Protein AF-A0A6M8N611-F1 (afdb_monomer_lite)

Secondary structure (DSSP, 8-state):
----------SSSHHHHHHHHHHHHHHHHTTS---SSSS--HHHHTTS---TT-------SSSEEEEEEEPTTSS-EEEEEEEHHHHHHHHHHHHHHHHT-TTBPTTEEEETTTTEEEEEEE-TTSS-EEEEEESS--BHHHHHHHHHHHHHIIIIIHHHHHHHHHHHHHHHHHHHHH-TTSPPPPPPP-TTEEEETTEEEE--HHHHHHHHHHHHHHHHT--HHHHHHHHHHHHHHTT----EET-HHHHHHHHHHHHH-S-HHHHHHHHHHHHHHTSS---EESS-SS-TTGGG---TTTT---HHHHHHHHHHHHT-S-GGG--HHHHT--GGGTTHHHHHHHHHHHHS----SS---SS-----TT--HHHHHHHHHHHHHHHHHHHHH-----TTS-HHHHHHHHHHHHHHHHHHHHHHHHHHHHHHHHHHHHHHHHHHHHT----S--

pLDDT: mean 73.76, std 18.98, range [22.48, 95.88]

Foldseek 3Di:
DDDDDDDDDDPPPPVVVVVVVVVVVVVVVVPDPPPDPPDDDPVRVVVPPPDVPFDFDPPDPDFWTWGWAADPPDNDIDIDTHGPVVVVVSLVVVQVVLVPDPQADPQWGARSVVCKIKDWFAAPLRLDIFMDIDNDGHGLVVLVLVLVQQLCQLQPPLVVVVVVQVVQQVVQVVVCVVCVPDDRDDGDDSQQWGADPNDIDGGTNVVRVLSNLLSVCVVVVDDPLSVQSNVSCVCSSSVPDKDQVVFVVLVVQLVVLSVVDSDSSQSLQLSLLCCLCLLGPSHPIDNGPDGPPNQFRQVQCNPAAQPLLSVLLSQLSSPDRDPVLPCCCLQRNGPVPPCPNLVLLQVLLVVPFDPDPPDTRRSRLHDDPPDDPVRSVVSLVSVLVSLVVCLVPDADPPPPDDPVVRVVSNVVNSVSSVSSSVSSVVVVVVVVVVVVVVVVVVVVVVVPDPPDDD

Radius of gyration: 36.4 Å; chains: 1; bounding box: 104×79×98 Å

Organism: NCBI:txid1054034

Structure (mmCIF, N/CA/C/O backbone):
data_AF-A0A6M8N611-F1
#
_entry.id   AF-A0A6M8N611-F1
#
loop_
_atom_site.group_PDB
_atom_site.id
_atom_site.type_symbol
_atom_site.label_atom_id
_atom_site.label_alt_id
_atom_site.label_comp_id
_atom_site.label_asym_id
_atom_site.label_entity_id
_atom_site.label_seq_id
_atom_site.pdbx_PDB_ins_code
_atom_site.Cartn_x
_atom_site.Cartn_y
_atom_site.Cartn_z
_atom_site.occupancy
_atom_site.B_iso_or_equiv
_atom_site.auth_seq_id
_atom_site.auth_comp_id
_atom_site.auth_asym_id
_atom_site.auth_atom_id
_atom_site.pdbx_PDB_model_num
ATOM 1 N N . MET A 1 1 ? 31.155 59.963 -5.096 1.00 26.62 1 MET A N 1
ATOM 2 C CA . MET A 1 1 ? 30.595 60.918 -6.075 1.00 26.62 1 MET A CA 1
ATOM 3 C C . MET A 1 1 ? 31.749 61.688 -6.674 1.00 26.62 1 MET A C 1
ATOM 5 O O . MET A 1 1 ? 32.511 62.253 -5.910 1.00 26.62 1 MET A O 1
ATOM 9 N N . GLU A 1 2 ? 31.987 61.732 -7.971 1.00 25.28 2 GLU A N 1
ATOM 10 C CA . GLU A 1 2 ? 31.440 61.026 -9.129 1.00 25.28 2 GLU A CA 1
ATOM 11 C C . GLU A 1 2 ? 32.514 61.209 -10.214 1.00 25.28 2 GLU A C 1
ATOM 13 O O . GLU A 1 2 ? 33.118 62.279 -10.309 1.00 25.28 2 GLU A O 1
ATOM 18 N N . ILE A 1 3 ? 32.818 60.144 -10.951 1.00 22.48 3 ILE A N 1
ATOM 19 C CA . ILE A 1 3 ? 33.861 60.107 -11.977 1.00 22.48 3 ILE A CA 1
ATOM 20 C C . ILE A 1 3 ? 33.191 60.329 -13.331 1.00 22.48 3 ILE A C 1
ATOM 22 O O . ILE A 1 3 ? 32.233 59.644 -13.680 1.00 22.48 3 ILE A O 1
ATOM 26 N N . THR A 1 4 ? 33.727 61.268 -14.101 1.00 30.53 4 THR A N 1
ATOM 27 C CA . THR A 1 4 ? 33.477 61.448 -15.531 1.00 30.53 4 THR A CA 1
ATOM 28 C C . THR A 1 4 ? 34.309 60.464 -16.361 1.00 30.53 4 THR A C 1
ATOM 30 O O . THR A 1 4 ? 35.477 60.232 -16.061 1.00 30.53 4 THR A O 1
ATOM 33 N N . SER A 1 5 ? 33.761 59.949 -17.469 1.00 24.89 5 SER A N 1
ATOM 34 C CA . SER A 1 5 ? 3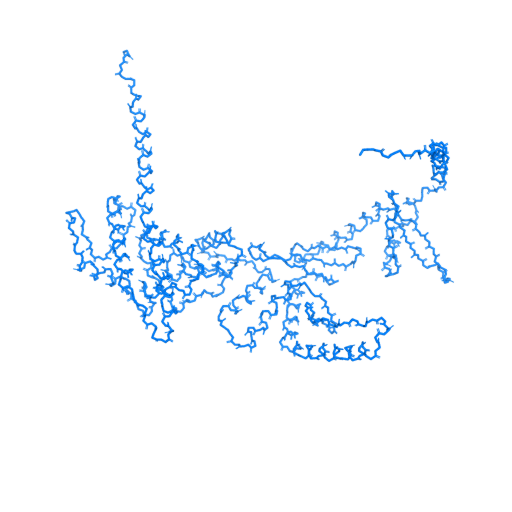4.327 60.207 -18.811 1.00 24.89 5 SER A CA 1
ATOM 35 C C . SER A 1 5 ? 33.522 59.570 -19.962 1.00 24.89 5 SER A C 1
ATOM 37 O O . SER A 1 5 ? 33.237 58.381 -19.981 1.00 24.89 5 SER A O 1
ATOM 39 N N . ASN A 1 6 ? 33.169 60.446 -20.910 1.00 30.42 6 ASN A N 1
ATOM 40 C CA . ASN A 1 6 ? 33.060 60.331 -22.372 1.00 30.42 6 ASN A CA 1
ATOM 41 C C . ASN A 1 6 ? 32.714 58.987 -23.049 1.00 30.42 6 ASN A C 1
ATOM 43 O O . ASN A 1 6 ? 33.552 58.099 -23.165 1.00 30.42 6 ASN A O 1
ATOM 47 N N . ILE A 1 7 ? 31.553 58.966 -23.720 1.00 29.36 7 ILE A N 1
ATOM 48 C CA . ILE A 1 7 ? 31.229 58.049 -24.826 1.00 29.36 7 ILE A CA 1
ATOM 49 C C . ILE A 1 7 ? 31.144 58.864 -26.125 1.00 29.36 7 ILE A C 1
ATOM 51 O O . ILE A 1 7 ? 30.428 59.860 -26.205 1.00 29.36 7 ILE A O 1
ATOM 55 N N . SER A 1 8 ? 31.891 58.426 -27.139 1.00 31.05 8 SER A N 1
ATOM 56 C CA . SER A 1 8 ? 31.957 58.990 -28.489 1.00 31.05 8 SER A CA 1
ATOM 57 C C . SER A 1 8 ? 31.514 57.936 -29.513 1.00 31.05 8 SER A C 1
ATOM 59 O O . SER A 1 8 ? 31.934 56.788 -29.424 1.00 31.05 8 SER A O 1
ATOM 61 N N . THR A 1 9 ? 30.715 58.383 -30.491 1.00 34.31 9 THR A N 1
ATOM 62 C CA . THR A 1 9 ? 30.493 57.823 -31.845 1.00 34.31 9 THR A CA 1
ATOM 63 C C . THR A 1 9 ? 30.206 56.317 -31.986 1.00 34.31 9 THR A C 1
ATOM 65 O O . THR A 1 9 ? 31.084 55.556 -32.365 1.00 34.31 9 THR A O 1
ATOM 68 N N . TYR A 1 10 ? 28.943 55.888 -31.817 1.00 29.28 10 TYR A N 1
ATOM 69 C CA . TYR A 1 10 ? 28.522 54.522 -32.203 1.00 29.28 10 TYR A CA 1
ATOM 70 C C . TYR A 1 10 ? 27.057 54.363 -32.663 1.00 29.28 10 TYR A C 1
ATOM 72 O O . TYR A 1 10 ? 26.488 53.286 -32.529 1.00 29.28 10 TYR A O 1
ATOM 80 N N . THR A 1 11 ? 26.413 55.397 -33.225 1.00 32.78 11 THR A N 1
ATOM 81 C CA . THR A 1 11 ? 24.945 55.340 -33.448 1.00 32.78 11 THR A CA 1
ATOM 82 C C . THR A 1 11 ? 24.449 55.678 -34.854 1.00 32.78 11 THR A C 1
ATOM 84 O O . THR A 1 11 ? 23.296 56.061 -34.996 1.00 32.78 11 THR A O 1
ATOM 87 N N . ASN A 1 12 ? 25.259 55.537 -35.914 1.00 35.47 12 ASN A N 1
ATOM 88 C CA . ASN A 1 12 ? 24.781 55.880 -37.269 1.00 35.47 12 ASN A CA 1
ATOM 89 C C . ASN A 1 12 ? 25.078 54.885 -38.407 1.00 35.47 12 ASN A C 1
ATOM 91 O O . ASN A 1 12 ? 24.834 55.221 -39.563 1.00 35.47 12 ASN A O 1
ATOM 95 N N . ASN A 1 13 ? 25.523 53.655 -38.110 1.00 32.66 13 ASN A N 1
ATOM 96 C CA . ASN A 1 13 ? 25.705 52.609 -39.137 1.00 32.66 13 ASN A CA 1
ATOM 97 C C . ASN A 1 13 ? 24.717 51.428 -39.053 1.00 32.66 13 ASN A C 1
ATOM 99 O O . ASN A 1 13 ? 24.563 50.726 -40.046 1.00 32.66 13 ASN A O 1
ATOM 103 N N . GLN A 1 14 ? 23.976 51.237 -37.954 1.00 35.53 14 GLN A N 1
ATOM 104 C CA . GLN A 1 14 ? 23.045 50.098 -37.838 1.00 35.53 14 GLN A CA 1
ATOM 105 C C . GLN A 1 14 ? 21.764 50.249 -38.678 1.00 35.53 14 GLN A C 1
ATOM 107 O O . GLN A 1 14 ? 21.237 49.269 -39.191 1.00 35.53 14 GLN A O 1
ATOM 112 N N . SER A 1 15 ? 21.289 51.472 -38.920 1.00 34.53 15 SER A N 1
ATOM 113 C CA . SER A 1 15 ? 19.985 51.680 -39.573 1.00 34.53 15 SER A CA 1
ATOM 114 C C . SER A 1 15 ? 20.007 51.537 -41.105 1.00 34.53 15 SER A C 1
ATOM 116 O O . SER A 1 15 ? 18.949 51.480 -41.728 1.00 34.53 15 SER A O 1
ATOM 118 N N . LYS A 1 16 ? 21.191 51.481 -41.737 1.00 32.19 16 LYS A N 1
ATOM 119 C CA . LYS A 1 16 ? 21.330 51.262 -43.193 1.00 32.19 16 LYS A CA 1
ATOM 120 C C . LYS A 1 16 ? 21.579 49.798 -43.574 1.00 32.19 16 LYS A C 1
ATOM 122 O O . LYS A 1 16 ? 21.247 49.419 -44.696 1.00 32.19 16 LYS A O 1
ATOM 127 N N . GLU A 1 17 ? 22.088 48.964 -42.666 1.00 33.91 17 GLU A N 1
ATOM 128 C CA . GLU A 1 17 ? 22.281 47.526 -42.922 1.00 33.91 17 GLU A CA 1
ATOM 129 C C . GLU A 1 17 ? 20.981 46.715 -42.790 1.00 33.91 17 GLU A C 1
ATOM 131 O O . GLU A 1 17 ? 20.764 45.784 -43.570 1.00 33.91 17 GLU A O 1
ATOM 136 N N . GLU A 1 18 ? 20.053 47.109 -41.913 1.00 33.47 18 GLU A N 1
ATOM 137 C CA . GLU A 1 18 ? 18.770 46.401 -41.731 1.00 33.47 18 GLU A CA 1
ATOM 138 C C . GLU A 1 18 ? 17.792 46.583 -42.910 1.00 33.47 18 GLU A C 1
ATOM 140 O O . GLU A 1 18 ? 17.057 45.662 -43.279 1.00 33.47 18 GLU A O 1
ATOM 145 N N . GLN A 1 19 ? 17.814 47.732 -43.595 1.00 33.62 19 GLN A N 1
ATOM 146 C CA . GLN A 1 19 ? 16.987 47.940 -44.797 1.00 33.62 19 GLN A CA 1
ATOM 147 C C . GLN A 1 19 ? 17.573 47.282 -46.060 1.00 33.62 19 GLN A C 1
ATOM 149 O O . GLN A 1 19 ? 16.829 46.934 -46.979 1.00 33.62 19 GLN A O 1
ATOM 154 N N . SER A 1 20 ? 18.893 47.076 -46.104 1.00 30.52 20 SER A N 1
ATOM 155 C CA . SER A 1 20 ? 19.588 46.370 -47.191 1.00 30.52 20 SER A CA 1
ATOM 156 C C . SER A 1 20 ? 19.386 44.849 -47.096 1.00 30.52 20 SER A C 1
ATOM 158 O O . SER A 1 20 ? 19.044 44.183 -48.077 1.00 30.52 20 SER A O 1
ATOM 160 N N . THR A 1 21 ? 19.504 44.291 -45.888 1.00 34.25 21 THR A N 1
ATOM 161 C CA . THR A 1 21 ? 19.359 42.847 -45.643 1.00 34.25 21 THR A CA 1
ATOM 162 C C . THR A 1 21 ? 17.910 42.363 -45.720 1.00 34.25 21 THR A C 1
ATOM 164 O O . THR A 1 21 ? 17.676 41.266 -46.226 1.00 34.25 21 THR A O 1
ATOM 167 N N . SER A 1 22 ? 16.921 43.173 -45.323 1.00 34.00 22 SER A N 1
ATOM 168 C CA . SER A 1 22 ? 15.492 42.819 -45.438 1.00 34.00 22 SER A CA 1
ATOM 169 C C . SER A 1 22 ? 14.990 42.778 -46.887 1.00 34.00 22 SER A C 1
ATOM 171 O O . SER A 1 22 ? 14.277 41.846 -47.264 1.00 34.00 22 SER A O 1
ATOM 173 N N . LYS A 1 23 ? 15.420 43.716 -47.745 1.00 31.03 23 LYS A N 1
ATOM 174 C CA . LYS A 1 23 ? 15.127 43.655 -49.189 1.00 31.03 23 LYS A CA 1
ATOM 175 C C . LYS A 1 23 ? 15.801 42.460 -49.861 1.00 31.03 23 LYS A C 1
ATOM 177 O O . LYS A 1 23 ? 15.173 41.802 -50.685 1.00 31.03 23 LYS A O 1
ATOM 182 N N . THR A 1 24 ? 17.036 42.133 -49.485 1.00 33.50 24 THR A N 1
ATOM 183 C CA . THR A 1 24 ? 17.765 40.997 -50.077 1.00 33.50 24 THR A CA 1
ATOM 184 C C . THR A 1 24 ? 17.189 39.648 -49.618 1.00 33.50 24 THR A C 1
ATOM 186 O O . THR A 1 24 ? 17.012 38.760 -50.448 1.00 33.50 24 THR A O 1
ATOM 189 N N . LYS A 1 25 ? 16.775 39.515 -48.345 1.00 34.47 25 LYS A N 1
ATOM 190 C CA . LYS A 1 25 ? 16.072 38.323 -47.828 1.00 34.47 25 LYS A CA 1
ATOM 191 C C . LYS A 1 25 ? 14.750 38.073 -48.558 1.00 34.47 25 LYS A C 1
ATOM 193 O O . LYS A 1 25 ? 14.563 36.985 -49.090 1.00 34.47 25 LYS A O 1
ATOM 198 N N . ASN A 1 26 ? 13.889 39.083 -48.696 1.00 34.72 26 ASN A N 1
ATOM 199 C CA . ASN A 1 26 ? 12.608 38.919 -49.401 1.00 34.72 26 ASN A CA 1
ATOM 200 C C . ASN A 1 26 ? 12.763 38.634 -50.906 1.00 34.72 26 ASN A C 1
ATOM 202 O O . ASN A 1 26 ? 11.877 38.033 -51.505 1.00 34.72 26 ASN A O 1
ATOM 206 N N . THR A 1 27 ? 13.887 39.021 -51.520 1.00 34.41 27 THR A N 1
ATOM 207 C CA . THR A 1 27 ? 14.135 38.755 -52.949 1.00 34.41 27 THR A CA 1
ATOM 208 C C . THR A 1 27 ? 14.686 37.344 -53.188 1.00 34.41 27 THR A C 1
ATOM 210 O O . THR A 1 27 ? 14.378 36.749 -54.214 1.00 34.41 27 THR A O 1
ATOM 213 N N . ILE A 1 28 ? 15.433 36.761 -52.239 1.00 40.06 28 ILE A N 1
ATOM 214 C CA . ILE A 1 28 ? 15.888 35.359 -52.320 1.00 40.06 28 ILE A CA 1
ATOM 215 C C . ILE A 1 28 ? 14.706 34.390 -52.123 1.00 40.06 28 ILE A C 1
ATOM 217 O O . ILE A 1 28 ? 14.629 33.371 -52.805 1.00 40.06 28 ILE A O 1
ATOM 221 N N . PHE A 1 29 ? 13.726 34.747 -51.283 1.00 37.97 29 PHE A N 1
ATOM 222 C CA . PHE A 1 29 ? 12.500 33.958 -51.095 1.00 37.97 29 PHE A CA 1
ATOM 223 C C . PHE A 1 29 ? 11.520 33.994 -52.280 1.00 37.97 29 PHE A C 1
ATOM 225 O O . PHE A 1 29 ? 10.711 33.082 -52.416 1.00 37.97 29 PHE A O 1
ATOM 232 N N . ALA A 1 30 ? 11.625 34.979 -53.180 1.00 34.78 30 ALA A N 1
ATOM 233 C CA . ALA A 1 30 ? 10.817 35.049 -54.403 1.00 34.78 30 ALA A CA 1
ATOM 234 C C . ALA A 1 30 ? 11.301 34.103 -55.526 1.00 34.78 30 ALA A C 1
ATOM 236 O O . ALA A 1 30 ? 10.617 33.962 -56.538 1.00 34.78 30 ALA A O 1
ATOM 237 N N . PHE A 1 31 ? 12.467 33.465 -55.356 1.00 37.38 31 PHE A N 1
ATOM 238 C CA . PHE A 1 31 ? 13.066 32.538 -56.326 1.00 37.38 31 PHE A CA 1
ATOM 239 C C . PHE A 1 31 ? 13.150 31.089 -55.846 1.00 37.38 31 PHE A C 1
ATOM 241 O O . PHE A 1 31 ? 13.618 30.238 -56.603 1.00 37.38 31 PHE A O 1
ATOM 248 N N . PHE A 1 32 ? 12.669 30.773 -54.643 1.00 37.34 32 PHE A N 1
ATOM 249 C CA . PHE A 1 32 ? 12.387 29.379 -54.337 1.00 37.34 32 PHE A CA 1
ATOM 250 C C . PHE A 1 32 ? 11.097 29.017 -55.065 1.00 37.34 32 PHE A C 1
ATOM 252 O O . PHE A 1 32 ? 10.064 29.641 -54.804 1.00 37.34 32 PHE A O 1
ATOM 259 N N . PRO A 1 33 ? 11.122 28.051 -56.002 1.00 33.69 33 PRO A N 1
ATOM 260 C CA . PRO A 1 33 ? 9.874 27.537 -56.518 1.00 33.69 33 PRO A CA 1
ATOM 261 C C . PRO A 1 33 ? 9.062 27.059 -55.314 1.00 33.69 33 PRO A C 1
ATOM 263 O O . PRO A 1 33 ? 9.633 26.544 -54.347 1.00 33.69 33 PRO A O 1
ATOM 266 N N . SER A 1 34 ? 7.744 27.245 -55.371 1.00 35.28 34 SER A N 1
ATOM 267 C CA . SER A 1 34 ? 6.786 26.560 -54.508 1.00 35.28 34 SER A CA 1
ATOM 268 C C . SER A 1 34 ? 6.905 25.056 -54.756 1.00 35.28 34 SER A C 1
ATOM 270 O O . SER A 1 34 ? 6.087 24.432 -55.425 1.00 35.28 34 SER A O 1
ATOM 272 N N . LEU A 1 35 ? 8.000 24.473 -54.305 1.00 45.19 35 LEU A N 1
ATOM 273 C CA . LEU A 1 35 ? 8.183 23.049 -54.269 1.00 45.19 35 LEU A CA 1
ATOM 274 C C . LEU A 1 35 ? 7.270 22.562 -53.151 1.00 45.19 35 LEU A C 1
ATOM 276 O O . LEU A 1 35 ? 7.025 23.278 -52.184 1.00 45.19 35 LEU A O 1
ATOM 280 N N . ILE A 1 36 ? 6.826 21.320 -53.249 1.00 48.56 36 ILE A N 1
ATOM 281 C CA . ILE A 1 36 ? 6.101 20.562 -52.223 1.00 48.56 36 ILE A CA 1
ATOM 282 C C . ILE A 1 36 ? 4.593 20.310 -52.464 1.00 48.56 36 ILE A C 1
ATOM 284 O O . ILE A 1 36 ? 4.051 19.445 -51.779 1.00 48.56 36 ILE A O 1
ATOM 288 N N . PRO A 1 37 ? 3.889 20.828 -53.489 1.00 35.19 37 PRO A N 1
ATOM 289 C CA . PRO A 1 37 ? 2.653 20.150 -53.903 1.00 35.19 37 PRO A CA 1
ATOM 290 C C . PRO A 1 37 ? 2.919 18.885 -54.734 1.00 35.19 37 PRO A C 1
ATOM 292 O O . PRO A 1 37 ? 2.319 17.858 -54.438 1.00 35.19 37 PRO A O 1
ATOM 295 N N . ASP A 1 38 ? 3.875 18.925 -55.673 1.00 38.84 38 ASP A N 1
ATOM 296 C CA . ASP A 1 38 ? 3.878 17.980 -56.810 1.00 38.84 38 ASP A CA 1
ATOM 297 C C . ASP A 1 38 ? 5.075 17.013 -56.903 1.00 38.84 38 ASP A C 1
ATOM 299 O O . ASP A 1 38 ? 5.170 16.275 -57.879 1.00 38.84 38 ASP A O 1
ATOM 303 N N . MET A 1 39 ? 6.020 17.007 -55.952 1.00 42.72 39 MET A N 1
ATOM 304 C CA . MET A 1 39 ? 7.284 16.266 -56.148 1.00 42.72 39 MET A CA 1
ATOM 305 C C . MET A 1 39 ? 7.424 14.925 -55.433 1.00 42.72 39 MET A C 1
ATOM 307 O O . MET A 1 39 ? 8.285 14.160 -55.851 1.00 42.72 39 MET A O 1
ATOM 311 N N . PHE A 1 40 ? 6.621 14.617 -54.412 1.00 46.41 40 PHE A N 1
ATOM 312 C CA . PHE A 1 40 ? 6.699 13.310 -53.756 1.00 46.41 40 PHE A CA 1
ATOM 313 C C . PHE A 1 40 ? 5.309 12.788 -53.402 1.00 46.41 40 PHE A C 1
ATOM 315 O O . PHE A 1 40 ? 4.531 13.453 -52.716 1.00 46.41 40 PHE A O 1
ATOM 322 N N . SER A 1 41 ? 5.005 11.595 -53.897 1.00 47.00 41 SER A N 1
ATOM 323 C CA . SER A 1 41 ? 3.872 10.779 -53.475 1.00 47.00 41 SER A CA 1
ATOM 324 C C . SER A 1 41 ? 4.065 10.286 -52.036 1.00 47.00 41 SER A C 1
ATOM 326 O O . SER A 1 41 ? 5.186 10.201 -51.533 1.00 47.00 41 SER A O 1
ATOM 328 N N . ILE A 1 42 ? 2.965 9.923 -51.372 1.00 46.41 42 ILE A N 1
ATOM 329 C CA . ILE A 1 42 ? 2.976 9.314 -50.028 1.00 46.41 42 ILE A CA 1
ATOM 330 C C . ILE A 1 42 ? 3.905 8.079 -49.997 1.00 46.41 42 ILE A C 1
ATOM 332 O O . ILE A 1 42 ? 4.652 7.884 -49.047 1.00 46.41 42 ILE A O 1
ATOM 336 N N . GLU A 1 43 ? 3.957 7.319 -51.093 1.00 45.62 43 GLU A N 1
ATOM 337 C CA . GLU A 1 43 ? 4.824 6.144 -51.267 1.00 45.62 43 GLU A CA 1
ATOM 338 C C . GLU A 1 43 ? 6.323 6.477 -51.401 1.00 45.62 43 GLU A C 1
ATOM 340 O O . GLU A 1 43 ? 7.179 5.613 -51.198 1.00 45.62 43 GLU A O 1
ATOM 345 N N . GLU A 1 44 ? 6.679 7.708 -51.777 1.00 49.28 44 GLU A N 1
ATOM 346 C CA . GLU A 1 44 ? 8.076 8.146 -51.832 1.00 49.28 44 GLU A CA 1
ATOM 347 C C . GLU A 1 44 ? 8.593 8.553 -50.454 1.00 49.28 44 GLU A C 1
ATOM 349 O O . GLU A 1 44 ? 9.756 8.284 -50.167 1.00 49.28 44 GLU A O 1
ATOM 354 N N . LEU A 1 45 ? 7.735 9.083 -49.575 1.00 51.28 45 LEU A N 1
ATOM 355 C CA . LEU A 1 45 ? 8.066 9.336 -48.167 1.00 51.28 45 LEU A CA 1
ATOM 356 C C . LEU A 1 45 ? 8.383 8.034 -47.411 1.00 51.28 45 LEU A C 1
ATOM 358 O O . LEU A 1 45 ? 9.383 7.990 -46.697 1.00 51.28 45 LEU A O 1
ATOM 362 N N . ASP A 1 46 ? 7.651 6.946 -47.679 1.00 48.97 46 ASP A N 1
ATOM 363 C CA . ASP A 1 46 ? 7.916 5.607 -47.117 1.00 48.97 46 ASP A CA 1
ATOM 364 C C . ASP A 1 46 ? 9.305 5.042 -47.491 1.00 48.97 46 ASP A C 1
ATOM 366 O O . ASP A 1 46 ? 9.875 4.214 -46.771 1.00 48.97 46 ASP A O 1
ATOM 370 N N . LYS A 1 47 ? 9.884 5.480 -48.620 1.00 50.53 47 LYS A N 1
ATOM 371 C CA . LYS A 1 47 ? 11.232 5.070 -49.061 1.00 50.53 47 LYS A CA 1
ATOM 372 C C . LYS A 1 47 ? 12.343 5.852 -48.368 1.00 50.53 47 LYS A C 1
ATOM 374 O O . LYS A 1 47 ? 13.464 5.349 -48.293 1.00 50.53 47 LYS A O 1
ATOM 379 N N . PHE A 1 48 ? 12.048 7.032 -47.824 1.00 50.62 48 PHE A N 1
ATOM 380 C CA . PHE A 1 48 ? 12.975 7.831 -47.018 1.00 50.62 48 PHE A CA 1
ATOM 381 C C . PHE A 1 48 ? 12.981 7.375 -45.555 1.00 50.62 48 PHE A C 1
ATOM 383 O O . PHE A 1 48 ? 12.999 8.205 -44.648 1.00 50.62 48 PHE A O 1
ATOM 390 N N . LYS A 1 49 ? 12.980 6.052 -45.323 1.00 46.75 49 LYS A N 1
ATOM 391 C CA . LYS A 1 49 ? 13.219 5.460 -44.001 1.00 46.75 49 LYS A CA 1
ATOM 392 C C . LYS A 1 49 ? 14.351 6.222 -43.326 1.00 46.75 49 LYS A C 1
ATOM 394 O O . LYS A 1 49 ? 15.440 6.296 -43.894 1.00 46.75 49 LYS A O 1
ATOM 399 N N . TYR A 1 50 ? 14.055 6.787 -42.157 1.00 49.16 50 TYR A N 1
ATOM 400 C CA . TYR A 1 50 ? 14.938 7.598 -41.326 1.00 49.16 50 TYR A CA 1
ATOM 401 C C . TYR A 1 50 ? 16.250 6.853 -41.051 1.00 49.16 50 TYR A C 1
ATOM 403 O O . TYR A 1 50 ? 16.417 6.170 -40.044 1.00 49.16 50 TYR A O 1
ATOM 411 N N . THR A 1 51 ? 17.201 6.927 -41.980 1.00 35.16 51 THR A N 1
ATOM 412 C CA . THR A 1 51 ? 18.551 6.427 -41.753 1.00 35.16 51 THR A CA 1
ATOM 413 C C . THR A 1 51 ? 19.148 7.298 -40.665 1.00 35.16 51 THR A C 1
ATOM 415 O O . THR A 1 51 ? 19.107 8.519 -40.783 1.00 35.16 51 THR A O 1
ATOM 418 N N . SER A 1 52 ? 19.722 6.684 -39.634 1.00 36.19 52 SER A N 1
ATOM 419 C CA . SER A 1 52 ? 20.298 7.300 -38.426 1.00 36.19 52 SER A CA 1
ATOM 420 C C . SER A 1 52 ? 21.329 8.428 -38.646 1.00 36.19 52 SER A C 1
ATOM 422 O O . SER A 1 52 ? 21.873 8.949 -37.679 1.00 36.19 52 SER A O 1
ATOM 424 N N . GLU A 1 53 ? 21.617 8.801 -39.894 1.00 35.16 53 GLU A N 1
ATOM 425 C CA . GLU A 1 53 ? 22.459 9.929 -40.301 1.00 35.16 53 GLU A CA 1
ATOM 426 C C . GLU A 1 53 ? 21.672 11.220 -40.617 1.00 35.16 53 GLU A C 1
ATOM 428 O O . GLU A 1 53 ? 22.284 12.263 -40.844 1.00 35.16 53 GLU A O 1
ATOM 433 N N . SER A 1 54 ? 20.333 11.200 -40.634 1.00 43.38 54 SER A N 1
ATOM 434 C CA . SER A 1 54 ? 19.528 12.400 -40.893 1.00 43.38 54 SER A CA 1
ATOM 435 C C . SER A 1 54 ? 19.394 13.267 -39.636 1.00 43.38 54 SER A C 1
ATOM 437 O O . SER A 1 54 ? 18.506 13.054 -38.811 1.00 43.38 54 SER A O 1
ATOM 439 N N . THR A 1 55 ? 20.267 14.264 -39.483 1.00 42.03 55 THR A N 1
ATOM 440 C CA . THR A 1 55 ? 20.119 15.327 -38.478 1.00 42.03 55 THR A CA 1
ATOM 441 C C . THR A 1 55 ? 19.068 16.338 -38.932 1.00 42.03 55 THR A C 1
ATOM 443 O O . THR A 1 55 ? 19.290 17.083 -39.887 1.00 42.03 55 THR A O 1
ATOM 446 N N . PHE A 1 56 ? 17.924 16.368 -38.244 1.00 48.66 56 PHE A N 1
ATOM 447 C CA . PHE A 1 56 ? 16.943 17.445 -38.369 1.00 48.66 56 PHE A CA 1
ATOM 448 C C . PHE A 1 56 ? 17.434 18.653 -37.567 1.00 48.66 56 PHE A C 1
ATOM 450 O O . PHE A 1 56 ? 17.218 18.732 -36.361 1.00 48.66 56 PHE A O 1
ATOM 457 N N . ASP A 1 57 ? 18.109 19.585 -38.232 1.00 44.81 57 ASP A N 1
ATOM 458 C CA . ASP A 1 57 ? 18.467 20.865 -37.625 1.00 44.81 57 ASP A CA 1
ATOM 459 C C . ASP A 1 57 ? 17.253 21.809 -37.667 1.00 44.81 57 ASP A C 1
ATOM 461 O O . ASP A 1 57 ? 16.839 22.260 -38.735 1.00 44.81 57 ASP A O 1
ATOM 465 N N . ASP A 1 58 ? 16.694 22.137 -36.498 1.00 43.62 58 ASP A N 1
ATOM 466 C CA . ASP A 1 58 ? 15.538 23.040 -36.298 1.00 43.62 58 ASP A CA 1
ATOM 467 C C . ASP A 1 58 ? 15.858 24.535 -36.583 1.00 43.62 58 ASP A C 1
ATOM 469 O O . ASP A 1 58 ? 15.134 25.437 -36.172 1.00 43.62 58 ASP A O 1
ATOM 473 N N . TYR A 1 59 ? 16.943 24.836 -37.303 1.00 39.22 59 TYR A N 1
ATOM 474 C CA . TYR A 1 59 ? 17.531 26.182 -37.405 1.00 39.22 59 TYR A CA 1
ATOM 475 C C . TYR A 1 59 ? 16.820 27.171 -38.350 1.00 39.22 59 TYR A C 1
ATOM 477 O O . TYR A 1 59 ? 17.344 28.258 -38.605 1.00 39.22 59 TYR A O 1
ATOM 485 N N . LEU A 1 60 ? 15.633 26.848 -38.865 1.00 42.75 60 LEU A N 1
ATOM 486 C CA . LEU A 1 60 ? 14.837 27.773 -39.674 1.00 42.75 60 LEU A CA 1
ATOM 487 C C . LEU A 1 60 ? 13.459 27.942 -39.042 1.00 42.75 60 LEU A C 1
ATOM 489 O O . LEU A 1 60 ? 12.593 27.078 -39.160 1.00 42.75 60 LEU A O 1
ATOM 493 N N . ASP A 1 61 ? 13.279 29.091 -38.399 1.00 42.34 61 ASP A N 1
ATOM 494 C CA . ASP A 1 61 ? 12.100 29.481 -37.620 1.00 42.34 61 ASP A CA 1
ATOM 495 C C . ASP A 1 61 ? 10.788 29.554 -38.431 1.00 42.34 61 ASP A C 1
ATOM 497 O O . ASP A 1 61 ? 9.748 29.844 -37.863 1.00 42.34 61 ASP A O 1
ATOM 501 N N . ASP A 1 62 ? 10.779 29.239 -39.734 1.00 50.25 62 ASP A N 1
ATOM 502 C CA . ASP A 1 62 ? 9.568 29.269 -40.560 1.00 50.25 62 ASP A CA 1
ATOM 503 C C . ASP A 1 62 ? 9.566 28.180 -41.662 1.00 50.25 62 ASP A C 1
ATOM 505 O O . ASP A 1 62 ? 10.034 28.375 -42.784 1.00 50.25 62 ASP A O 1
ATOM 509 N N . GLY A 1 63 ? 8.975 27.015 -41.357 1.00 55.72 63 GLY A N 1
ATOM 510 C CA . GLY A 1 63 ? 8.219 26.217 -42.343 1.00 55.72 63 GLY A CA 1
ATOM 511 C C . GLY A 1 63 ? 8.843 24.960 -42.973 1.00 55.72 63 GLY A C 1
ATOM 512 O O . GLY A 1 63 ? 8.103 24.223 -43.635 1.00 55.72 63 GLY A O 1
ATOM 513 N N . ALA A 1 64 ? 10.131 24.649 -42.771 1.00 56.22 64 ALA A N 1
ATOM 514 C CA . ALA A 1 64 ? 10.764 23.495 -43.429 1.00 56.22 64 ALA A CA 1
ATOM 515 C C . ALA A 1 64 ? 11.698 22.664 -42.535 1.00 56.22 64 ALA A C 1
ATOM 517 O O . ALA A 1 64 ? 12.382 23.195 -41.667 1.00 56.22 64 ALA A O 1
ATOM 518 N N . TYR A 1 65 ? 11.746 21.357 -42.794 1.00 60.81 65 TYR A N 1
ATOM 519 C CA . TYR A 1 65 ? 12.754 20.438 -42.276 1.00 60.81 65 TYR A CA 1
ATOM 520 C C . TYR A 1 65 ? 13.888 20.248 -43.288 1.00 60.81 65 TYR A C 1
ATOM 522 O O . TYR A 1 65 ? 13.648 20.189 -44.492 1.00 60.81 65 TYR A O 1
ATOM 530 N N . LEU A 1 66 ? 15.118 20.118 -42.798 1.00 60.31 66 LEU A N 1
ATOM 531 C CA . LEU A 1 66 ? 16.305 19.840 -43.605 1.00 60.31 66 LEU A CA 1
ATOM 532 C C . LEU A 1 66 ? 16.625 18.344 -43.546 1.00 60.31 66 LEU A C 1
ATOM 534 O O . LEU A 1 66 ? 16.861 17.806 -42.469 1.00 60.31 66 LEU A O 1
ATOM 538 N N . LEU A 1 67 ? 16.661 17.683 -44.702 1.00 63.66 67 LEU A N 1
ATOM 539 C CA . LEU A 1 67 ? 17.087 16.293 -44.838 1.00 63.66 67 LEU A CA 1
ATOM 540 C C . LEU A 1 67 ? 18.394 16.238 -45.625 1.00 63.66 67 LEU A C 1
ATOM 542 O O . LEU A 1 67 ? 18.437 16.625 -46.791 1.00 63.66 67 LEU A O 1
ATOM 546 N N . LYS A 1 68 ? 19.457 15.728 -45.005 1.00 61.34 68 LYS A N 1
ATOM 547 C CA . LYS A 1 68 ? 20.727 15.466 -45.685 1.00 61.34 68 LYS A CA 1
ATOM 548 C C . LYS A 1 68 ? 20.758 14.009 -46.141 1.00 61.34 68 LYS A C 1
ATOM 550 O O . LYS A 1 68 ? 20.709 13.112 -45.309 1.00 61.34 68 LYS A O 1
ATOM 555 N N . THR A 1 69 ? 20.832 13.772 -47.446 1.00 60.72 69 THR A N 1
ATOM 556 C CA . THR A 1 69 ? 20.836 12.424 -48.033 1.00 60.72 69 THR A CA 1
ATOM 557 C C . THR A 1 69 ? 22.008 12.240 -48.990 1.00 60.72 69 THR A C 1
ATOM 559 O O . THR A 1 69 ? 22.533 13.209 -49.534 1.00 60.72 69 THR A O 1
ATOM 562 N N . LYS A 1 70 ? 22.455 11.000 -49.181 1.00 58.97 70 LYS A N 1
ATOM 563 C CA . LYS A 1 70 ? 23.551 10.669 -50.094 1.00 58.97 70 LYS A CA 1
ATOM 564 C C . LYS A 1 70 ? 23.040 10.675 -51.535 1.00 58.97 70 LYS A C 1
ATOM 566 O O . LYS A 1 70 ? 22.073 9.986 -51.857 1.00 58.97 70 LYS A O 1
ATOM 571 N N . LYS A 1 71 ? 23.705 11.416 -52.418 1.00 61.47 71 LYS A N 1
ATOM 572 C CA . LYS A 1 71 ? 23.359 11.474 -53.841 1.00 61.47 71 LYS A CA 1
ATOM 573 C C . LYS A 1 71 ? 23.567 10.109 -54.487 1.00 61.47 71 LYS A C 1
ATOM 575 O O . LYS A 1 71 ? 24.651 9.523 -54.397 1.00 61.47 71 LYS A O 1
ATOM 580 N N . TYR A 1 72 ? 22.533 9.622 -55.169 1.00 47.59 72 TYR A N 1
ATOM 581 C CA . TYR A 1 72 ? 22.530 8.303 -55.794 1.00 47.59 72 TYR A CA 1
ATOM 582 C C . TYR A 1 72 ? 23.737 8.113 -56.727 1.00 47.59 72 TYR A C 1
ATOM 584 O O . TYR A 1 72 ? 23.963 8.904 -57.642 1.00 47.59 72 TYR A O 1
ATOM 592 N N . GLY A 1 73 ? 24.516 7.055 -56.485 1.00 56.12 73 GLY A N 1
ATOM 593 C CA . GLY A 1 73 ? 25.703 6.727 -57.279 1.00 56.12 73 GLY A CA 1
ATOM 594 C C . GLY A 1 73 ? 26.953 7.566 -56.982 1.00 56.12 73 GLY A C 1
ATOM 595 O O . GLY A 1 73 ? 27.925 7.455 -57.725 1.00 56.12 73 GLY A O 1
ATOM 596 N N . THR A 1 74 ? 26.961 8.381 -55.921 1.00 65.81 74 THR A N 1
ATOM 597 C CA . THR A 1 74 ? 28.121 9.207 -55.532 1.00 65.81 74 THR A CA 1
ATOM 598 C C . THR A 1 74 ? 28.423 9.110 -54.033 1.00 65.81 74 THR A C 1
ATOM 600 O O . THR A 1 74 ? 27.611 8.596 -53.264 1.00 65.81 74 THR A O 1
ATOM 603 N N . GLU A 1 75 ? 29.589 9.605 -53.606 1.00 68.69 75 GLU A N 1
ATOM 604 C CA . GLU A 1 75 ? 29.912 9.801 -52.181 1.00 68.69 75 GLU A CA 1
ATOM 605 C C . GLU A 1 75 ? 29.427 11.148 -51.622 1.00 68.69 75 GLU A C 1
ATOM 607 O O . GLU A 1 75 ? 29.501 11.377 -50.416 1.00 68.69 75 GLU A O 1
ATOM 612 N N . ASP A 1 76 ? 28.885 12.014 -52.479 1.00 61.81 76 ASP A N 1
ATOM 613 C CA . ASP A 1 76 ? 28.420 13.341 -52.099 1.00 61.81 76 ASP A CA 1
ATOM 614 C C . ASP A 1 76 ? 27.054 13.289 -51.404 1.00 61.81 76 ASP A C 1
ATOM 616 O O . ASP A 1 76 ? 26.217 12.428 -51.678 1.00 61.81 76 ASP A O 1
ATOM 620 N N . TYR A 1 77 ? 26.799 14.272 -50.542 1.00 65.50 77 TYR A N 1
ATOM 621 C CA . TYR A 1 77 ? 25.502 14.476 -49.898 1.00 65.50 77 TYR A CA 1
ATOM 622 C C . TYR A 1 77 ? 24.775 15.678 -50.517 1.00 65.50 77 TYR A C 1
ATOM 624 O O . TYR A 1 77 ? 25.396 16.670 -50.903 1.00 65.50 77 TYR A O 1
ATOM 632 N N . GLU A 1 78 ? 23.450 15.609 -50.584 1.00 62.09 78 GLU A N 1
ATOM 633 C CA . GLU A 1 78 ? 22.565 16.726 -50.897 1.00 62.09 78 GLU A CA 1
ATOM 634 C C . GLU A 1 78 ? 21.630 17.047 -49.738 1.00 62.09 78 GLU A C 1
ATOM 636 O O . GLU A 1 78 ? 21.292 16.184 -48.930 1.00 62.09 78 GLU A O 1
ATOM 641 N N . THR A 1 79 ? 21.224 18.312 -49.672 1.00 61.81 79 THR A N 1
ATOM 642 C CA . THR A 1 79 ? 20.260 18.803 -48.691 1.00 61.81 79 THR A CA 1
ATOM 643 C C . THR A 1 79 ? 18.927 19.038 -49.384 1.00 61.81 79 THR A C 1
ATOM 645 O O . THR A 1 79 ? 18.839 19.832 -50.320 1.00 61.81 79 THR A O 1
ATOM 648 N N . ILE A 1 80 ? 17.894 18.363 -48.898 1.00 65.81 80 ILE A N 1
ATOM 649 C CA . ILE A 1 80 ? 16.511 18.482 -49.347 1.00 65.81 80 ILE A CA 1
ATOM 650 C C . ILE A 1 80 ? 15.728 19.247 -48.279 1.00 65.81 80 ILE A C 1
ATOM 652 O O . ILE A 1 80 ? 15.878 18.993 -47.085 1.00 65.81 80 ILE A O 1
ATOM 656 N N . TYR A 1 81 ? 14.883 20.180 -48.711 1.00 63.00 81 TYR A N 1
ATOM 657 C CA . TYR A 1 81 ? 13.971 20.912 -47.836 1.00 63.00 81 TYR A CA 1
ATOM 658 C C . TYR A 1 81 ? 12.582 20.273 -47.906 1.00 63.00 81 TYR A C 1
ATOM 660 O O . TYR A 1 81 ? 11.994 20.173 -48.983 1.00 63.00 81 TYR A O 1
ATOM 668 N N . LEU A 1 82 ? 12.057 19.843 -46.763 1.00 64.19 82 LEU A N 1
ATOM 669 C CA . LEU A 1 82 ? 10.746 19.213 -46.618 1.00 64.19 82 LEU A CA 1
ATOM 670 C C . LEU A 1 82 ? 9.768 20.169 -45.933 1.00 64.19 82 LEU A C 1
ATOM 672 O O . LEU A 1 82 ? 10.157 20.929 -45.055 1.00 64.19 82 LEU A O 1
ATOM 676 N N . ASN A 1 83 ? 8.485 20.121 -46.288 1.00 66.12 83 ASN A N 1
ATOM 677 C CA . ASN A 1 83 ? 7.474 21.000 -45.707 1.00 66.12 83 ASN A CA 1
ATOM 678 C C . ASN A 1 83 ? 7.144 20.490 -44.309 1.00 66.12 83 ASN A C 1
ATOM 680 O O . ASN A 1 83 ? 6.673 19.363 -44.154 1.00 66.12 83 ASN A O 1
ATOM 684 N N . LYS A 1 84 ? 7.361 21.331 -43.299 1.00 67.38 84 LYS A N 1
ATOM 685 C CA . LYS A 1 84 ? 7.192 20.952 -41.896 1.00 67.38 84 LYS A CA 1
ATOM 686 C C . LYS A 1 84 ? 5.759 20.516 -41.572 1.00 67.38 84 LYS A C 1
ATOM 688 O O . LYS A 1 84 ? 5.582 19.572 -40.812 1.00 67.38 84 LYS A O 1
ATOM 693 N N . ILE A 1 85 ? 4.751 21.160 -42.168 1.00 68.88 85 ILE A N 1
ATOM 694 C CA . ILE A 1 85 ? 3.332 20.839 -41.947 1.00 68.88 85 ILE A CA 1
ATOM 695 C C . ILE A 1 85 ? 3.025 19.445 -42.490 1.00 68.88 85 ILE A C 1
ATOM 697 O O . ILE A 1 85 ? 2.589 18.593 -41.725 1.00 68.88 85 ILE A O 1
ATOM 701 N N . LYS A 1 86 ? 3.347 19.179 -43.762 1.00 69.12 86 LYS A N 1
ATOM 702 C CA . LYS A 1 86 ? 3.070 17.874 -44.388 1.00 69.12 86 LYS A CA 1
ATOM 703 C C . LYS A 1 86 ? 3.815 16.721 -43.717 1.00 69.12 86 LYS A C 1
ATOM 705 O O . LYS A 1 86 ? 3.258 15.643 -43.552 1.00 69.12 86 LY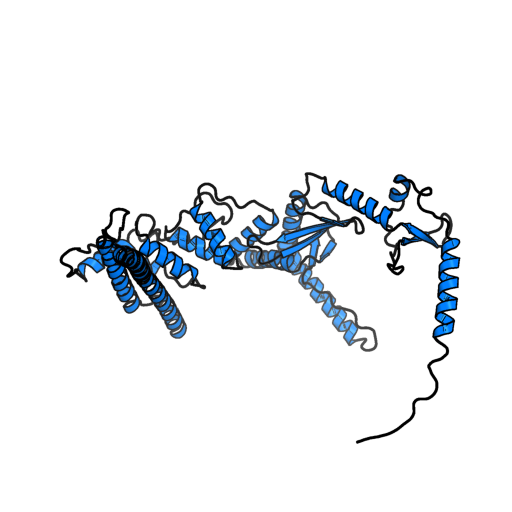S A O 1
ATOM 710 N N . VAL A 1 87 ? 5.070 16.941 -43.316 1.00 69.06 87 VAL A N 1
ATOM 711 C CA . VAL A 1 87 ? 5.844 15.930 -42.578 1.00 69.06 87 VAL A CA 1
ATOM 712 C C . VAL A 1 87 ? 5.195 15.640 -41.225 1.00 69.06 87 VAL A C 1
ATOM 714 O O . VAL A 1 87 ? 5.060 14.479 -40.859 1.00 69.06 87 VAL A O 1
ATOM 717 N N . ASN A 1 88 ? 4.750 16.665 -40.495 1.00 73.75 88 ASN A N 1
ATOM 718 C CA . ASN A 1 88 ? 4.068 16.466 -39.216 1.00 73.75 88 ASN A CA 1
ATOM 719 C C . ASN A 1 88 ? 2.693 15.794 -39.377 1.00 73.75 88 ASN A C 1
ATOM 721 O O . ASN A 1 88 ? 2.336 14.972 -38.539 1.00 73.75 88 ASN A O 1
ATOM 725 N N . GLU A 1 89 ? 1.938 16.109 -40.435 1.00 78.88 89 GLU A N 1
ATOM 726 C CA . GLU A 1 89 ? 0.679 15.424 -40.769 1.00 78.88 89 GLU A CA 1
ATOM 727 C C . GLU A 1 89 ? 0.920 13.932 -41.023 1.00 78.88 89 GLU A C 1
ATOM 729 O O . GLU A 1 89 ? 0.284 13.097 -40.388 1.00 78.88 89 GLU A O 1
ATOM 734 N N . HIS A 1 90 ? 1.907 13.593 -41.855 1.00 76.56 90 HIS A N 1
ATOM 735 C CA . HIS A 1 90 ? 2.269 12.205 -42.141 1.00 76.56 90 HIS A CA 1
ATOM 736 C C . HIS A 1 90 ? 2.769 11.450 -40.897 1.00 76.56 90 HIS A C 1
ATOM 738 O O . HIS A 1 90 ? 2.345 10.328 -40.630 1.00 76.56 90 HIS A O 1
ATOM 744 N N . LEU A 1 91 ? 3.621 12.076 -40.079 1.00 77.44 91 LEU A N 1
ATOM 745 C CA . LEU A 1 91 ? 4.081 11.501 -38.811 1.00 77.44 91 LEU A CA 1
ATOM 746 C C . LEU A 1 91 ? 2.926 11.217 -37.844 1.00 77.44 91 LEU A C 1
ATOM 748 O O . LEU A 1 91 ? 2.983 10.234 -37.104 1.00 77.44 91 LEU A O 1
ATOM 752 N N . LYS A 1 92 ? 1.884 12.054 -37.867 1.00 83.00 92 LYS A N 1
ATOM 753 C CA . LYS A 1 92 ? 0.668 11.870 -37.073 1.00 83.00 92 LYS A CA 1
ATOM 754 C C . LYS A 1 92 ? -0.239 10.777 -37.643 1.00 83.00 92 LYS A C 1
ATOM 756 O O . LYS A 1 92 ? -0.866 10.055 -36.879 1.00 83.00 92 LYS A O 1
ATOM 761 N N . GLU A 1 93 ? -0.304 10.620 -38.965 1.00 85.38 93 GLU A N 1
ATOM 762 C CA . GLU A 1 93 ? -0.997 9.489 -39.600 1.00 85.38 93 GLU A CA 1
ATOM 763 C C . GLU A 1 93 ? -0.347 8.152 -39.227 1.00 85.38 93 GLU A C 1
ATOM 765 O O . GLU A 1 93 ? -1.057 7.206 -38.886 1.00 85.38 93 GLU A O 1
ATOM 770 N N . ILE A 1 94 ? 0.990 8.083 -39.234 1.00 82.94 94 ILE A N 1
ATOM 771 C CA . ILE A 1 94 ? 1.735 6.907 -38.764 1.00 82.94 94 ILE A CA 1
ATOM 772 C C . ILE A 1 94 ? 1.428 6.646 -37.289 1.00 82.94 94 ILE A C 1
ATOM 774 O O . ILE A 1 94 ? 1.119 5.513 -36.933 1.00 82.94 94 ILE A O 1
ATOM 778 N N . GLU A 1 95 ? 1.491 7.678 -36.442 1.00 86.56 95 GLU A N 1
ATOM 779 C CA . GLU A 1 95 ? 1.185 7.562 -35.013 1.00 86.56 95 GLU A CA 1
ATOM 780 C C . GLU A 1 95 ? -0.223 7.011 -34.777 1.00 86.56 95 GLU A C 1
ATOM 782 O O . GLU A 1 95 ? -0.366 5.991 -34.111 1.00 86.56 95 GLU A O 1
ATOM 787 N N . ASN A 1 96 ? -1.245 7.604 -35.400 1.00 89.19 96 ASN A N 1
ATOM 788 C CA . ASN A 1 96 ? -2.624 7.134 -35.276 1.00 89.19 96 ASN A CA 1
ATOM 789 C C . ASN A 1 96 ? -2.780 5.685 -35.748 1.00 89.19 96 ASN A C 1
ATOM 791 O O . ASN A 1 96 ? -3.468 4.911 -35.100 1.00 89.19 96 ASN A O 1
ATOM 795 N N . LYS A 1 97 ? -2.137 5.305 -36.858 1.00 89.31 97 LYS A N 1
ATOM 796 C CA . LYS A 1 97 ? -2.219 3.942 -37.398 1.00 89.31 97 LYS A CA 1
ATOM 797 C C . LYS A 1 97 ? -1.537 2.911 -36.499 1.00 89.31 97 LYS A C 1
ATOM 799 O O . LYS A 1 97 ? -1.998 1.781 -36.424 1.00 89.31 97 LYS A O 1
ATOM 804 N N . VAL A 1 98 ? -0.423 3.279 -35.867 1.00 89.31 98 VAL A N 1
ATOM 805 C CA . VAL A 1 98 ? 0.286 2.412 -34.917 1.00 89.31 98 VAL A CA 1
ATOM 806 C C . VAL A 1 98 ? -0.501 2.269 -33.614 1.00 89.31 98 VAL A C 1
ATOM 808 O O . VAL A 1 98 ? -0.512 1.187 -33.042 1.00 89.31 98 VAL A O 1
ATOM 811 N N . LEU A 1 99 ? -1.157 3.339 -33.159 1.00 90.56 99 LEU A N 1
ATOM 812 C CA . LEU A 1 99 ? -1.963 3.344 -31.936 1.00 90.56 99 LEU A CA 1
ATOM 813 C C . LEU A 1 99 ? -3.371 2.737 -32.110 1.00 90.56 99 LEU A C 1
ATOM 815 O O . LEU A 1 99 ? -4.033 2.501 -31.109 1.00 90.56 99 LEU A O 1
ATOM 819 N N . ASP A 1 100 ? -3.814 2.455 -33.342 1.00 90.12 100 ASP A N 1
ATOM 820 C CA . ASP A 1 100 ? -5.082 1.762 -33.668 1.00 90.12 100 ASP A CA 1
ATOM 821 C C . ASP A 1 100 ? -4.995 0.227 -33.495 1.00 90.12 100 ASP A C 1
ATOM 823 O O . ASP A 1 100 ? -5.857 -0.520 -33.950 1.00 90.12 100 ASP A O 1
ATOM 827 N N . ASP A 1 101 ? -3.915 -0.274 -32.889 1.00 89.94 101 ASP A N 1
ATOM 828 C CA . ASP A 1 101 ? -3.724 -1.693 -32.595 1.00 89.94 101 ASP A CA 1
ATOM 829 C C . ASP A 1 101 ? -4.382 -2.062 -31.255 1.00 89.94 101 ASP A C 1
ATOM 831 O O . ASP A 1 101 ? -3.859 -1.738 -30.188 1.00 89.94 101 ASP A O 1
ATOM 835 N N . ASP A 1 102 ? -5.495 -2.802 -31.326 1.00 89.19 102 ASP A N 1
ATOM 836 C CA . ASP A 1 102 ? -6.269 -3.302 -30.176 1.00 89.19 102 ASP A CA 1
ATOM 837 C C . ASP A 1 102 ? -5.454 -4.165 -29.186 1.00 89.19 102 ASP A C 1
ATOM 839 O O . ASP A 1 102 ? -5.940 -4.489 -28.102 1.00 89.19 102 ASP A O 1
ATOM 843 N N . SER A 1 103 ? -4.243 -4.606 -29.547 1.00 91.19 103 SER A N 1
ATOM 844 C CA . SER A 1 103 ? -3.371 -5.384 -28.656 1.00 91.19 103 SER A CA 1
ATOM 845 C C . SER A 1 103 ? -2.501 -4.533 -27.726 1.00 91.19 103 SER A C 1
ATOM 847 O O . SER A 1 103 ? -1.897 -5.076 -26.790 1.00 91.19 103 SER A O 1
ATOM 849 N N . LEU A 1 104 ? -2.405 -3.224 -27.977 1.00 90.62 104 LEU A N 1
ATOM 850 C CA . LEU A 1 104 ? -1.687 -2.292 -27.114 1.00 90.62 104 LEU A CA 1
ATOM 851 C C . LEU A 1 104 ? -2.429 -2.109 -25.790 1.00 90.62 104 LEU A C 1
ATOM 853 O O . LEU A 1 104 ? -3.655 -2.098 -25.743 1.00 90.62 104 LEU A O 1
ATOM 857 N N . VAL A 1 105 ? -1.672 -1.940 -24.707 1.00 87.62 105 VAL A N 1
ATOM 858 C CA . VAL A 1 105 ? -2.273 -1.568 -23.421 1.00 87.62 105 VAL A CA 1
ATOM 859 C C . VAL A 1 105 ? -2.726 -0.107 -23.436 1.00 87.62 105 VAL A C 1
ATOM 861 O O . VAL A 1 105 ? -2.198 0.721 -24.186 1.00 87.62 105 VAL A O 1
ATOM 864 N N . ASP A 1 106 ? -3.681 0.223 -22.571 1.00 83.88 106 ASP A N 1
ATOM 865 C CA . ASP A 1 106 ? -4.196 1.584 -22.446 1.00 83.88 106 ASP A CA 1
ATOM 866 C C . ASP A 1 106 ? -3.083 2.601 -22.136 1.00 83.88 106 ASP A C 1
ATOM 868 O O . ASP A 1 106 ? -2.110 2.320 -21.433 1.00 83.88 106 ASP A O 1
ATOM 872 N N . ASN A 1 107 ? -3.262 3.832 -22.624 1.00 85.56 107 ASN A N 1
ATOM 873 C CA . ASN A 1 107 ? -2.358 4.974 -22.412 1.00 85.56 107 ASN A CA 1
ATOM 874 C C . ASN A 1 107 ? -0.943 4.832 -23.009 1.00 85.56 107 ASN A C 1
ATOM 876 O O . ASN A 1 107 ? -0.056 5.631 -22.686 1.00 85.56 107 ASN A O 1
ATOM 880 N N . VAL A 1 108 ? -0.720 3.868 -23.907 1.00 89.75 108 VAL A N 1
ATOM 881 C CA . VAL A 1 108 ? 0.488 3.833 -24.736 1.00 89.75 108 VAL A CA 1
ATOM 882 C C . VAL A 1 108 ? 0.498 5.029 -25.685 1.00 89.75 108 VAL A C 1
ATOM 884 O O . VAL A 1 108 ? -0.499 5.399 -26.298 1.00 89.75 108 VAL A O 1
ATOM 887 N N . THR A 1 109 ? 1.667 5.639 -25.808 1.00 92.00 109 THR A N 1
ATOM 888 C CA . THR A 1 109 ? 1.960 6.714 -26.758 1.00 92.00 109 THR A CA 1
ATOM 889 C C . THR A 1 109 ? 3.053 6.251 -27.711 1.00 92.00 109 THR A C 1
ATOM 891 O O . THR A 1 109 ? 3.832 5.355 -27.379 1.00 92.00 109 THR A O 1
ATOM 894 N N . TYR A 1 110 ? 3.126 6.841 -28.902 1.00 90.44 110 TYR A N 1
ATOM 895 C CA . TYR A 1 110 ? 4.104 6.446 -29.910 1.00 90.44 110 TYR A CA 1
ATOM 896 C C . TYR A 1 110 ? 4.748 7.669 -30.556 1.00 90.44 110 TYR A C 1
ATOM 898 O O . TYR A 1 110 ? 4.077 8.524 -31.126 1.00 90.44 110 TYR A O 1
ATOM 906 N N . CYS A 1 111 ? 6.075 7.745 -30.498 1.00 83.19 111 CYS A N 1
ATOM 907 C CA . CYS A 1 111 ? 6.832 8.778 -31.188 1.00 83.19 111 CYS A CA 1
ATOM 908 C C . CYS A 1 111 ? 7.278 8.258 -32.556 1.00 83.19 111 CYS A C 1
ATOM 910 O O . CYS A 1 111 ? 8.269 7.532 -32.666 1.00 83.19 111 CYS A O 1
ATOM 912 N N . SER A 1 112 ? 6.590 8.687 -33.615 1.00 75.06 112 SER A N 1
ATOM 913 C CA . SER A 1 112 ? 6.877 8.277 -34.997 1.00 75.06 112 SER A CA 1
ATOM 914 C C . SER A 1 112 ? 8.244 8.729 -35.519 1.00 75.06 112 SER A C 1
ATOM 916 O O . SER A 1 112 ? 8.779 8.106 -36.428 1.00 75.06 112 SER A O 1
ATOM 918 N N . LYS A 1 113 ? 8.861 9.758 -34.919 1.00 71.75 113 LYS A N 1
ATOM 919 C CA . LYS A 1 113 ? 10.222 10.204 -35.280 1.00 71.75 113 LYS A CA 1
ATOM 920 C C . LYS A 1 113 ? 11.319 9.260 -34.794 1.00 71.75 113 LYS A C 1
ATOM 922 O O . LYS A 1 113 ? 12.337 9.120 -35.461 1.00 71.75 113 LYS A O 1
ATOM 927 N N . SER A 1 114 ? 11.150 8.688 -33.604 1.00 76.88 114 SER A N 1
ATOM 928 C CA . SER A 1 114 ? 12.137 7.790 -32.993 1.00 76.88 114 SER A CA 1
ATOM 929 C C . SER A 1 114 ? 11.753 6.318 -33.098 1.00 76.88 114 SER A C 1
ATOM 931 O O . SER A 1 114 ? 12.566 5.474 -32.733 1.00 76.88 114 SER A O 1
ATOM 933 N N . GLU A 1 115 ? 10.541 6.022 -33.579 1.00 83.88 115 GLU A N 1
ATOM 934 C CA . GLU A 1 115 ? 9.947 4.680 -33.611 1.00 83.88 115 GLU A CA 1
ATOM 935 C C . GLU A 1 115 ? 9.953 4.031 -32.218 1.00 83.88 115 GLU A C 1
ATOM 937 O O . GLU A 1 115 ? 10.383 2.895 -32.026 1.00 83.88 115 GLU A O 1
ATOM 942 N N . VAL A 1 116 ? 9.544 4.809 -31.212 1.00 86.94 116 VAL A N 1
ATOM 943 C CA . VAL A 1 116 ? 9.556 4.395 -29.804 1.00 86.94 116 VAL A CA 1
ATOM 944 C C . VAL A 1 116 ? 8.147 4.486 -29.246 1.00 86.94 116 VAL A C 1
ATOM 946 O O . VAL A 1 116 ? 7.522 5.547 -29.301 1.00 86.94 116 VAL A O 1
ATOM 949 N N . TYR A 1 117 ? 7.686 3.378 -28.678 1.00 91.75 117 TYR A N 1
ATOM 950 C CA . TYR A 1 117 ? 6.528 3.326 -27.802 1.00 91.75 117 TYR A CA 1
ATOM 951 C C . TYR A 1 117 ? 6.923 3.819 -26.415 1.00 91.75 117 TYR A C 1
ATOM 953 O O . TYR A 1 117 ? 8.009 3.501 -25.917 1.00 91.75 117 TYR A O 1
ATOM 961 N N . SER A 1 118 ? 6.022 4.558 -25.781 1.00 90.81 118 SER A N 1
ATOM 962 C CA . SER A 1 118 ? 6.151 4.974 -24.393 1.00 90.81 118 SER A CA 1
ATOM 963 C C . SER A 1 118 ? 4.889 4.698 -23.601 1.00 90.81 118 SER A C 1
ATOM 965 O O . SER A 1 118 ? 3.787 5.028 -24.034 1.00 90.81 118 SER A O 1
ATOM 967 N N . LEU A 1 119 ? 5.065 4.146 -22.406 1.00 90.56 119 LEU A N 1
ATOM 968 C CA . LEU A 1 119 ? 4.003 3.970 -21.424 1.00 90.56 119 LEU A CA 1
ATOM 969 C C . LEU A 1 119 ? 4.420 4.679 -20.141 1.00 90.56 119 LEU A C 1
ATOM 971 O O . LEU A 1 119 ? 5.487 4.391 -19.596 1.00 90.56 119 LEU A O 1
ATOM 975 N N . LYS A 1 120 ? 3.580 5.598 -19.659 1.00 86.50 120 LYS A N 1
ATOM 976 C CA . LYS A 1 120 ? 3.724 6.155 -18.316 1.00 86.50 120 LYS A CA 1
ATOM 977 C C . LYS A 1 120 ? 2.893 5.312 -17.366 1.00 86.50 120 LYS A C 1
ATOM 979 O O . LYS A 1 120 ? 1.668 5.330 -17.431 1.00 86.50 120 LYS A O 1
ATOM 984 N N . HIS A 1 121 ? 3.579 4.608 -16.484 1.00 78.69 121 HIS A N 1
ATOM 985 C CA . HIS A 1 121 ? 2.958 3.823 -15.440 1.00 78.69 121 HIS A CA 1
ATOM 986 C C . HIS A 1 121 ? 2.862 4.673 -14.174 1.00 78.69 121 HIS A C 1
ATOM 988 O O . HIS A 1 121 ? 3.848 5.302 -13.787 1.00 78.69 121 HIS A O 1
ATOM 994 N N . ASN A 1 122 ? 1.680 4.739 -13.567 1.00 72.81 122 ASN A N 1
ATOM 995 C CA . ASN A 1 122 ? 1.490 5.338 -12.250 1.00 72.81 122 ASN A CA 1
ATOM 996 C C . ASN A 1 122 ? 1.172 4.209 -11.278 1.00 72.81 122 ASN A C 1
ATOM 998 O O . ASN A 1 122 ? 0.467 3.267 -11.640 1.00 72.81 122 ASN A O 1
ATOM 1002 N N . ASP A 1 123 ? 1.648 4.322 -10.048 1.00 64.19 123 ASP A N 1
ATOM 1003 C CA . ASP A 1 123 ? 1.212 3.398 -9.014 1.00 64.19 123 ASP A CA 1
ATOM 1004 C C . ASP A 1 123 ? -0.281 3.546 -8.702 1.00 64.19 123 ASP A C 1
ATOM 1006 O O . ASP A 1 123 ? -0.944 4.514 -9.089 1.00 64.19 123 ASP A O 1
ATOM 1010 N N . SER A 1 124 ? -0.820 2.543 -8.015 1.00 61.41 124 SER A N 1
ATOM 1011 C CA . SER A 1 124 ? -2.248 2.365 -7.734 1.00 61.41 124 SER A CA 1
ATOM 1012 C C . SER A 1 124 ? -2.887 3.528 -6.965 1.00 61.41 124 SER A C 1
ATOM 1014 O O . SER A 1 124 ? -4.112 3.651 -6.951 1.00 61.41 124 SER A O 1
ATOM 1016 N N . ILE A 1 125 ? -2.076 4.404 -6.366 1.00 60.06 125 ILE A N 1
ATOM 1017 C CA . ILE A 1 125 ? -2.508 5.599 -5.627 1.00 60.06 125 ILE A CA 1
ATOM 1018 C C . ILE A 1 125 ? -1.974 6.917 -6.221 1.00 60.06 125 ILE A C 1
ATOM 1020 O O . ILE A 1 125 ? -2.268 7.991 -5.702 1.00 60.06 125 ILE A O 1
ATOM 1024 N N . GLY A 1 126 ? -1.227 6.858 -7.327 1.00 59.78 126 GLY A N 1
ATOM 1025 C CA . GLY A 1 126 ? -0.711 8.001 -8.084 1.00 59.78 126 GLY A CA 1
ATOM 1026 C C . GLY A 1 126 ? 0.460 8.771 -7.456 1.00 59.78 126 GLY A C 1
ATOM 1027 O O . GLY A 1 126 ? 0.733 9.893 -7.891 1.00 59.78 126 GLY A O 1
ATOM 1028 N N . SER A 1 127 ? 1.145 8.230 -6.447 1.00 60.50 127 SER A N 1
ATOM 1029 C CA . SER A 1 127 ? 2.247 8.903 -5.752 1.00 60.50 127 SER A CA 1
ATOM 1030 C C . SER A 1 127 ? 3.601 8.746 -6.445 1.00 60.50 127 SER A C 1
ATOM 1032 O O . SER A 1 127 ? 4.445 9.644 -6.351 1.00 60.50 127 SER A O 1
ATOM 1034 N N . LYS A 1 128 ? 3.806 7.655 -7.186 1.00 68.69 128 LYS A N 1
ATOM 1035 C CA . LYS A 1 128 ? 5.003 7.414 -7.996 1.00 68.69 128 LYS A CA 1
ATOM 1036 C C . LYS A 1 128 ? 4.634 7.040 -9.422 1.00 68.69 128 LYS A C 1
ATOM 1038 O O . LYS A 1 128 ? 3.598 6.441 -9.696 1.00 68.69 128 LYS A O 1
ATOM 1043 N N . SER A 1 129 ? 5.520 7.386 -10.349 1.00 78.06 129 SER A N 1
ATOM 1044 C CA . SER A 1 129 ? 5.368 7.016 -11.751 1.00 78.06 129 SER A CA 1
ATOM 1045 C C . SER A 1 129 ? 6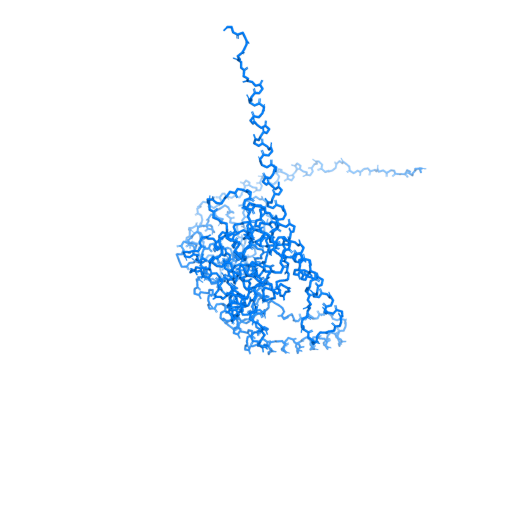.714 6.706 -12.375 1.00 78.06 129 SER A C 1
ATOM 1047 O O . SER A 1 129 ? 7.679 7.414 -12.092 1.00 78.06 129 SER A O 1
ATOM 1049 N N . TYR A 1 130 ? 6.744 5.733 -13.275 1.00 82.94 130 TYR A N 1
ATOM 1050 C CA . TYR A 1 130 ? 7.901 5.422 -14.109 1.00 82.94 130 TYR A CA 1
ATOM 1051 C C . TYR A 1 130 ? 7.487 5.375 -15.577 1.00 82.94 130 TYR A C 1
ATOM 1053 O O . TYR A 1 130 ? 6.301 5.285 -15.908 1.00 82.94 130 TYR A O 1
ATOM 1061 N N . GLN A 1 131 ? 8.462 5.485 -16.475 1.00 88.12 131 GLN A N 1
ATOM 1062 C CA . GLN A 1 131 ? 8.215 5.421 -17.911 1.00 88.12 131 GLN A CA 1
ATOM 1063 C C . GLN A 1 131 ? 8.962 4.254 -18.543 1.00 88.12 131 GLN A C 1
ATOM 1065 O O . GLN A 1 131 ? 10.148 4.041 -18.307 1.00 88.12 131 GLN A O 1
ATOM 1070 N N . ILE A 1 132 ? 8.254 3.509 -19.385 1.00 89.69 132 ILE A N 1
ATOM 1071 C CA . ILE A 1 132 ? 8.836 2.478 -20.238 1.00 89.69 132 ILE A CA 1
ATOM 1072 C C . ILE A 1 132 ? 8.993 3.080 -21.626 1.00 89.69 132 ILE A C 1
ATOM 1074 O O . ILE A 1 132 ? 8.020 3.586 -22.177 1.00 89.69 132 ILE A O 1
ATOM 1078 N N . TRP A 1 133 ? 10.191 2.976 -22.203 1.00 89.12 133 TRP A N 1
ATOM 1079 C CA . TRP A 1 133 ? 10.455 3.289 -23.608 1.00 89.12 133 TRP A CA 1
ATOM 1080 C C . TRP A 1 133 ? 10.997 2.055 -24.315 1.00 89.12 133 TRP A C 1
ATOM 1082 O O . TRP A 1 133 ? 11.962 1.441 -23.854 1.00 89.12 133 TRP A O 1
ATOM 1092 N N . THR A 1 134 ? 10.398 1.690 -25.442 1.00 89.44 134 THR A N 1
ATOM 1093 C CA . THR A 1 134 ? 10.807 0.508 -26.206 1.00 89.44 134 THR A CA 1
ATOM 1094 C C . THR A 1 134 ? 10.493 0.668 -27.689 1.00 89.44 134 THR A C 1
ATOM 1096 O O . THR A 1 134 ? 9.617 1.436 -28.075 1.00 89.44 134 THR A O 1
ATOM 1099 N N . LYS A 1 135 ? 11.229 -0.055 -28.535 1.00 87.69 135 LYS A N 1
ATOM 1100 C CA . LYS A 1 135 ? 10.917 -0.179 -29.968 1.00 87.69 135 LYS A CA 1
ATOM 1101 C C . LYS A 1 135 ? 9.867 -1.256 -30.249 1.00 87.69 135 LYS A C 1
ATOM 1103 O O . LYS A 1 135 ? 9.342 -1.324 -31.353 1.00 87.69 135 LYS A O 1
ATOM 1108 N N . GLU A 1 136 ? 9.593 -2.112 -29.270 1.00 90.69 136 GLU A N 1
ATOM 1109 C CA . GLU A 1 136 ? 8.585 -3.165 -29.372 1.00 90.69 136 GLU A CA 1
ATOM 1110 C C . GLU A 1 136 ? 7.204 -2.645 -28.940 1.00 90.69 136 GLU A C 1
ATOM 1112 O O . GLU A 1 136 ? 7.137 -1.842 -28.007 1.00 90.69 136 GLU A O 1
ATOM 1117 N N . PRO A 1 137 ? 6.103 -3.103 -29.564 1.00 92.31 137 PRO A N 1
ATOM 1118 C CA . PRO A 1 137 ? 4.752 -2.755 -29.132 1.00 92.31 137 PRO A CA 1
ATOM 1119 C C . PRO A 1 137 ? 4.504 -3.124 -27.663 1.00 92.31 137 PRO A C 1
ATOM 1121 O O . PRO A 1 137 ? 4.726 -4.267 -27.250 1.00 92.31 137 PRO A O 1
ATOM 1124 N N . ILE A 1 138 ? 4.014 -2.166 -26.871 1.00 91.81 138 ILE A N 1
ATOM 1125 C CA . ILE A 1 138 ? 3.730 -2.368 -25.444 1.00 91.81 138 ILE A CA 1
ATOM 1126 C C . ILE A 1 138 ? 2.358 -3.040 -25.296 1.00 91.81 138 ILE A C 1
ATOM 1128 O O . ILE A 1 138 ? 1.329 -2.386 -25.157 1.00 91.81 138 ILE A O 1
ATOM 1132 N N . THR A 1 139 ? 2.366 -4.369 -25.355 1.00 91.81 139 THR A N 1
ATOM 1133 C CA . THR A 1 139 ? 1.207 -5.251 -25.126 1.00 91.81 139 THR A CA 1
ATOM 1134 C C . THR A 1 139 ? 1.261 -5.867 -23.721 1.00 91.81 139 THR A C 1
ATOM 1136 O O . THR A 1 139 ? 2.330 -5.900 -23.106 1.00 91.81 139 THR A O 1
ATOM 1139 N N . GLU A 1 140 ? 0.162 -6.444 -23.218 1.00 86.69 140 GLU A N 1
ATOM 1140 C CA . GLU A 1 140 ? 0.169 -7.189 -21.938 1.00 86.69 140 GLU A CA 1
ATOM 1141 C C . GLU A 1 140 ? 1.230 -8.301 -21.922 1.00 86.69 140 GLU A C 1
ATOM 1143 O O . GLU A 1 140 ? 1.928 -8.525 -20.929 1.00 86.69 140 GLU A O 1
ATOM 1148 N N . LYS A 1 141 ? 1.383 -8.991 -23.060 1.00 90.44 141 LYS A N 1
ATOM 1149 C CA . LYS A 1 141 ? 2.386 -10.041 -23.240 1.00 90.44 141 LYS A CA 1
ATOM 1150 C C . LYS A 1 141 ? 3.802 -9.474 -23.152 1.00 90.44 141 LYS A C 1
ATOM 1152 O O . LYS A 1 141 ? 4.634 -10.060 -22.463 1.00 90.44 141 LYS A O 1
ATOM 1157 N N . TYR A 1 142 ? 4.067 -8.355 -23.831 1.00 91.44 142 TYR A N 1
ATOM 1158 C CA . TYR A 1 142 ? 5.367 -7.683 -23.777 1.00 91.44 142 TYR A CA 1
ATOM 1159 C C . TYR A 1 142 ? 5.712 -7.272 -22.348 1.00 91.44 142 TYR A C 1
ATOM 1161 O O . TYR A 1 142 ? 6.812 -7.561 -21.883 1.00 91.44 142 TYR A O 1
ATOM 1169 N N . LEU A 1 143 ? 4.768 -6.644 -21.641 1.00 89.69 143 LEU A N 1
ATOM 1170 C CA . LEU A 1 143 ? 4.956 -6.254 -20.249 1.00 89.69 143 LEU A CA 1
ATOM 1171 C C . LEU A 1 143 ? 5.317 -7.482 -19.411 1.00 89.69 143 LEU A C 1
ATOM 1173 O O . LEU A 1 143 ? 6.386 -7.503 -18.803 1.00 89.69 143 LEU A O 1
ATOM 1177 N N . LYS A 1 144 ? 4.512 -8.546 -19.447 1.00 87.44 144 LYS A N 1
ATOM 1178 C CA . LYS A 1 144 ? 4.800 -9.767 -18.683 1.00 87.44 144 LYS A CA 1
ATOM 1179 C C . LYS A 1 144 ? 6.194 -10.331 -18.963 1.00 87.44 144 LYS A C 1
ATOM 1181 O O . LYS A 1 144 ? 6.949 -10.608 -18.034 1.00 87.44 144 LYS A O 1
ATOM 1186 N N . GLU A 1 145 ? 6.553 -10.471 -20.237 1.00 90.31 145 GLU A N 1
ATOM 1187 C CA . GLU A 1 145 ? 7.873 -10.969 -20.631 1.00 90.31 145 GLU A CA 1
ATOM 1188 C C . GLU A 1 145 ? 8.998 -10.039 -20.163 1.00 90.31 145 GLU A C 1
ATOM 1190 O O . GLU A 1 145 ? 10.036 -10.515 -19.700 1.00 90.31 145 GLU A O 1
ATOM 1195 N N . ARG A 1 146 ? 8.802 -8.719 -20.247 1.00 91.06 146 ARG A N 1
ATOM 1196 C CA . ARG A 1 146 ? 9.740 -7.718 -19.736 1.00 91.06 146 ARG A CA 1
ATOM 1197 C C . ARG A 1 146 ? 9.932 -7.875 -18.230 1.00 91.06 146 ARG A C 1
ATOM 1199 O O . ARG A 1 146 ? 11.078 -8.000 -17.804 1.00 91.06 146 ARG A O 1
ATOM 1206 N N . TYR A 1 147 ? 8.851 -7.921 -17.451 1.00 89.75 147 TYR A N 1
ATOM 1207 C CA . TYR A 1 147 ? 8.903 -8.121 -16.000 1.00 89.75 147 TYR A CA 1
ATOM 1208 C C . TYR A 1 147 ? 9.694 -9.385 -15.651 1.00 89.75 147 TYR A C 1
ATOM 1210 O O . TYR A 1 147 ? 10.667 -9.321 -14.897 1.00 89.75 147 TYR A O 1
ATOM 1218 N N . ASP A 1 148 ? 9.337 -10.519 -16.263 1.00 87.25 148 ASP A N 1
ATOM 1219 C CA . ASP A 1 148 ? 9.969 -11.814 -16.006 1.00 87.25 148 ASP A CA 1
ATOM 1220 C C . ASP A 1 148 ? 11.469 -11.787 -16.340 1.00 87.25 148 ASP A C 1
ATOM 1222 O O . ASP A 1 148 ? 12.300 -12.302 -15.584 1.00 87.25 148 ASP A O 1
ATOM 1226 N N . LYS A 1 149 ? 11.851 -11.152 -17.456 1.00 91.25 149 LYS A N 1
ATOM 1227 C CA . LYS A 1 149 ? 13.256 -11.007 -17.860 1.00 91.25 149 LYS A CA 1
ATOM 1228 C C . LYS A 1 149 ? 14.036 -10.099 -16.906 1.00 91.25 149 LYS A C 1
ATOM 1230 O O . LYS A 1 149 ? 15.143 -10.475 -16.511 1.00 91.25 149 LYS A O 1
ATOM 1235 N N . ILE A 1 150 ? 13.485 -8.947 -16.508 1.00 92.19 150 ILE A N 1
ATOM 1236 C CA . ILE A 1 150 ? 14.137 -8.040 -15.548 1.00 92.19 150 ILE A CA 1
ATOM 1237 C C . ILE A 1 150 ? 14.313 -8.750 -14.202 1.00 92.19 150 ILE A C 1
ATOM 1239 O O . ILE A 1 150 ? 15.421 -8.781 -13.657 1.00 92.19 150 ILE A O 1
ATOM 1243 N N . GLN A 1 151 ? 13.263 -9.394 -13.692 1.00 88.12 151 GLN A N 1
ATOM 1244 C CA . GLN A 1 151 ? 13.323 -10.093 -12.412 1.00 88.12 151 GLN A CA 1
ATOM 1245 C C . GLN A 1 151 ? 14.304 -11.275 -12.452 1.00 88.12 151 GLN A C 1
ATOM 1247 O O . GLN A 1 151 ? 15.088 -11.479 -11.521 1.00 88.12 151 GLN A O 1
ATOM 1252 N N . SER A 1 152 ? 14.343 -12.013 -13.565 1.00 87.94 152 SER A N 1
ATOM 1253 C CA . SER A 1 152 ? 15.323 -13.077 -13.800 1.00 87.94 152 SER A CA 1
ATOM 1254 C C . SER A 1 152 ? 16.758 -12.549 -13.862 1.00 87.94 152 SER A C 1
ATOM 1256 O O . SER A 1 152 ? 17.668 -13.179 -13.315 1.00 87.94 152 SER A O 1
ATOM 1258 N N . PHE A 1 153 ? 16.989 -11.381 -14.476 1.00 91.50 153 PHE A N 1
ATOM 1259 C CA . PHE A 1 153 ? 18.294 -10.721 -14.439 1.00 91.50 153 PHE A CA 1
ATOM 1260 C C . PHE A 1 153 ? 18.728 -10.458 -12.997 1.00 91.50 153 PHE A C 1
ATOM 1262 O O . PHE A 1 153 ? 19.857 -10.811 -12.637 1.00 91.50 153 PHE A O 1
ATOM 1269 N N . PHE A 1 154 ? 17.839 -9.907 -12.170 1.00 89.19 154 PHE A N 1
ATOM 1270 C CA . PHE A 1 154 ? 18.148 -9.675 -10.769 1.00 89.19 154 PHE A CA 1
ATOM 1271 C C . PHE A 1 154 ? 18.494 -10.969 -10.028 1.00 89.19 154 PHE A C 1
ATOM 1273 O O . PHE A 1 154 ? 19.558 -11.064 -9.415 1.00 89.19 154 PHE A O 1
ATOM 1280 N N . HIS A 1 155 ? 17.658 -11.998 -10.154 1.00 85.25 155 HIS A N 1
ATOM 1281 C CA . HIS A 1 155 ? 17.845 -13.254 -9.431 1.00 85.25 155 HIS A CA 1
ATOM 1282 C C . HIS A 1 155 ? 19.111 -14.017 -9.862 1.00 85.25 155 HIS A C 1
ATOM 1284 O O . HIS A 1 155 ? 19.861 -14.520 -9.025 1.00 85.25 155 HIS A O 1
ATOM 1290 N N . ASN A 1 156 ? 19.383 -14.076 -11.168 1.00 85.88 156 ASN A N 1
ATOM 1291 C CA . ASN A 1 156 ? 20.392 -14.981 -11.723 1.00 85.88 156 ASN A CA 1
ATOM 1292 C C . ASN A 1 156 ? 21.721 -14.294 -12.060 1.00 85.88 156 ASN A C 1
ATOM 1294 O O . ASN A 1 156 ? 22.789 -14.892 -11.918 1.00 85.88 156 ASN A O 1
ATOM 1298 N N . ASN A 1 157 ? 21.679 -13.043 -12.525 1.00 88.50 157 ASN A N 1
ATOM 1299 C CA . ASN A 1 157 ? 22.816 -12.404 -13.193 1.00 88.50 157 ASN A CA 1
ATOM 1300 C C . ASN A 1 157 ? 23.357 -11.180 -12.451 1.00 88.50 157 ASN A C 1
ATOM 1302 O O . ASN A 1 157 ? 24.536 -10.855 -12.601 1.00 88.50 157 ASN A O 1
ATOM 1306 N N . TYR A 1 158 ? 22.552 -10.520 -11.619 1.00 90.00 158 TYR A N 1
ATOM 1307 C CA . TYR A 1 158 ? 22.903 -9.229 -11.029 1.00 90.00 158 TYR A CA 1
ATOM 1308 C C . TYR A 1 158 ? 24.177 -9.258 -10.184 1.00 90.00 158 TYR A C 1
ATOM 1310 O O . TYR A 1 158 ? 25.045 -8.402 -10.339 1.00 90.00 158 TYR A O 1
ATOM 1318 N N . LYS A 1 159 ? 24.376 -10.291 -9.355 1.00 88.00 159 LYS A N 1
ATOM 1319 C CA . LYS A 1 159 ? 25.617 -10.428 -8.570 1.00 88.00 159 LYS A CA 1
ATOM 1320 C C . LYS A 1 159 ? 26.856 -10.529 -9.466 1.00 88.00 159 LYS A C 1
ATOM 1322 O O . LYS A 1 159 ? 27.888 -9.936 -9.159 1.00 88.00 159 LYS A O 1
ATOM 1327 N N . LYS A 1 160 ? 26.760 -11.270 -10.573 1.00 89.62 160 LYS A N 1
ATOM 1328 C CA . LYS A 1 160 ? 27.845 -11.388 -11.554 1.00 89.62 160 LYS A CA 1
ATOM 1329 C C . LYS A 1 160 ? 28.070 -10.056 -12.275 1.00 89.62 160 LYS A C 1
ATOM 1331 O O . LYS A 1 160 ? 29.212 -9.629 -12.400 1.00 89.62 160 LYS A O 1
ATOM 1336 N N . PHE A 1 161 ? 26.995 -9.378 -12.664 1.00 89.81 161 PHE A N 1
ATOM 1337 C CA . PHE A 1 161 ? 27.045 -8.052 -13.274 1.00 89.81 161 PHE A CA 1
ATOM 1338 C C . PHE A 1 161 ? 27.746 -7.023 -12.372 1.00 89.81 161 PHE A C 1
ATOM 1340 O O . PHE A 1 161 ? 28.620 -6.296 -12.843 1.00 89.81 161 PHE A O 1
ATOM 1347 N N . LEU A 1 162 ? 27.452 -7.005 -11.067 1.00 89.44 162 LEU A N 1
ATOM 1348 C CA . LEU A 1 162 ? 28.134 -6.127 -10.109 1.00 89.44 162 LEU A CA 1
ATOM 1349 C C . LEU A 1 162 ? 29.647 -6.383 -10.056 1.00 89.44 162 LEU A C 1
ATOM 1351 O O . LEU A 1 162 ? 30.428 -5.433 -10.080 1.00 89.44 162 LEU A O 1
ATOM 1355 N N . LEU A 1 163 ? 30.068 -7.652 -10.053 1.00 91.06 163 LEU A N 1
ATOM 1356 C CA . LEU A 1 163 ? 31.489 -8.019 -10.080 1.00 91.06 163 LEU A CA 1
ATOM 1357 C C . LEU A 1 163 ? 32.175 -7.580 -11.382 1.00 91.06 163 LEU A C 1
ATOM 1359 O O . LEU A 1 163 ? 33.324 -7.137 -11.361 1.00 91.06 163 LEU A O 1
ATOM 1363 N N . GLU A 1 164 ? 31.486 -7.679 -12.520 1.00 89.88 164 GLU A N 1
ATOM 1364 C CA . GLU A 1 164 ? 31.999 -7.203 -13.810 1.00 89.88 164 GLU A CA 1
ATOM 1365 C C . GLU A 1 164 ? 32.162 -5.677 -13.832 1.00 89.88 164 GLU A C 1
ATOM 1367 O O . GLU A 1 164 ? 33.184 -5.172 -14.304 1.00 89.88 164 GLU A O 1
ATOM 1372 N N . VAL A 1 165 ? 31.189 -4.942 -13.282 1.00 88.38 165 VAL A N 1
ATOM 1373 C CA . VAL A 1 165 ? 31.259 -3.481 -13.131 1.00 88.38 165 VAL A CA 1
ATOM 1374 C C . VAL A 1 165 ? 32.424 -3.081 -12.225 1.00 88.38 165 VAL A C 1
ATOM 1376 O O . VAL A 1 165 ? 33.210 -2.204 -12.586 1.00 88.38 165 VAL A O 1
ATOM 1379 N N . GLU A 1 166 ? 32.584 -3.742 -11.080 1.00 90.62 166 GLU A N 1
ATOM 1380 C CA . GLU A 1 166 ? 33.681 -3.473 -10.150 1.00 90.62 166 GLU A CA 1
ATOM 1381 C C . GLU A 1 166 ? 35.048 -3.752 -10.789 1.00 90.62 166 GLU A C 1
ATOM 1383 O O . GLU A 1 166 ? 35.964 -2.929 -10.693 1.00 90.62 166 GLU A O 1
ATOM 1388 N N . LYS A 1 167 ? 35.183 -4.878 -11.499 1.00 92.44 167 LYS A N 1
ATOM 1389 C CA . LYS A 1 167 ? 36.413 -5.228 -12.215 1.00 92.44 167 LYS A CA 1
ATOM 1390 C C . LYS A 1 167 ? 36.782 -4.159 -13.246 1.00 92.44 167 LYS A C 1
ATOM 1392 O O . LYS A 1 167 ? 37.917 -3.683 -13.233 1.00 92.44 167 LYS A O 1
ATOM 1397 N N . TYR A 1 168 ? 35.827 -3.744 -14.080 1.00 90.81 168 TYR A N 1
ATOM 1398 C CA . TYR A 1 168 ? 36.035 -2.676 -15.060 1.00 90.81 168 TYR A CA 1
ATOM 1399 C C . TYR A 1 168 ? 36.462 -1.367 -14.382 1.00 90.81 168 TYR A C 1
ATOM 1401 O O . TYR A 1 168 ? 37.432 -0.732 -14.793 1.00 90.81 168 TYR A O 1
ATOM 1409 N N . ASN A 1 169 ? 35.785 -0.978 -13.300 1.00 91.31 169 ASN A N 1
ATOM 1410 C CA . ASN A 1 169 ? 36.093 0.259 -12.585 1.00 91.31 169 ASN A CA 1
ATOM 1411 C C . ASN A 1 169 ? 37.484 0.231 -11.941 1.00 91.31 169 ASN A C 1
ATOM 1413 O O . ASN A 1 169 ? 38.179 1.246 -11.942 1.00 91.31 169 ASN A O 1
ATOM 1417 N N . ASN A 1 170 ? 37.932 -0.923 -11.450 1.00 92.12 170 ASN A N 1
ATOM 1418 C CA . ASN A 1 170 ? 39.292 -1.092 -10.942 1.00 92.12 170 ASN A CA 1
ATOM 1419 C C . ASN A 1 170 ? 40.349 -0.990 -12.057 1.00 92.12 170 ASN A C 1
ATOM 1421 O O . ASN A 1 170 ? 41.418 -0.421 -11.832 1.00 92.12 170 ASN A O 1
ATOM 1425 N N . GLU A 1 171 ? 40.067 -1.501 -13.258 1.00 92.62 171 GLU A N 1
ATOM 1426 C CA . GLU A 1 171 ? 40.943 -1.339 -14.428 1.00 92.62 171 GLU A CA 1
ATOM 1427 C C . GLU A 1 171 ? 41.017 0.127 -14.882 1.00 92.62 171 GLU A C 1
ATOM 1429 O O . GLU A 1 171 ? 42.114 0.643 -15.108 1.00 92.62 171 GLU A O 1
ATOM 1434 N N . MET A 1 172 ? 39.878 0.828 -14.933 1.00 90.94 172 MET A N 1
ATOM 1435 C CA . MET A 1 172 ? 39.838 2.259 -15.259 1.00 90.94 172 MET A CA 1
ATOM 1436 C C . MET A 1 172 ? 40.568 3.107 -14.218 1.00 90.94 172 MET A C 1
ATOM 1438 O O . MET A 1 172 ? 41.298 4.025 -14.588 1.00 90.94 172 MET A O 1
ATOM 1442 N N . ARG A 1 173 ? 40.442 2.771 -12.926 1.00 91.31 173 ARG A N 1
ATOM 1443 C CA . ARG A 1 173 ? 41.175 3.451 -11.850 1.00 91.31 173 ARG A CA 1
ATOM 1444 C C . ARG A 1 173 ? 42.685 3.341 -12.062 1.00 91.31 173 ARG A C 1
ATOM 1446 O O . ARG A 1 173 ? 43.358 4.364 -12.124 1.00 91.31 173 ARG A O 1
ATOM 1453 N N . LYS A 1 174 ? 43.200 2.123 -12.278 1.00 92.50 174 LYS A N 1
ATOM 1454 C CA . LYS A 1 174 ? 44.630 1.888 -12.555 1.00 92.50 174 LYS A CA 1
ATOM 1455 C C . LYS A 1 174 ? 45.112 2.638 -13.796 1.00 92.50 174 LYS A C 1
ATOM 1457 O O . LYS A 1 174 ? 46.215 3.181 -13.789 1.00 92.50 174 LYS A O 1
ATOM 1462 N N . TYR A 1 175 ? 44.301 2.667 -14.856 1.00 92.44 175 TYR A N 1
ATOM 1463 C CA . TYR A 1 175 ? 44.625 3.406 -16.076 1.00 92.44 175 TYR A CA 1
ATOM 1464 C C . TYR A 1 175 ? 44.743 4.908 -15.810 1.00 92.44 175 TYR A C 1
ATOM 1466 O O . TYR A 1 175 ? 45.748 5.507 -16.183 1.00 92.44 175 TYR A O 1
ATOM 1474 N N . ASN A 1 176 ? 43.742 5.498 -15.151 1.00 90.75 176 ASN A N 1
ATOM 1475 C CA . ASN A 1 176 ? 43.700 6.930 -14.863 1.00 90.75 176 ASN A CA 1
ATOM 1476 C C . ASN A 1 176 ? 44.825 7.345 -13.893 1.00 90.75 176 ASN A C 1
ATOM 1478 O O . ASN A 1 176 ? 45.430 8.395 -14.081 1.00 90.75 176 ASN A O 1
ATOM 1482 N N . GLU A 1 177 ? 45.155 6.507 -12.903 1.00 91.44 177 GLU A N 1
ATOM 1483 C CA . GLU A 1 177 ? 46.300 6.715 -12.000 1.00 91.44 177 GLU A CA 1
ATOM 1484 C C . GLU A 1 177 ? 47.645 6.652 -12.740 1.00 91.44 177 GLU A C 1
ATOM 1486 O O . GLU A 1 177 ? 48.551 7.430 -12.446 1.00 91.44 177 GLU A O 1
ATOM 1491 N N . SER A 1 178 ? 47.775 5.747 -13.716 1.00 92.56 178 SER A N 1
ATOM 1492 C CA . SER A 1 178 ? 49.006 5.578 -14.501 1.00 92.56 178 SER A CA 1
ATOM 1493 C C . SER A 1 178 ? 49.176 6.641 -15.595 1.00 92.56 178 SER A C 1
ATOM 1495 O O . SER A 1 178 ? 50.295 6.861 -16.050 1.00 92.56 178 SER A O 1
ATOM 1497 N N . ASN A 1 179 ? 48.089 7.302 -16.016 1.00 90.25 179 ASN A N 1
ATOM 1498 C CA . ASN A 1 179 ? 48.072 8.269 -17.120 1.00 90.25 179 ASN A CA 1
ATOM 1499 C C . ASN A 1 179 ? 47.385 9.590 -16.714 1.00 90.25 179 ASN A C 1
ATOM 1501 O O . ASN A 1 179 ? 46.385 9.982 -17.315 1.00 90.25 179 ASN A O 1
ATOM 1505 N N . PRO A 1 180 ? 47.913 10.320 -15.714 1.00 85.44 180 PRO A N 1
ATOM 1506 C CA . PRO A 1 180 ? 47.239 11.490 -15.141 1.00 85.44 180 PRO A CA 1
ATOM 1507 C C . PRO A 1 180 ? 47.120 12.687 -16.100 1.00 85.44 180 PRO A C 1
ATOM 1509 O O . PRO A 1 180 ? 46.328 13.590 -15.851 1.00 85.44 180 PRO A O 1
ATOM 1512 N N . ASN A 1 181 ? 47.906 12.704 -17.182 1.00 91.31 181 ASN A N 1
ATOM 1513 C CA . ASN A 1 181 ? 47.919 13.779 -18.179 1.00 91.31 181 ASN A CA 1
ATOM 1514 C C . ASN A 1 181 ? 47.015 13.493 -19.394 1.00 91.31 181 ASN A C 1
ATOM 1516 O O . ASN A 1 181 ? 46.967 14.305 -20.316 1.00 91.31 181 ASN A O 1
ATOM 1520 N N . GLU A 1 182 ? 46.331 12.346 -19.422 1.00 89.19 182 GLU A N 1
ATOM 1521 C CA . GLU A 1 182 ? 45.353 12.009 -20.459 1.00 89.19 182 GLU A CA 1
ATOM 1522 C C . GLU A 1 182 ? 43.923 12.345 -20.017 1.00 89.19 182 GLU A C 1
ATOM 1524 O O . GLU A 1 182 ? 43.630 12.520 -18.832 1.00 89.19 182 GLU A O 1
ATOM 1529 N N . MET A 1 183 ? 43.003 12.415 -20.984 1.00 85.38 183 MET A N 1
ATOM 1530 C CA . MET A 1 183 ? 41.578 12.546 -20.688 1.00 85.38 183 MET A CA 1
ATOM 1531 C C . MET A 1 183 ? 41.106 11.315 -19.903 1.00 85.38 183 MET A C 1
ATOM 1533 O O . MET A 1 183 ? 41.220 10.183 -20.377 1.00 85.38 183 MET A O 1
ATOM 1537 N N . GLN A 1 184 ? 40.581 11.543 -18.697 1.00 83.81 184 GLN A N 1
ATOM 1538 C CA . GLN A 1 184 ? 40.183 10.462 -17.799 1.00 83.81 184 GLN A CA 1
ATOM 1539 C C . GLN A 1 184 ? 39.085 9.601 -18.421 1.00 83.81 184 GLN A C 1
ATOM 1541 O O . GLN A 1 184 ? 38.071 10.108 -18.909 1.00 83.81 184 GLN A O 1
ATOM 1546 N N . LYS A 1 185 ? 39.268 8.281 -18.355 1.00 86.12 185 LYS A N 1
ATOM 1547 C CA . LYS A 1 185 ? 38.233 7.331 -18.761 1.00 86.12 185 LYS A CA 1
ATOM 1548 C C . LYS A 1 185 ? 37.132 7.283 -17.711 1.00 86.12 185 LYS A C 1
ATOM 1550 O O . LYS A 1 185 ? 37.411 7.297 -16.509 1.00 86.12 185 LYS A O 1
ATOM 1555 N N . SER A 1 186 ? 35.887 7.210 -18.173 1.00 84.38 186 SER A N 1
ATOM 1556 C CA . SER A 1 186 ? 34.708 7.156 -17.316 1.00 84.38 186 SER A CA 1
ATOM 1557 C C . SER A 1 186 ? 34.523 5.782 -16.668 1.00 84.38 186 SER A C 1
ATOM 1559 O O . SER A 1 186 ? 34.839 4.732 -17.238 1.00 84.38 186 SER A O 1
ATOM 1561 N N . TYR A 1 187 ? 33.975 5.800 -15.454 1.00 83.81 187 TYR A N 1
ATOM 1562 C CA . TYR A 1 187 ? 33.566 4.598 -14.736 1.00 83.81 187 TYR A CA 1
ATOM 1563 C C . TYR A 1 187 ? 32.233 4.069 -15.273 1.00 83.81 187 TYR A C 1
ATOM 1565 O O . TYR A 1 187 ? 31.384 4.818 -15.761 1.00 83.81 187 TYR A O 1
ATOM 1573 N N . LYS A 1 188 ? 32.032 2.758 -15.154 1.00 82.44 188 LYS A N 1
ATOM 1574 C CA . LYS A 1 188 ? 30.773 2.092 -15.471 1.00 82.44 188 LYS A CA 1
ATOM 1575 C C . LYS A 1 188 ? 29.868 2.130 -14.237 1.00 82.44 188 LYS A C 1
ATOM 1577 O O . LYS A 1 188 ? 30.246 1.636 -13.177 1.00 82.44 188 LYS A O 1
ATOM 1582 N N . GLY A 1 189 ? 28.676 2.709 -14.381 1.00 77.94 189 GLY A N 1
ATOM 1583 C CA . GLY A 1 189 ? 27.611 2.608 -13.381 1.00 77.94 189 GLY A CA 1
ATOM 1584 C C . GLY A 1 189 ? 26.918 1.243 -13.424 1.00 77.94 189 GLY A C 1
ATOM 1585 O O . GLY A 1 189 ? 26.867 0.608 -14.484 1.00 77.94 189 GLY A O 1
ATOM 1586 N N . SER A 1 190 ? 26.395 0.810 -12.277 1.00 78.50 190 SER A N 1
ATOM 1587 C CA . SER A 1 190 ? 25.564 -0.394 -12.116 1.00 78.50 190 SER A CA 1
ATOM 1588 C C . SER A 1 190 ? 24.079 -0.086 -11.906 1.00 78.50 190 SER A C 1
ATOM 1590 O O . SER A 1 190 ? 23.249 -0.964 -12.108 1.00 78.50 190 SER A O 1
ATOM 1592 N N . PHE A 1 191 ? 23.752 1.136 -11.496 1.00 83.06 191 PHE A N 1
ATOM 1593 C CA . PHE A 1 191 ? 22.388 1.558 -11.198 1.00 83.06 191 PHE A CA 1
ATOM 1594 C C . PHE A 1 191 ? 21.568 1.752 -12.482 1.00 83.06 191 PHE A C 1
ATOM 1596 O O . PHE A 1 191 ? 22.129 2.148 -13.509 1.00 83.06 191 PHE A O 1
ATOM 1603 N N . ASN A 1 192 ? 20.268 1.447 -12.419 1.00 85.94 192 ASN A N 1
ATOM 1604 C CA . ASN A 1 192 ? 19.306 1.534 -13.526 1.00 85.94 192 ASN A CA 1
ATOM 1605 C C . ASN A 1 192 ? 19.659 0.698 -14.762 1.00 85.94 192 ASN A C 1
ATOM 1607 O O . ASN A 1 192 ? 19.181 0.987 -15.853 1.00 85.94 192 ASN A O 1
ATOM 1611 N N . ARG A 1 193 ? 20.504 -0.331 -14.621 1.00 89.12 193 ARG A N 1
ATOM 1612 C CA . ARG A 1 193 ? 20.972 -1.165 -15.736 1.00 89.12 193 ARG A CA 1
ATOM 1613 C C . ARG A 1 193 ? 20.571 -2.614 -15.563 1.00 89.12 193 ARG A C 1
ATOM 1615 O O . ARG A 1 193 ? 20.894 -3.232 -14.550 1.00 89.12 193 ARG A O 1
ATOM 1622 N N . VAL A 1 194 ? 19.941 -3.158 -16.596 1.00 89.50 194 VAL A N 1
ATOM 1623 C CA . VAL A 1 194 ? 19.477 -4.548 -16.652 1.00 89.50 194 VAL A CA 1
ATOM 1624 C C . VAL A 1 194 ? 19.886 -5.185 -17.975 1.00 89.50 194 VAL A C 1
ATOM 1626 O O . VAL A 1 194 ? 20.201 -4.483 -18.938 1.00 89.50 194 VAL A O 1
ATOM 1629 N N . ILE A 1 195 ? 19.911 -6.518 -18.018 1.00 86.88 195 ILE A N 1
ATOM 1630 C CA . ILE A 1 195 ? 20.145 -7.262 -19.258 1.00 86.88 195 ILE A CA 1
ATOM 1631 C C . ILE A 1 195 ? 18.804 -7.778 -19.771 1.00 86.88 195 ILE A C 1
ATOM 1633 O O . ILE A 1 195 ? 18.222 -8.666 -19.150 1.00 86.88 195 ILE A O 1
ATOM 1637 N N . LEU A 1 196 ? 18.353 -7.252 -20.910 1.00 83.06 196 LEU A N 1
ATOM 1638 C CA . LEU A 1 196 ? 17.192 -7.744 -21.650 1.00 83.06 196 LEU A CA 1
ATOM 1639 C C . LEU A 1 196 ? 17.653 -8.255 -23.011 1.00 83.06 196 LEU A C 1
ATOM 1641 O O . LEU A 1 196 ? 18.395 -7.573 -23.707 1.00 83.06 196 LEU A O 1
ATOM 1645 N N . ASP A 1 197 ? 17.266 -9.485 -23.351 1.00 82.25 197 ASP A N 1
ATOM 1646 C CA . ASP A 1 197 ? 17.551 -10.112 -24.651 1.00 82.25 197 ASP A CA 1
ATOM 1647 C C . ASP A 1 197 ? 19.034 -10.078 -25.072 1.00 82.25 197 ASP A C 1
ATOM 1649 O O . ASP A 1 197 ? 19.385 -10.029 -26.246 1.00 82.25 197 ASP A O 1
ATOM 1653 N N . GLY A 1 198 ? 19.929 -10.152 -24.081 1.00 81.50 198 GLY A N 1
ATOM 1654 C CA . GLY A 1 198 ? 21.381 -10.143 -24.278 1.00 81.50 198 GLY A CA 1
ATOM 1655 C C . GLY A 1 198 ? 22.010 -8.748 -24.341 1.00 81.50 198 GLY A C 1
ATOM 1656 O O . GLY A 1 198 ? 23.237 -8.645 -24.356 1.00 81.50 198 GLY A O 1
ATOM 1657 N N . GLU A 1 199 ? 21.211 -7.683 -24.298 1.00 85.31 199 GLU A N 1
ATOM 1658 C CA . GLU A 1 199 ? 21.676 -6.299 -24.323 1.00 85.31 199 GLU A CA 1
ATOM 1659 C C . GLU A 1 199 ? 21.583 -5.647 -22.941 1.00 85.31 199 GLU A C 1
ATOM 1661 O O . GLU A 1 199 ? 20.638 -5.864 -22.185 1.00 85.31 199 GLU A O 1
ATOM 1666 N N . THR A 1 200 ? 22.583 -4.831 -22.590 1.00 85.12 200 THR A N 1
ATOM 1667 C CA . THR A 1 200 ? 22.510 -3.994 -21.385 1.00 85.12 200 THR A CA 1
ATOM 1668 C C . THR A 1 200 ? 21.752 -2.720 -21.717 1.00 85.12 200 THR A C 1
ATOM 1670 O O . THR A 1 200 ? 22.267 -1.879 -22.456 1.00 85.12 200 THR A O 1
ATOM 1673 N N . ILE A 1 201 ? 20.575 -2.553 -21.128 1.00 87.12 201 ILE A N 1
ATOM 1674 C CA . ILE A 1 201 ? 19.745 -1.362 -21.302 1.00 87.12 201 ILE A CA 1
ATOM 1675 C C . ILE A 1 201 ? 19.693 -0.550 -20.009 1.00 87.12 201 ILE A C 1
ATOM 1677 O O . ILE A 1 201 ? 19.876 -1.098 -18.918 1.00 87.12 201 ILE A O 1
ATOM 1681 N N . ASN A 1 202 ? 19.443 0.755 -20.135 1.00 88.12 202 ASN A N 1
ATOM 1682 C CA . ASN A 1 202 ? 19.037 1.562 -18.990 1.00 88.12 202 ASN A CA 1
ATOM 1683 C C . ASN A 1 202 ? 17.508 1.530 -18.892 1.00 88.12 202 ASN A C 1
ATOM 1685 O O . ASN A 1 202 ? 16.834 1.684 -19.911 1.00 88.12 202 ASN A O 1
ATOM 1689 N N . ILE A 1 203 ? 16.987 1.349 -17.687 1.00 90.00 203 ILE A N 1
ATOM 1690 C CA . ILE A 1 203 ? 15.558 1.451 -17.380 1.00 90.00 203 ILE A CA 1
ATOM 1691 C C . ILE A 1 203 ? 15.307 2.654 -16.473 1.00 90.00 203 ILE A C 1
ATOM 1693 O O . ILE A 1 203 ? 16.258 3.277 -15.994 1.00 90.00 203 ILE A O 1
ATOM 1697 N N . ASP A 1 204 ? 14.041 3.007 -16.279 1.00 89.88 204 ASP A N 1
ATOM 1698 C CA . ASP A 1 204 ? 13.669 4.079 -15.360 1.00 89.88 204 ASP A CA 1
ATOM 1699 C C . ASP A 1 204 ? 14.137 3.757 -13.929 1.00 89.88 204 ASP A C 1
ATOM 1701 O O . ASP A 1 204 ? 14.210 2.593 -13.530 1.00 89.88 204 ASP A O 1
ATOM 1705 N N . GLU A 1 205 ? 14.499 4.788 -13.166 1.00 87.44 205 GLU A N 1
ATOM 1706 C CA . GLU A 1 205 ? 14.998 4.623 -11.799 1.00 87.44 205 GLU A CA 1
ATOM 1707 C C . GLU A 1 205 ? 13.963 3.992 -10.873 1.00 87.44 205 GLU A C 1
ATOM 1709 O O . GLU A 1 205 ? 14.293 3.120 -10.071 1.00 87.44 205 GLU A O 1
ATOM 1714 N N . GLU A 1 206 ? 12.706 4.400 -10.999 1.00 86.50 206 GLU A N 1
ATOM 1715 C CA . GLU A 1 206 ? 11.635 3.878 -10.168 1.00 86.50 206 GLU A CA 1
ATOM 1716 C C . GLU A 1 206 ? 11.258 2.448 -10.598 1.00 86.50 206 GLU A C 1
ATOM 1718 O O . GLU A 1 206 ? 11.050 1.597 -9.734 1.00 86.50 206 GLU A O 1
ATOM 1723 N N . GLU A 1 207 ? 11.290 2.130 -11.902 1.00 88.44 207 GLU A N 1
ATOM 1724 C CA . GLU A 1 207 ? 11.160 0.742 -12.399 1.00 88.44 207 GLU A CA 1
ATOM 1725 C C . GLU A 1 207 ? 12.281 -0.148 -11.831 1.00 88.44 207 GLU A C 1
ATOM 1727 O O . GLU A 1 207 ? 12.028 -1.235 -11.303 1.00 88.44 207 GLU A O 1
ATOM 1732 N N . TYR A 1 208 ? 13.530 0.333 -11.885 1.00 89.44 208 TYR A N 1
ATOM 1733 C CA . TYR A 1 208 ? 14.687 -0.367 -11.333 1.00 89.44 208 TYR A CA 1
ATOM 1734 C C . TYR A 1 208 ? 14.544 -0.598 -9.832 1.00 89.44 208 TYR A C 1
ATOM 1736 O O . TYR A 1 208 ? 14.754 -1.720 -9.372 1.00 89.44 208 TYR A O 1
ATOM 1744 N N . ASN A 1 209 ? 14.194 0.442 -9.072 1.00 85.31 209 ASN A N 1
ATOM 1745 C CA . ASN A 1 209 ? 14.063 0.364 -7.622 1.00 85.31 209 ASN A CA 1
ATOM 1746 C C . ASN A 1 209 ? 12.998 -0.658 -7.220 1.00 85.31 209 ASN A C 1
ATOM 1748 O O . ASN A 1 209 ? 13.252 -1.463 -6.329 1.00 85.31 209 ASN A O 1
ATOM 1752 N N . ARG A 1 210 ? 11.860 -0.703 -7.922 1.00 84.12 210 ARG A N 1
ATOM 1753 C CA . ARG A 1 210 ? 10.786 -1.674 -7.665 1.00 84.12 210 ARG A CA 1
ATOM 1754 C C . ARG A 1 210 ? 11.237 -3.117 -7.884 1.00 84.12 210 ARG A C 1
ATOM 1756 O O . ARG A 1 210 ? 11.078 -3.947 -6.994 1.00 84.12 210 ARG A O 1
ATOM 1763 N N . HIS A 1 211 ? 11.882 -3.416 -9.011 1.00 86.94 211 HIS A N 1
ATOM 1764 C CA . HIS A 1 211 ? 12.441 -4.751 -9.254 1.00 86.94 211 HIS A CA 1
ATOM 1765 C C . HIS A 1 211 ? 13.588 -5.117 -8.299 1.00 86.94 211 HIS A C 1
ATOM 1767 O O . HIS A 1 211 ? 13.703 -6.263 -7.850 1.00 86.94 211 HIS A O 1
ATOM 1773 N N . TYR A 1 212 ? 14.454 -4.151 -7.986 1.00 85.56 212 TYR A N 1
ATOM 1774 C CA . TYR A 1 212 ? 15.581 -4.356 -7.085 1.00 85.56 212 TYR A CA 1
ATOM 1775 C C . TYR A 1 212 ? 15.119 -4.646 -5.656 1.00 85.56 212 TYR A C 1
ATOM 1777 O O . TYR A 1 212 ? 15.691 -5.537 -5.022 1.00 85.56 212 TYR A O 1
ATOM 1785 N N . SER A 1 213 ? 14.066 -3.969 -5.183 1.00 79.00 213 SER A N 1
ATOM 1786 C CA . SER A 1 213 ? 13.409 -4.289 -3.916 1.00 79.00 213 SER A CA 1
ATOM 1787 C C . SER A 1 213 ? 12.998 -5.760 -3.895 1.00 79.00 213 SER A C 1
ATOM 1789 O O . SER A 1 213 ? 13.528 -6.495 -3.073 1.00 79.00 213 SER A O 1
ATOM 1791 N N . ILE A 1 214 ? 12.225 -6.249 -4.877 1.00 78.69 214 ILE A N 1
ATOM 1792 C CA . ILE A 1 214 ? 11.820 -7.674 -4.954 1.00 78.69 214 ILE A CA 1
ATOM 1793 C C . ILE A 1 214 ? 13.026 -8.630 -4.890 1.00 78.69 214 ILE A C 1
ATOM 1795 O O . ILE A 1 214 ? 12.994 -9.712 -4.301 1.00 78.69 214 ILE A O 1
ATOM 1799 N N . TYR A 1 215 ? 14.130 -8.274 -5.542 1.00 81.69 215 TYR A N 1
ATOM 1800 C CA . TYR A 1 215 ? 15.325 -9.111 -5.528 1.00 81.69 215 TYR A CA 1
ATOM 1801 C C . TYR A 1 215 ? 16.004 -9.197 -4.158 1.00 81.69 215 TYR A C 1
ATOM 1803 O O . TYR A 1 215 ? 16.473 -10.273 -3.777 1.00 81.69 215 TYR A O 1
ATOM 1811 N N . LEU A 1 216 ? 16.092 -8.086 -3.427 1.00 74.06 216 LEU A N 1
ATOM 1812 C CA . LEU A 1 216 ? 16.672 -8.087 -2.084 1.00 74.06 216 LEU A CA 1
ATOM 1813 C C . LEU A 1 216 ? 15.859 -8.968 -1.131 1.00 74.06 216 LEU A C 1
ATOM 1815 O O . LEU A 1 216 ? 16.441 -9.728 -0.355 1.00 74.06 216 LEU A O 1
ATOM 1819 N N . THR A 1 217 ? 14.539 -8.921 -1.266 1.00 65.56 217 THR A N 1
ATOM 1820 C CA . THR A 1 217 ? 13.571 -9.528 -0.348 1.00 65.56 217 THR A CA 1
ATOM 1821 C C . THR A 1 217 ? 13.539 -11.051 -0.545 1.00 65.56 217 THR A C 1
ATOM 1823 O O . THR A 1 217 ? 13.789 -11.830 0.380 1.00 65.56 217 THR A O 1
ATOM 1826 N N . THR A 1 218 ? 13.430 -11.495 -1.804 1.00 67.75 218 THR A N 1
ATOM 1827 C CA . THR A 1 218 ? 13.477 -12.918 -2.197 1.00 67.75 218 THR A CA 1
ATOM 1828 C C . THR A 1 218 ? 14.812 -13.600 -1.885 1.00 67.75 218 THR A C 1
ATOM 1830 O O . THR A 1 218 ? 14.863 -14.818 -1.706 1.00 67.75 218 THR A O 1
ATOM 1833 N N . ARG A 1 219 ? 15.916 -12.845 -1.817 1.00 66.19 219 ARG A N 1
ATOM 1834 C CA . ARG A 1 219 ? 17.249 -13.387 -1.518 1.00 66.19 219 ARG A CA 1
ATOM 1835 C C . ARG A 1 219 ? 17.504 -13.572 -0.021 1.00 66.19 219 ARG A C 1
ATOM 1837 O O . ARG A 1 219 ? 18.273 -14.467 0.340 1.00 66.19 219 ARG A O 1
ATOM 1844 N N . ASN A 1 220 ? 16.916 -12.731 0.823 1.00 55.50 220 ASN A N 1
ATOM 1845 C CA . ASN A 1 220 ? 17.164 -12.746 2.263 1.00 55.50 220 ASN A CA 1
ATOM 1846 C C . ASN A 1 220 ? 16.131 -13.566 3.052 1.00 55.50 220 ASN A C 1
ATOM 1848 O O . ASN A 1 220 ? 16.384 -13.879 4.212 1.00 55.50 220 ASN A O 1
ATOM 1852 N N . GLY A 1 221 ? 15.026 -13.980 2.419 1.00 52.44 221 GLY A N 1
ATOM 1853 C CA . GLY A 1 221 ? 13.941 -14.685 3.109 1.00 52.44 221 GLY A CA 1
ATOM 1854 C C . GLY A 1 221 ? 13.213 -13.787 4.112 1.00 52.44 221 GLY A C 1
ATOM 1855 O O . GLY A 1 221 ? 12.766 -14.280 5.148 1.00 52.44 221 GLY A O 1
ATOM 1856 N N . ASP A 1 222 ? 13.169 -12.482 3.826 1.00 50.41 222 ASP A N 1
ATOM 1857 C CA . ASP A 1 222 ? 12.662 -11.439 4.716 1.00 50.41 222 ASP A CA 1
ATOM 1858 C C . ASP A 1 222 ? 11.124 -11.292 4.664 1.00 50.41 222 ASP A C 1
ATOM 1860 O O . ASP A 1 222 ? 10.428 -11.891 3.847 1.00 50.41 222 ASP A O 1
ATOM 1864 N N . SER A 1 223 ? 10.607 -10.569 5.663 1.00 52.53 223 SER A N 1
ATOM 1865 C CA . SER A 1 223 ? 9.238 -10.600 6.198 1.00 52.53 223 SER A CA 1
ATOM 1866 C C . SER A 1 223 ? 8.099 -10.334 5.203 1.00 52.53 223 SER A C 1
ATOM 1868 O O . SER A 1 223 ? 8.234 -9.506 4.312 1.00 52.53 223 SER A O 1
ATOM 1870 N N . VAL A 1 224 ? 6.931 -10.934 5.477 1.00 55.97 224 VAL A N 1
ATOM 1871 C CA . VAL A 1 224 ? 5.614 -10.808 4.798 1.00 55.97 224 VAL A CA 1
ATOM 1872 C C . VAL A 1 224 ? 5.317 -9.437 4.159 1.00 55.97 224 VAL A C 1
ATOM 1874 O O . VAL A 1 224 ? 4.720 -9.378 3.090 1.00 55.97 224 VAL A O 1
ATOM 1877 N N . THR A 1 225 ? 5.741 -8.340 4.789 1.00 58.44 225 THR A N 1
ATOM 1878 C CA . THR A 1 225 ? 5.700 -6.961 4.269 1.00 58.44 225 THR A CA 1
ATOM 1879 C C . THR A 1 225 ? 6.242 -6.819 2.838 1.00 58.44 225 THR A C 1
ATOM 1881 O O . THR A 1 225 ? 5.641 -6.147 2.006 1.00 58.44 225 THR A O 1
ATOM 1884 N N . GLU A 1 226 ? 7.365 -7.458 2.534 1.00 57.62 226 GLU A N 1
ATOM 1885 C CA . GLU A 1 226 ? 8.102 -7.268 1.285 1.00 57.62 226 GLU A CA 1
ATOM 1886 C C . GLU A 1 226 ? 7.577 -8.150 0.134 1.00 57.62 226 GLU A C 1
ATOM 1888 O O . GLU A 1 226 ? 7.594 -7.748 -1.035 1.00 57.62 226 GLU A O 1
ATOM 1893 N N . ASP A 1 227 ? 7.032 -9.329 0.460 1.00 63.22 227 ASP A N 1
ATOM 1894 C CA . ASP A 1 227 ? 6.252 -10.157 -0.475 1.00 63.22 227 ASP A CA 1
ATOM 1895 C C . ASP A 1 227 ? 5.022 -9.394 -0.992 1.00 63.22 227 ASP A C 1
ATOM 1897 O O . ASP A 1 227 ? 4.581 -9.574 -2.129 1.00 63.22 227 ASP A O 1
ATOM 1901 N N . ILE A 1 228 ? 4.484 -8.503 -0.163 1.00 62.81 228 ILE A N 1
ATOM 1902 C CA . ILE A 1 228 ? 3.296 -7.711 -0.468 1.00 62.81 228 ILE A CA 1
ATOM 1903 C C . ILE A 1 228 ? 3.634 -6.528 -1.374 1.00 62.81 228 ILE A C 1
ATOM 1905 O O . ILE A 1 228 ? 2.941 -6.331 -2.370 1.00 62.81 228 ILE A O 1
ATOM 1909 N N . GLU A 1 229 ? 4.742 -5.820 -1.131 1.00 66.19 229 GLU A N 1
ATOM 1910 C CA . GLU A 1 229 ? 5.250 -4.805 -2.072 1.00 66.19 229 GLU A CA 1
ATOM 1911 C C . GLU A 1 229 ? 5.515 -5.401 -3.462 1.00 66.19 229 GLU A C 1
ATOM 1913 O O . GLU A 1 229 ? 5.159 -4.816 -4.488 1.00 66.19 229 GLU A O 1
ATOM 1918 N N . SER A 1 230 ? 6.089 -6.606 -3.491 1.00 65.94 230 SER A N 1
ATOM 1919 C CA . SER A 1 230 ? 6.367 -7.349 -4.722 1.00 65.94 230 SER A CA 1
ATOM 1920 C C . SER A 1 230 ? 5.087 -7.685 -5.494 1.00 65.94 230 SER A C 1
ATOM 1922 O O . SER A 1 230 ? 5.053 -7.589 -6.723 1.00 65.94 230 SER A O 1
ATOM 1924 N N . ASN A 1 231 ? 4.026 -8.050 -4.772 1.00 69.31 231 ASN A N 1
ATOM 1925 C CA . ASN A 1 231 ? 2.716 -8.344 -5.339 1.00 69.31 231 ASN A CA 1
ATOM 1926 C C . ASN A 1 231 ? 2.039 -7.082 -5.889 1.00 69.31 231 ASN A C 1
ATOM 1928 O O . ASN A 1 231 ? 1.585 -7.100 -7.031 1.00 69.31 231 ASN A O 1
ATOM 1932 N N . PHE A 1 232 ? 2.046 -5.972 -5.139 1.00 74.12 232 PHE A N 1
ATOM 1933 C CA . PHE A 1 232 ? 1.478 -4.702 -5.608 1.00 74.12 232 PHE A CA 1
ATOM 1934 C C . PHE A 1 232 ? 2.154 -4.219 -6.871 1.00 74.12 232 PHE A C 1
ATOM 1936 O O . PHE A 1 232 ? 1.470 -3.925 -7.847 1.00 74.12 232 PHE A O 1
ATOM 1943 N N . TYR A 1 233 ? 3.487 -4.218 -6.898 1.00 77.19 233 TYR A N 1
ATOM 1944 C CA . TYR A 1 233 ? 4.191 -3.822 -8.105 1.00 77.19 233 TYR A CA 1
ATOM 1945 C C . TYR A 1 233 ? 3.847 -4.731 -9.287 1.00 77.19 233 TYR A C 1
ATOM 1947 O O . TYR A 1 233 ? 3.616 -4.225 -10.379 1.00 77.19 233 TYR A O 1
ATOM 1955 N N . TYR A 1 234 ? 3.770 -6.051 -9.091 1.00 76.19 234 TYR A N 1
ATOM 1956 C CA . TYR A 1 234 ? 3.389 -6.965 -10.166 1.00 76.19 234 TYR A CA 1
ATOM 1957 C C . TYR A 1 234 ? 1.972 -6.693 -10.692 1.00 76.19 234 TYR A C 1
ATOM 1959 O O . TYR A 1 234 ? 1.783 -6.603 -11.904 1.00 76.19 234 TYR A O 1
ATOM 1967 N N . GLN A 1 235 ? 0.984 -6.543 -9.805 1.00 73.44 235 GLN A N 1
ATOM 1968 C CA . GLN A 1 235 ? -0.401 -6.266 -10.199 1.00 73.44 235 GLN A CA 1
ATOM 1969 C C . GLN A 1 235 ? -0.529 -4.927 -10.927 1.00 73.44 235 GLN A C 1
ATOM 1971 O O . GLN A 1 235 ? -1.151 -4.867 -11.987 1.00 73.44 235 GLN A O 1
ATOM 1976 N N . GLU A 1 236 ? 0.118 -3.887 -10.397 1.00 74.00 236 GLU A N 1
ATOM 1977 C CA . GLU A 1 236 ? 0.211 -2.573 -11.025 1.00 74.00 236 GLU A CA 1
ATOM 1978 C C . GLU A 1 236 ? 0.830 -2.689 -12.414 1.00 74.00 236 GLU A C 1
ATOM 1980 O O . GLU A 1 236 ? 0.224 -2.281 -13.401 1.00 74.00 236 GLU A O 1
ATOM 1985 N N . PHE A 1 237 ? 2.017 -3.287 -12.507 1.00 73.94 237 PHE A N 1
ATOM 1986 C CA . PHE A 1 237 ? 2.768 -3.440 -13.747 1.00 73.94 237 PHE A CA 1
ATOM 1987 C C . PHE A 1 237 ? 1.965 -4.193 -14.821 1.00 73.94 237 PHE A C 1
ATOM 1989 O O . PHE A 1 237 ? 2.026 -3.845 -15.999 1.00 73.94 237 PHE A O 1
ATOM 1996 N N . MET A 1 238 ? 1.178 -5.191 -14.415 1.00 72.38 238 MET A N 1
ATOM 1997 C CA . MET A 1 238 ? 0.302 -5.967 -15.294 1.00 72.38 238 MET A CA 1
ATOM 1998 C C . MET A 1 238 ? -1.042 -5.285 -15.606 1.00 72.38 238 MET A C 1
ATOM 2000 O O . MET A 1 238 ? -1.836 -5.865 -16.341 1.00 72.38 238 MET A O 1
ATOM 2004 N N . ASN A 1 239 ? -1.300 -4.087 -15.066 1.00 65.94 239 ASN A N 1
ATOM 2005 C CA . ASN A 1 239 ? -2.571 -3.362 -15.163 1.00 65.94 239 ASN A CA 1
ATOM 2006 C C . ASN A 1 239 ? -3.782 -4.227 -14.767 1.00 65.94 239 ASN A C 1
ATOM 2008 O O . ASN A 1 239 ? -4.832 -4.198 -15.407 1.00 65.94 239 ASN A O 1
ATOM 2012 N N . ILE A 1 240 ? -3.619 -5.056 -13.733 1.00 65.38 240 ILE A N 1
ATOM 2013 C CA . ILE A 1 240 ? -4.711 -5.889 -13.232 1.00 65.38 240 ILE A CA 1
ATOM 2014 C C . ILE A 1 240 ? -5.681 -4.969 -12.493 1.00 65.38 240 ILE A C 1
ATOM 2016 O O . ILE A 1 240 ? -5.336 -4.426 -11.447 1.00 65.38 240 ILE A O 1
ATOM 2020 N N . ASP A 1 241 ? -6.892 -4.805 -13.032 1.00 64.62 241 ASP A N 1
ATOM 2021 C CA . ASP A 1 241 ? -7.933 -3.998 -12.395 1.00 64.62 241 ASP A CA 1
ATOM 2022 C C . ASP A 1 241 ? -8.160 -4.422 -10.939 1.00 64.62 241 ASP A C 1
ATOM 2024 O O . ASP A 1 241 ? -8.401 -5.598 -10.635 1.00 64.62 241 ASP A O 1
ATOM 2028 N N . ASN A 1 242 ? -8.178 -3.433 -10.048 1.00 71.38 242 ASN A N 1
ATOM 2029 C CA . ASN A 1 242 ? -8.619 -3.623 -8.675 1.00 71.38 242 ASN A CA 1
ATOM 2030 C C . ASN A 1 242 ? -10.118 -3.914 -8.672 1.00 71.38 242 ASN A C 1
ATOM 2032 O O . ASN A 1 242 ? -10.934 -3.066 -9.034 1.00 71.38 242 ASN A O 1
ATOM 2036 N N . ARG A 1 243 ? -10.493 -5.117 -8.246 1.00 76.94 243 ARG A N 1
ATOM 2037 C CA . ARG A 1 243 ? -11.887 -5.519 -8.077 1.00 76.94 243 ARG A CA 1
ATOM 2038 C C . ARG A 1 243 ? -12.200 -5.552 -6.595 1.00 76.94 243 ARG A C 1
ATOM 2040 O O . ARG A 1 243 ? -11.414 -6.077 -5.816 1.00 76.94 243 ARG A O 1
ATOM 2047 N N . TYR A 1 244 ? -13.360 -5.022 -6.226 1.00 79.19 244 TYR A N 1
ATOM 2048 C CA . TYR A 1 244 ? -13.879 -5.004 -4.854 1.00 79.19 244 TYR A CA 1
ATOM 2049 C C . TYR A 1 244 ? -15.231 -5.717 -4.787 1.00 79.19 244 TYR A C 1
ATOM 2051 O O . TYR A 1 244 ? -16.211 -5.205 -4.241 1.00 79.19 244 TYR A O 1
ATOM 2059 N N . GLU A 1 245 ? -15.330 -6.882 -5.427 1.00 80.69 245 GLU A N 1
ATOM 2060 C CA . GLU A 1 245 ? -16.604 -7.577 -5.585 1.00 80.69 245 GLU A CA 1
ATOM 2061 C C . GLU A 1 245 ? -17.235 -7.860 -4.211 1.00 80.69 245 GLU A C 1
ATOM 2063 O O . GLU A 1 245 ? -16.663 -8.533 -3.354 1.00 80.69 245 GLU A O 1
ATOM 2068 N N . ASN A 1 246 ? -18.447 -7.340 -3.997 1.00 78.69 246 ASN A N 1
ATOM 2069 C CA . ASN A 1 246 ? -19.182 -7.432 -2.730 1.00 78.69 246 ASN A CA 1
ATOM 2070 C C . ASN A 1 246 ? -18.461 -6.807 -1.513 1.00 78.69 246 ASN A C 1
ATOM 2072 O O . ASN A 1 246 ? -18.700 -7.245 -0.388 1.00 78.69 246 ASN A O 1
ATOM 2076 N N . ALA A 1 247 ? -17.612 -5.792 -1.720 1.00 85.38 247 ALA A N 1
ATOM 2077 C CA . ALA A 1 247 ? -16.844 -5.127 -0.661 1.00 85.38 247 ALA A CA 1
ATOM 2078 C C . ALA A 1 247 ? -16.919 -3.576 -0.702 1.00 85.38 247 ALA A C 1
ATOM 2080 O O . ALA A 1 247 ? -15.879 -2.914 -0.673 1.00 85.38 247 ALA A O 1
ATOM 2081 N N . PRO A 1 248 ? -18.111 -2.949 -0.771 1.00 88.31 248 PRO A N 1
ATOM 2082 C CA . PRO A 1 248 ? -18.215 -1.497 -0.955 1.00 88.31 248 PRO A CA 1
ATOM 2083 C C . PRO A 1 248 ? -17.657 -0.690 0.229 1.00 88.31 248 PRO A C 1
ATOM 2085 O O . PRO A 1 248 ? -17.099 0.390 0.033 1.00 88.31 248 PRO A O 1
ATOM 2088 N N . GLU A 1 249 ? -17.763 -1.195 1.463 1.00 87.56 249 GLU A N 1
ATOM 2089 C CA . GLU A 1 249 ? -17.154 -0.548 2.630 1.00 87.56 249 GLU A CA 1
ATOM 2090 C C . GLU A 1 249 ? -15.621 -0.616 2.590 1.00 87.56 249 GLU A C 1
ATOM 2092 O O . GLU A 1 249 ? -14.954 0.348 2.972 1.00 87.56 249 GLU A O 1
ATOM 2097 N N . PHE A 1 250 ? -15.067 -1.727 2.095 1.00 90.19 250 PHE A N 1
ATOM 2098 C CA . PHE A 1 250 ? -13.628 -1.899 1.906 1.00 90.19 250 PHE A CA 1
ATOM 2099 C C . PHE A 1 250 ? -13.102 -0.944 0.839 1.00 90.19 250 PHE A C 1
ATOM 2101 O O . PHE A 1 250 ? -12.175 -0.184 1.106 1.00 90.19 250 PHE A O 1
ATOM 2108 N N . GLU A 1 251 ? -13.742 -0.920 -0.334 1.00 89.12 251 GLU A N 1
ATOM 2109 C CA . GLU A 1 251 ? -13.411 -0.004 -1.428 1.00 89.12 251 GLU A CA 1
ATOM 2110 C C . GLU A 1 251 ? -13.456 1.453 -0.962 1.00 89.12 251 GLU A C 1
ATOM 2112 O O . GLU A 1 251 ? -12.510 2.215 -1.165 1.00 89.12 251 GLU A O 1
ATOM 2117 N N . SER A 1 252 ? -14.535 1.847 -0.278 1.00 89.56 252 SER A N 1
ATOM 2118 C CA . SER A 1 252 ? -14.667 3.205 0.245 1.00 89.56 252 SER A CA 1
ATOM 2119 C C . SER A 1 252 ? -13.550 3.551 1.229 1.00 89.56 252 SER A C 1
ATOM 2121 O O . SER A 1 252 ? -13.119 4.706 1.263 1.00 89.56 252 SER A O 1
ATOM 2123 N N . MET A 1 253 ? -13.103 2.593 2.044 1.00 89.06 253 MET A N 1
ATOM 2124 C CA . MET A 1 253 ? -12.029 2.816 3.005 1.00 89.06 253 MET A CA 1
ATOM 2125 C C . MET A 1 253 ? -10.664 2.904 2.320 1.00 89.06 253 MET A C 1
ATOM 2127 O O . MET A 1 253 ? -9.919 3.834 2.618 1.00 89.06 253 MET A O 1
ATOM 2131 N N . VAL A 1 254 ? -10.362 2.007 1.374 1.00 87.75 254 VAL A N 1
ATOM 2132 C CA . VAL A 1 254 ? -9.149 2.075 0.542 1.00 87.75 254 VAL A CA 1
ATOM 2133 C C . VAL A 1 254 ? -9.083 3.432 -0.149 1.00 87.75 254 VAL A C 1
ATOM 2135 O O . VAL A 1 254 ? -8.122 4.163 0.045 1.00 87.75 254 VAL A O 1
ATOM 2138 N N . ASN A 1 255 ? -10.144 3.834 -0.851 1.00 85.62 255 ASN A N 1
ATOM 2139 C CA . ASN A 1 255 ? -10.190 5.111 -1.562 1.00 85.62 255 ASN A CA 1
ATOM 2140 C C . ASN A 1 255 ? -10.005 6.311 -0.626 1.00 85.62 255 ASN A C 1
ATOM 2142 O O . ASN A 1 255 ? -9.306 7.265 -0.966 1.00 85.62 255 ASN A O 1
ATOM 2146 N N . LYS A 1 256 ? -10.615 6.289 0.566 1.00 87.75 256 LYS A N 1
ATOM 2147 C CA . LYS A 1 256 ? -10.417 7.346 1.565 1.00 87.75 256 LYS A CA 1
ATOM 2148 C C . LYS A 1 256 ? -8.948 7.427 1.989 1.00 87.75 256 LYS A C 1
ATOM 2150 O O . LYS A 1 256 ? -8.372 8.509 1.962 1.00 87.75 256 LYS A O 1
ATOM 2155 N N . LEU A 1 257 ? -8.356 6.300 2.365 1.00 86.75 257 LEU A N 1
ATOM 2156 C CA . LEU A 1 257 ? -6.986 6.240 2.868 1.00 86.75 257 LEU A CA 1
ATOM 2157 C C . LEU A 1 257 ? -5.953 6.572 1.790 1.00 86.75 257 LEU A C 1
ATOM 2159 O O . LEU A 1 257 ? -4.997 7.280 2.083 1.00 86.75 257 LEU A O 1
ATOM 2163 N N . SER A 1 258 ? -6.172 6.142 0.548 1.00 82.69 258 SER A N 1
ATOM 2164 C CA . SER A 1 258 ? -5.328 6.497 -0.598 1.00 82.69 258 SER A CA 1
ATOM 2165 C C . SER A 1 258 ? -5.359 7.995 -0.914 1.00 82.69 258 SER A C 1
ATOM 2167 O O . SER A 1 258 ? -4.391 8.533 -1.428 1.00 82.69 258 SER A O 1
ATOM 2169 N N . ASN A 1 259 ? -6.447 8.703 -0.587 1.00 82.00 259 ASN A N 1
ATOM 2170 C CA . ASN A 1 259 ? -6.488 10.166 -0.707 1.00 82.00 259 ASN A CA 1
ATOM 2171 C C . ASN A 1 259 ? -5.758 10.881 0.446 1.00 82.00 259 ASN A C 1
ATOM 2173 O O . ASN A 1 259 ? -5.367 12.039 0.306 1.00 82.00 259 ASN A O 1
ATOM 2177 N N . GLU A 1 260 ? -5.620 10.225 1.600 1.00 81.25 260 GLU A N 1
ATOM 2178 C CA . GLU A 1 260 ? -4.951 10.763 2.792 1.00 81.25 260 GLU A CA 1
ATOM 2179 C C . GLU A 1 260 ? -3.453 10.410 2.834 1.00 81.25 260 GLU A C 1
ATOM 2181 O O . GLU A 1 260 ? -2.678 11.101 3.500 1.00 81.25 260 GLU A O 1
ATOM 2186 N N . SER A 1 261 ? -3.043 9.351 2.133 1.00 73.31 261 SER A N 1
ATOM 2187 C CA . SER A 1 261 ? -1.697 8.785 2.161 1.00 73.31 261 SER A CA 1
ATOM 2188 C C . SER A 1 261 ? -1.141 8.584 0.757 1.00 73.31 261 SER A C 1
ATOM 2190 O O . SER A 1 261 ? -1.810 8.063 -0.125 1.00 73.31 261 SER A O 1
ATOM 2192 N N . ASN A 1 262 ? 0.134 8.927 0.579 1.00 67.94 262 ASN A N 1
ATOM 2193 C CA . ASN A 1 262 ? 0.871 8.695 -0.664 1.00 67.94 262 ASN A CA 1
ATOM 2194 C C . ASN A 1 262 ? 1.575 7.324 -0.678 1.00 67.94 262 ASN A C 1
ATOM 2196 O O . ASN A 1 262 ? 2.455 7.103 -1.509 1.00 67.94 262 ASN A O 1
ATOM 2200 N N . ASP A 1 263 ? 1.243 6.421 0.248 1.00 76.00 263 ASP A N 1
ATOM 2201 C CA . ASP A 1 263 ? 1.874 5.106 0.377 1.00 76.00 263 ASP A CA 1
ATOM 2202 C C . ASP A 1 263 ? 0.829 3.980 0.464 1.00 76.00 263 ASP A C 1
ATOM 2204 O O . ASP A 1 263 ? 0.102 3.859 1.453 1.00 76.00 263 ASP A O 1
ATOM 2208 N N . ILE A 1 264 ? 0.781 3.120 -0.560 1.00 77.88 264 ILE A N 1
ATOM 2209 C CA . ILE A 1 264 ? -0.148 1.982 -0.634 1.00 77.88 264 ILE A CA 1
ATOM 2210 C C . ILE A 1 264 ? 0.099 0.995 0.509 1.00 77.88 264 ILE A C 1
ATOM 2212 O O . ILE A 1 264 ? -0.825 0.325 0.965 1.00 77.88 264 ILE A O 1
ATOM 2216 N N . PHE A 1 265 ? 1.322 0.949 1.036 1.00 78.00 265 PHE A N 1
ATOM 2217 C CA . PHE A 1 265 ? 1.654 0.114 2.175 1.00 78.00 265 PHE A CA 1
ATOM 2218 C C . PHE A 1 265 ? 1.012 0.633 3.466 1.00 78.00 265 PHE A C 1
ATOM 2220 O O . PHE A 1 265 ? 0.535 -0.148 4.285 1.00 78.00 265 PHE A O 1
ATOM 2227 N N . ASP A 1 266 ? 0.949 1.949 3.670 1.00 79.50 266 ASP A N 1
ATOM 2228 C CA . ASP A 1 266 ? 0.186 2.539 4.776 1.00 79.50 266 ASP A CA 1
ATOM 2229 C C . ASP A 1 266 ? -1.319 2.248 4.643 1.00 79.50 266 ASP A C 1
ATOM 2231 O O . ASP A 1 266 ? -1.962 1.857 5.621 1.00 79.50 266 ASP A O 1
ATOM 2235 N N . VAL A 1 267 ? -1.863 2.332 3.423 1.00 84.81 267 VAL A N 1
ATOM 2236 C CA . VAL A 1 267 ? -3.258 1.954 3.138 1.00 84.81 267 VAL A CA 1
ATOM 2237 C C . VAL A 1 267 ? -3.505 0.478 3.462 1.00 84.81 267 VAL A C 1
ATOM 2239 O O . VAL A 1 267 ? -4.445 0.164 4.193 1.00 84.81 267 VAL A O 1
ATOM 2242 N N . TRP A 1 268 ? -2.640 -0.424 2.988 1.00 84.88 268 TRP A N 1
ATOM 2243 C CA . TRP A 1 268 ? -2.712 -1.861 3.257 1.00 84.88 268 TRP A CA 1
ATOM 2244 C C . TRP A 1 268 ? -2.701 -2.163 4.759 1.00 84.88 268 TRP A C 1
ATOM 2246 O O . TRP A 1 268 ? -3.576 -2.889 5.236 1.00 84.88 268 TRP A O 1
ATOM 2256 N N . ARG A 1 269 ? -1.779 -1.567 5.528 1.00 82.94 269 ARG A N 1
ATOM 2257 C CA . ARG A 1 269 ? -1.698 -1.752 6.989 1.00 82.94 269 ARG A CA 1
ATOM 2258 C C . ARG A 1 269 ? -2.978 -1.292 7.696 1.00 82.94 269 ARG A C 1
ATOM 2260 O O . ARG A 1 269 ? -3.536 -2.024 8.514 1.00 82.94 269 ARG A O 1
ATOM 2267 N N . LYS A 1 270 ? -3.481 -0.103 7.348 1.00 87.12 270 LYS A N 1
ATOM 2268 C CA . LYS A 1 270 ? -4.704 0.483 7.931 1.00 87.12 270 LYS A CA 1
ATOM 2269 C C . LYS A 1 270 ? -5.952 -0.334 7.619 1.00 87.12 270 LYS A C 1
ATOM 2271 O O . LYS A 1 270 ? -6.732 -0.641 8.518 1.00 87.12 270 LYS A O 1
ATOM 2276 N N . VAL A 1 271 ? -6.139 -0.711 6.357 1.00 88.94 271 VAL A N 1
ATOM 2277 C CA . VAL A 1 271 ? -7.287 -1.523 5.937 1.00 88.94 271 VAL A CA 1
ATOM 2278 C C . VAL A 1 271 ? -7.231 -2.913 6.559 1.00 88.94 271 VAL A C 1
ATOM 2280 O O . VAL A 1 271 ? -8.246 -3.378 7.077 1.00 88.94 271 VAL A O 1
ATOM 2283 N N . SER A 1 272 ? -6.049 -3.536 6.599 1.00 87.44 272 SER A N 1
ATOM 2284 C CA . SER A 1 272 ? -5.849 -4.830 7.262 1.00 87.44 272 SER A CA 1
ATOM 2285 C C . SER A 1 272 ? -6.259 -4.768 8.730 1.00 87.44 272 SER A C 1
ATOM 2287 O O . SER A 1 272 ? -7.011 -5.615 9.199 1.00 87.44 272 SER A O 1
ATOM 2289 N N . LEU A 1 273 ? -5.853 -3.718 9.449 1.00 86.88 273 LEU A N 1
ATOM 2290 C CA . LEU A 1 273 ? -6.282 -3.478 10.825 1.00 86.88 273 LEU A CA 1
ATOM 2291 C C . LEU A 1 273 ? -7.810 -3.387 10.956 1.00 86.88 273 LEU A C 1
ATOM 2293 O O . LEU A 1 273 ? -8.393 -4.008 11.847 1.00 86.88 273 LEU A O 1
ATOM 2297 N N . PHE A 1 274 ? -8.468 -2.620 10.086 1.00 89.25 274 PHE A N 1
ATOM 2298 C CA . PHE A 1 274 ? -9.920 -2.464 10.137 1.00 89.25 274 PHE A CA 1
ATOM 2299 C C . PHE A 1 274 ? -10.656 -3.783 9.906 1.00 89.25 274 PHE A C 1
ATOM 2301 O O . PHE A 1 274 ? -11.589 -4.098 10.649 1.00 89.25 274 PHE A O 1
ATOM 2308 N N . VAL A 1 275 ? -10.205 -4.581 8.940 1.00 90.12 275 VAL A N 1
ATOM 2309 C CA . VAL A 1 275 ? -10.756 -5.918 8.697 1.00 90.12 275 VAL A CA 1
ATOM 2310 C C . VAL A 1 275 ? -10.483 -6.852 9.876 1.00 90.12 275 VAL A C 1
ATOM 2312 O O . VAL A 1 275 ? -11.405 -7.493 10.374 1.00 90.12 275 VAL A O 1
ATOM 2315 N N . ASN A 1 276 ? -9.251 -6.887 10.383 1.00 87.38 276 ASN A N 1
ATOM 2316 C CA . ASN A 1 276 ? -8.842 -7.782 11.468 1.00 87.38 276 ASN A CA 1
ATOM 2317 C C . ASN A 1 276 ? -9.543 -7.496 12.798 1.00 87.38 276 ASN A C 1
ATOM 2319 O O . ASN A 1 276 ? -9.617 -8.367 13.667 1.00 87.38 276 ASN A O 1
ATOM 2323 N N . LEU A 1 277 ? -10.044 -6.278 12.992 1.00 88.12 277 LEU A N 1
ATOM 2324 C CA . LEU A 1 277 ? -10.902 -5.932 14.122 1.00 88.12 277 LEU A CA 1
ATOM 2325 C C . LEU A 1 277 ? -12.373 -6.285 13.888 1.00 88.12 277 LEU A C 1
ATOM 2327 O O . LEU A 1 277 ? -13.138 -6.330 14.849 1.00 88.12 277 LEU A O 1
ATOM 2331 N N . GLY A 1 278 ? -12.771 -6.555 12.646 1.00 88.94 278 GLY A N 1
ATOM 2332 C CA . GLY A 1 278 ? -14.162 -6.738 12.242 1.00 88.94 278 GLY A CA 1
ATOM 2333 C C . GLY A 1 278 ? -14.927 -5.422 12.081 1.00 88.94 278 GLY A C 1
ATOM 2334 O O . GLY A 1 278 ? -16.144 -5.424 12.226 1.00 88.94 278 GLY A O 1
ATOM 2335 N N . LEU A 1 279 ? -14.235 -4.301 11.830 1.00 89.94 279 LEU A N 1
ATOM 2336 C CA . LEU A 1 279 ? -14.859 -2.985 11.614 1.00 89.94 279 LEU A CA 1
ATOM 2337 C C . LEU A 1 279 ? -15.430 -2.836 10.201 1.00 89.94 279 LEU A C 1
ATOM 2339 O O . LEU A 1 279 ? -16.430 -2.150 10.010 1.00 89.94 279 LEU A O 1
ATOM 2343 N N . ILE A 1 280 ? -14.786 -3.464 9.218 1.00 90.69 280 ILE A N 1
ATOM 2344 C CA . ILE A 1 280 ? -15.246 -3.530 7.829 1.00 90.69 280 ILE A CA 1
ATOM 2345 C C . ILE A 1 280 ? -15.083 -4.967 7.315 1.00 90.69 280 ILE A C 1
ATOM 2347 O O . ILE A 1 280 ? -14.153 -5.658 7.737 1.00 90.69 280 ILE A O 1
ATOM 2351 N N . PRO A 1 281 ? -15.966 -5.447 6.426 1.00 88.12 281 PRO A N 1
ATOM 2352 C CA . PRO A 1 281 ? -15.764 -6.722 5.749 1.00 88.12 281 PRO A CA 1
ATOM 2353 C C . PRO A 1 281 ? -14.644 -6.612 4.703 1.00 88.12 281 PRO A C 1
ATOM 2355 O O . PRO A 1 281 ? -14.534 -5.596 4.026 1.00 88.12 281 PRO A O 1
ATOM 2358 N N . GLU A 1 282 ? -13.846 -7.670 4.536 1.00 86.69 282 GLU A N 1
ATOM 2359 C CA . GLU A 1 282 ? -12.857 -7.768 3.447 1.00 86.69 282 GLU A CA 1
ATOM 2360 C C . GLU A 1 282 ? -13.521 -7.936 2.071 1.00 86.69 282 GLU A C 1
ATOM 2362 O O . GLU A 1 282 ? -13.124 -7.304 1.096 1.00 86.69 282 GLU A O 1
ATOM 2367 N N . GLY A 1 283 ? -14.560 -8.778 2.008 1.00 84.81 283 GLY A N 1
ATOM 2368 C CA . GLY A 1 283 ? -15.240 -9.165 0.768 1.00 84.81 283 GLY A CA 1
ATOM 2369 C C . GLY A 1 283 ? -14.326 -9.885 -0.235 1.00 84.81 283 GLY A C 1
ATOM 2370 O O . GLY A 1 283 ? -13.297 -10.438 0.142 1.00 84.81 283 GLY A O 1
ATOM 2371 N N . ASN A 1 284 ? -14.717 -9.918 -1.515 1.00 83.06 284 ASN A N 1
ATOM 2372 C CA . ASN A 1 284 ? -13.944 -10.570 -2.580 1.00 83.06 284 ASN A CA 1
ATOM 2373 C C . ASN A 1 284 ? -13.137 -9.520 -3.357 1.00 83.06 284 ASN A C 1
ATOM 2375 O O . ASN A 1 284 ? -13.448 -9.198 -4.506 1.00 83.06 284 ASN A O 1
ATOM 2379 N N . GLN A 1 285 ? -12.126 -8.955 -2.701 1.00 84.31 285 GLN A N 1
ATOM 2380 C CA . GLN A 1 285 ? -11.249 -7.944 -3.288 1.00 84.31 285 GLN A CA 1
ATOM 2381 C C . GLN A 1 285 ? -9.958 -8.553 -3.866 1.00 84.31 285 GLN A C 1
ATOM 2383 O O . GLN A 1 285 ? -9.499 -9.592 -3.390 1.00 84.31 285 GLN A O 1
ATOM 2388 N N . THR A 1 286 ? -9.386 -7.942 -4.911 1.00 76.06 286 THR A N 1
ATOM 2389 C CA . THR A 1 286 ? -8.153 -8.430 -5.573 1.00 76.06 286 THR A CA 1
ATOM 2390 C C . THR A 1 286 ? -6.912 -7.587 -5.299 1.00 76.06 286 THR A C 1
ATOM 2392 O O . THR A 1 286 ? -5.806 -8.081 -5.513 1.00 76.06 286 THR A O 1
ATOM 2395 N N . LEU A 1 287 ? -7.086 -6.352 -4.818 1.00 76.56 287 LEU A N 1
ATOM 2396 C CA . LEU A 1 287 ? -5.996 -5.399 -4.603 1.00 76.56 287 LEU A CA 1
ATOM 2397 C C . LEU A 1 287 ? -4.994 -5.909 -3.551 1.00 76.56 287 LEU A C 1
ATOM 2399 O O . LEU A 1 287 ? -3.785 -5.848 -3.749 1.00 76.56 287 LEU A O 1
ATOM 2403 N N . PHE A 1 288 ? -5.482 -6.440 -2.428 1.00 78.81 288 PHE A N 1
ATOM 2404 C CA . PHE A 1 288 ? -4.665 -6.981 -1.343 1.00 78.81 288 PHE A CA 1
ATOM 2405 C C . PHE A 1 288 ? -4.811 -8.500 -1.290 1.00 78.81 288 PHE A C 1
ATOM 2407 O O . PHE A 1 288 ? -5.717 -9.016 -0.651 1.00 78.81 288 PHE A O 1
ATOM 2414 N N . SER A 1 289 ? -3.906 -9.250 -1.923 1.00 70.31 289 SER A N 1
ATOM 2415 C CA . SER A 1 289 ? -4.019 -10.719 -1.942 1.00 70.31 289 SER A CA 1
ATOM 2416 C C . SER A 1 289 ? -3.981 -11.358 -0.548 1.00 70.31 289 SER A C 1
ATOM 2418 O O . SER A 1 289 ? -4.487 -12.460 -0.379 1.00 70.31 289 SER A O 1
ATOM 2420 N N . ASN A 1 290 ? -3.337 -10.691 0.417 1.00 76.31 290 ASN A N 1
ATOM 2421 C CA . ASN A 1 290 ? -3.302 -11.060 1.828 1.00 76.31 290 ASN A CA 1
ATOM 2422 C C . ASN A 1 290 ? -3.336 -9.792 2.690 1.00 76.31 290 ASN A C 1
ATOM 2424 O O . ASN A 1 290 ? -2.601 -8.835 2.427 1.00 76.31 290 ASN A O 1
ATOM 2428 N N . LEU A 1 291 ? -4.134 -9.804 3.755 1.00 81.44 291 LEU A N 1
ATOM 2429 C CA . LEU A 1 291 ? -4.132 -8.746 4.763 1.00 81.44 291 LEU A CA 1
ATOM 2430 C C . LEU A 1 291 ? -3.047 -8.982 5.815 1.00 81.44 291 LEU A C 1
ATOM 2432 O O . LEU A 1 291 ? -2.761 -10.123 6.197 1.00 81.44 291 LEU A O 1
ATOM 2436 N N . GLN A 1 292 ? -2.462 -7.885 6.298 1.00 79.19 292 GLN A N 1
ATOM 2437 C CA . GLN A 1 292 ? -1.468 -7.899 7.368 1.00 79.19 292 GLN A CA 1
ATOM 2438 C C . GLN A 1 292 ? -2.028 -8.580 8.610 1.00 79.19 292 GLN A C 1
ATOM 2440 O O . GLN A 1 292 ? -3.166 -8.307 8.968 1.00 79.19 292 GLN A O 1
ATOM 2445 N N . ASP A 1 293 ? -1.234 -9.407 9.295 1.00 73.25 293 ASP A N 1
ATOM 2446 C CA . ASP A 1 293 ? -1.560 -9.986 10.609 1.00 73.25 293 ASP A CA 1
ATOM 2447 C C . ASP A 1 293 ? -2.924 -10.702 10.688 1.00 73.25 293 ASP A C 1
ATOM 2449 O O . ASP A 1 293 ? -3.490 -10.848 11.772 1.00 73.25 293 ASP A O 1
ATOM 2453 N N . SER A 1 294 ? -3.452 -11.185 9.559 1.00 77.06 294 SER A N 1
ATOM 2454 C CA . SER A 1 294 ? -4.745 -11.885 9.493 1.00 77.06 294 SER A CA 1
ATOM 2455 C C . SER A 1 294 ? -4.798 -13.132 10.388 1.00 77.06 294 SER A C 1
ATOM 2457 O O . SER A 1 294 ? -5.835 -13.435 10.978 1.00 77.06 294 SER A O 1
ATOM 2459 N N . GLU A 1 295 ? -3.664 -13.810 10.588 1.00 73.38 295 GLU A N 1
ATOM 2460 C CA . GLU A 1 295 ? -3.519 -14.927 11.535 1.00 73.38 295 GLU A CA 1
ATOM 2461 C C . GLU A 1 295 ? -3.704 -14.519 13.010 1.00 73.38 295 GLU A C 1
ATOM 2463 O O . GLU A 1 295 ? -4.107 -15.336 13.837 1.00 73.38 295 GLU A O 1
ATOM 2468 N N . ASN A 1 296 ? -3.459 -13.247 13.337 1.00 72.38 29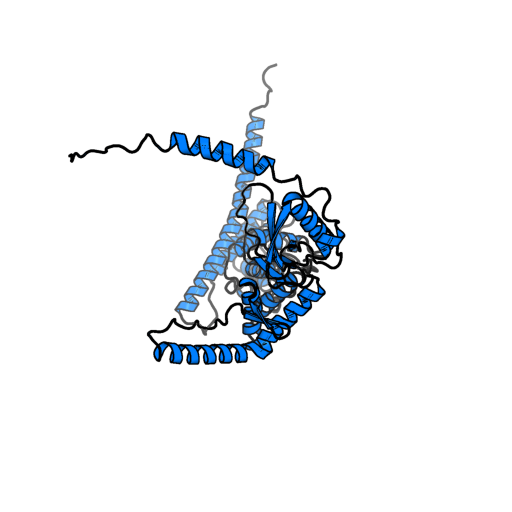6 ASN A N 1
ATOM 2469 C CA . ASN A 1 296 ? -3.596 -12.669 14.674 1.00 72.38 296 ASN A CA 1
ATOM 2470 C C . ASN A 1 296 ? -4.855 -11.793 14.807 1.00 72.38 296 ASN A C 1
ATOM 2472 O O . ASN A 1 296 ? -5.017 -11.112 15.826 1.00 72.38 296 ASN A O 1
ATOM 2476 N N . ALA A 1 297 ? -5.738 -11.799 13.801 1.00 79.88 297 ALA A N 1
ATOM 2477 C CA . ALA A 1 297 ? -6.960 -11.001 13.779 1.00 79.88 297 ALA A CA 1
ATOM 2478 C C . ALA A 1 297 ? -7.813 -11.248 15.026 1.00 79.88 297 ALA A C 1
ATOM 2480 O O . ALA A 1 297 ? -7.874 -12.366 15.510 1.00 79.88 297 ALA A O 1
ATOM 2481 N N . SER A 1 298 ? -8.473 -10.221 15.555 1.00 81.19 298 SER A N 1
ATOM 2482 C CA . SER A 1 298 ? -9.286 -10.311 16.776 1.00 81.19 298 SER A CA 1
ATOM 2483 C C . SER A 1 298 ? -10.767 -10.544 16.474 1.00 81.19 298 SER A C 1
ATOM 2485 O O . SER A 1 298 ? -11.459 -11.239 17.213 1.00 81.19 298 SER A O 1
ATOM 2487 N N . TYR A 1 299 ? -11.265 -9.913 15.406 1.00 86.12 299 TYR A N 1
ATOM 2488 C CA . TYR A 1 299 ? -12.684 -9.808 15.052 1.00 86.12 299 TYR A CA 1
ATOM 2489 C C . TYR A 1 299 ? -13.595 -9.329 16.198 1.00 86.12 299 TYR A C 1
ATOM 2491 O O . TYR A 1 299 ? -14.810 -9.516 16.148 1.00 86.12 299 TYR A O 1
ATOM 2499 N N . ALA A 1 300 ? -13.033 -8.673 17.223 1.00 85.56 300 ALA A N 1
ATOM 2500 C CA . ALA A 1 300 ? -13.757 -8.268 18.427 1.00 85.56 300 ALA A CA 1
ATOM 2501 C C . ALA A 1 300 ? -14.976 -7.376 18.149 1.00 85.56 300 ALA A C 1
ATOM 2503 O O . ALA A 1 300 ? -15.931 -7.404 18.921 1.00 85.56 300 ALA A O 1
ATOM 2504 N N . MET A 1 301 ? -14.968 -6.613 17.053 1.00 88.69 301 MET A N 1
ATOM 2505 C CA . MET A 1 301 ? -16.072 -5.735 16.664 1.00 88.69 301 MET A CA 1
ATOM 2506 C C . MET A 1 301 ? -17.066 -6.380 15.692 1.00 88.69 301 MET A C 1
ATOM 2508 O O . MET A 1 301 ? -18.143 -5.827 15.504 1.00 88.69 301 MET A O 1
ATOM 2512 N N . GLN A 1 302 ? -16.780 -7.563 15.132 1.00 86.94 302 GLN A N 1
ATOM 2513 C CA . GLN A 1 302 ? -17.572 -8.160 14.043 1.00 86.94 302 GLN A CA 1
ATOM 2514 C C . GLN A 1 302 ? -19.063 -8.332 14.385 1.00 86.94 302 GLN A C 1
ATOM 2516 O O . GLN A 1 302 ? -19.922 -8.232 13.511 1.00 86.94 302 GLN A O 1
ATOM 2521 N N . ASN A 1 303 ? -19.380 -8.586 15.659 1.00 84.50 303 ASN A N 1
ATOM 2522 C CA . ASN A 1 303 ? -20.748 -8.811 16.136 1.00 84.50 303 ASN A CA 1
ATOM 2523 C C . ASN A 1 303 ? -21.238 -7.746 17.130 1.00 84.50 303 ASN A C 1
ATOM 2525 O O . ASN A 1 303 ? -22.326 -7.889 17.692 1.00 84.50 303 ASN A O 1
ATOM 2529 N N . ILE A 1 304 ? -20.463 -6.682 17.351 1.00 87.88 304 ILE A N 1
ATOM 2530 C CA . ILE A 1 304 ? -20.829 -5.593 18.256 1.00 87.88 304 ILE A CA 1
ATOM 2531 C C . ILE A 1 304 ? -21.395 -4.460 17.416 1.00 87.88 304 ILE A C 1
ATOM 2533 O O . ILE A 1 304 ? -20.680 -3.837 16.644 1.00 87.88 304 ILE A O 1
ATOM 2537 N N . LYS A 1 305 ? -22.678 -4.150 17.600 1.00 90.19 305 LYS A N 1
ATOM 2538 C CA . LYS A 1 305 ? -23.276 -2.965 16.978 1.00 90.19 305 LYS A CA 1
ATOM 2539 C C . LYS A 1 305 ? -22.981 -1.776 17.865 1.00 90.19 305 LYS A C 1
ATOM 2541 O O . LYS A 1 305 ? -23.692 -1.587 18.840 1.00 90.19 305 LYS A O 1
ATOM 2546 N N . ASN A 1 306 ? -21.954 -0.986 17.585 1.00 92.56 306 ASN A N 1
ATOM 2547 C CA . ASN A 1 306 ? -21.709 0.241 18.340 1.00 92.56 306 ASN A CA 1
ATOM 2548 C C . ASN A 1 306 ? -21.013 1.268 17.454 1.00 92.56 306 ASN A C 1
ATOM 2550 O O . ASN A 1 306 ? -19.793 1.415 17.473 1.00 92.56 306 ASN A O 1
ATOM 2554 N N . LYS A 1 307 ? -21.824 2.042 16.727 1.00 88.88 307 LYS A N 1
ATOM 2555 C CA . LYS A 1 307 ? -21.336 3.035 15.766 1.00 88.88 307 LYS A CA 1
ATOM 2556 C C . LYS A 1 307 ? -20.397 4.082 16.387 1.00 88.88 307 LYS A C 1
ATOM 2558 O O . LYS A 1 307 ? -19.467 4.530 15.721 1.00 88.88 307 LYS A O 1
ATOM 2563 N N . ASN A 1 308 ? -20.620 4.479 17.645 1.00 91.38 308 ASN A N 1
ATOM 2564 C CA . ASN A 1 308 ? -19.765 5.459 18.326 1.00 91.38 308 ASN A CA 1
ATOM 2565 C C . ASN A 1 308 ? -18.363 4.891 18.568 1.00 91.38 308 ASN A C 1
ATOM 2567 O O . ASN A 1 308 ? -17.371 5.574 18.309 1.00 91.38 308 ASN A O 1
ATOM 2571 N N . LEU A 1 309 ? -18.280 3.639 19.026 1.00 92.25 309 LEU A N 1
ATOM 2572 C CA . LEU A 1 309 ? -17.008 2.951 19.215 1.00 92.25 309 LEU A CA 1
ATOM 2573 C C . LEU A 1 309 ? -16.340 2.643 17.871 1.00 92.25 309 LEU A C 1
ATOM 2575 O O . LEU A 1 309 ? -15.166 2.957 17.712 1.00 92.25 309 LEU A O 1
ATOM 2579 N N . GLU A 1 310 ? -17.083 2.111 16.897 1.00 91.31 310 GLU A N 1
ATOM 2580 C CA . GLU A 1 310 ? -16.587 1.822 15.542 1.00 91.31 310 GLU A CA 1
ATOM 2581 C C . GLU A 1 310 ? -15.936 3.061 14.912 1.00 91.31 310 GLU A C 1
ATOM 2583 O O . GLU A 1 310 ? -14.777 3.022 14.499 1.00 91.31 310 GLU A O 1
ATOM 2588 N N . GLN A 1 311 ? -16.644 4.196 14.907 1.00 89.81 311 GLN A N 1
ATOM 2589 C CA . GLN A 1 311 ? -16.121 5.437 14.344 1.00 89.81 311 GLN A CA 1
ATOM 2590 C C . GLN A 1 311 ? -14.924 5.972 15.137 1.00 89.81 311 GLN A C 1
ATOM 2592 O O . GLN A 1 311 ? -13.978 6.486 14.541 1.00 89.81 311 GLN A O 1
ATOM 2597 N N . SER A 1 312 ? -14.944 5.852 16.468 1.00 91.88 312 SER A N 1
ATOM 2598 C CA . SER A 1 312 ? -13.818 6.280 17.306 1.00 91.88 312 SER A CA 1
ATOM 2599 C C . SER A 1 312 ? -12.571 5.443 17.042 1.00 91.88 312 SER A C 1
ATOM 2601 O O . SER A 1 312 ? -11.478 6.000 16.963 1.00 91.88 312 SER A O 1
ATOM 2603 N N . LEU A 1 313 ? -12.721 4.132 16.836 1.00 90.06 313 LEU A N 1
ATOM 2604 C CA . LEU A 1 313 ? -11.629 3.239 16.454 1.00 90.06 313 LEU A CA 1
ATOM 2605 C C . LEU A 1 313 ? -11.082 3.598 15.071 1.00 90.06 313 LEU A C 1
ATOM 2607 O O . LEU A 1 313 ? -9.880 3.812 14.941 1.00 90.06 313 LEU A O 1
ATOM 2611 N N . ILE A 1 314 ? -11.952 3.765 14.067 1.00 88.50 314 ILE A N 1
ATOM 2612 C CA . ILE A 1 314 ? -11.543 4.178 12.715 1.00 88.50 314 ILE A CA 1
ATOM 2613 C C . ILE A 1 314 ? -10.765 5.498 12.761 1.00 88.50 314 ILE A C 1
ATOM 2615 O O . ILE A 1 314 ? -9.677 5.587 12.195 1.00 88.50 314 ILE A O 1
ATOM 2619 N N . ASN A 1 315 ? -11.280 6.512 13.461 1.00 87.75 315 ASN A N 1
ATOM 2620 C CA . ASN A 1 315 ? -10.621 7.815 13.571 1.00 87.75 315 ASN A CA 1
ATOM 2621 C C . ASN A 1 315 ? -9.275 7.723 14.298 1.00 87.75 315 ASN A C 1
ATOM 2623 O O . ASN A 1 315 ? -8.320 8.378 13.898 1.00 87.75 315 ASN A O 1
ATOM 2627 N N . THR A 1 316 ? -9.192 6.901 15.345 1.00 87.38 316 THR A N 1
ATOM 2628 C CA . THR A 1 316 ? -7.956 6.704 16.112 1.00 87.38 316 THR A CA 1
ATOM 2629 C C . THR A 1 316 ? -6.885 6.060 15.247 1.00 87.38 316 THR A C 1
ATOM 2631 O O . THR A 1 316 ? -5.780 6.578 15.131 1.00 87.38 316 THR A O 1
ATOM 2634 N N . PHE A 1 317 ? -7.221 4.954 14.595 1.00 82.81 317 PHE A N 1
ATOM 2635 C CA . PHE A 1 317 ? -6.265 4.179 13.818 1.00 82.81 317 PHE A CA 1
ATOM 2636 C C . PHE A 1 317 ? -5.896 4.836 12.489 1.00 82.81 317 PHE A C 1
ATOM 2638 O O . PHE A 1 317 ? -4.777 4.654 12.028 1.00 82.81 317 PHE A O 1
ATOM 2645 N N . SER A 1 318 ? -6.765 5.668 11.908 1.00 80.31 318 SER A N 1
ATOM 2646 C CA . SER A 1 318 ? -6.406 6.454 10.715 1.00 80.31 318 SER A CA 1
ATOM 2647 C C . SER A 1 318 ? -5.247 7.430 10.986 1.00 80.31 318 SER A C 1
ATOM 2649 O O . SER A 1 318 ? -4.489 7.745 10.071 1.00 80.31 318 SER A O 1
ATOM 2651 N N . LEU A 1 319 ? -5.089 7.889 12.237 1.00 78.75 319 LEU A N 1
ATOM 2652 C CA . LEU A 1 319 ? -4.076 8.870 12.651 1.00 78.75 319 LEU A CA 1
ATOM 2653 C C . LEU A 1 319 ? -2.745 8.247 13.100 1.00 78.75 319 LEU A C 1
ATOM 2655 O O . LEU A 1 319 ? -1.779 8.975 13.326 1.00 78.75 319 LEU A O 1
ATOM 2659 N N . ILE A 1 320 ? -2.682 6.924 13.254 1.00 74.81 320 ILE A N 1
ATOM 2660 C CA . ILE A 1 320 ? -1.500 6.229 13.773 1.00 74.81 320 ILE A CA 1
ATOM 2661 C C . ILE A 1 320 ? -0.629 5.762 12.601 1.00 74.81 320 ILE A C 1
ATOM 2663 O O . ILE A 1 320 ? -1.137 5.256 11.606 1.00 74.81 320 ILE A O 1
ATOM 2667 N N . PHE A 1 321 ? 0.687 5.968 12.711 1.00 62.94 321 PHE A N 1
ATOM 2668 C CA . PHE A 1 321 ? 1.655 5.702 11.635 1.00 62.94 321 PHE A CA 1
ATOM 2669 C C . PHE A 1 321 ? 2.385 4.352 11.779 1.00 62.94 321 PHE A C 1
ATOM 2671 O O . PHE A 1 321 ? 2.808 3.766 10.779 1.00 62.94 321 PHE A O 1
ATOM 2678 N N . ASP A 1 322 ? 2.538 3.842 13.009 1.00 62.75 322 ASP A N 1
ATOM 2679 C CA . ASP A 1 322 ? 3.165 2.541 13.276 1.00 62.75 322 ASP A CA 1
ATOM 2680 C C . ASP A 1 322 ? 2.180 1.567 13.938 1.00 62.75 322 ASP A C 1
ATOM 2682 O O . ASP A 1 322 ? 2.022 1.503 15.158 1.00 62.75 322 ASP A O 1
ATOM 2686 N N . PHE A 1 323 ? 1.503 0.785 13.097 1.00 56.00 323 PHE A N 1
ATOM 2687 C CA . PHE A 1 323 ? 0.546 -0.241 13.516 1.00 56.00 323 PHE A CA 1
ATOM 2688 C C . PHE A 1 323 ? 1.184 -1.419 14.246 1.00 56.00 323 PHE A C 1
ATOM 2690 O O . PHE A 1 323 ? 0.482 -2.114 14.977 1.00 56.00 323 PHE A O 1
ATOM 2697 N N . ARG A 1 324 ? 2.510 -1.608 14.132 1.00 52.81 324 ARG A N 1
ATOM 2698 C CA . ARG A 1 324 ? 3.238 -2.682 14.835 1.00 52.81 324 ARG A CA 1
ATOM 2699 C C . ARG A 1 324 ? 3.192 -2.516 16.359 1.00 52.81 324 ARG A C 1
ATOM 2701 O O . ARG A 1 324 ? 3.591 -3.424 17.084 1.00 52.81 324 ARG A O 1
ATOM 2708 N N . LEU A 1 325 ? 2.699 -1.370 16.838 1.00 49.81 325 LEU A N 1
ATOM 2709 C CA . LEU A 1 325 ? 2.685 -0.955 18.240 1.00 49.81 325 LEU A CA 1
ATOM 2710 C C . LEU A 1 325 ? 1.289 -0.763 18.819 1.00 49.81 325 LEU A C 1
ATOM 2712 O O . LEU A 1 325 ? 1.143 -0.587 20.027 1.00 49.81 325 LEU A O 1
ATOM 2716 N N . LEU A 1 326 ? 0.250 -0.895 17.995 1.00 52.28 326 LEU A N 1
ATOM 2717 C CA . LEU A 1 326 ? -1.082 -1.153 18.505 1.00 52.28 326 LEU A CA 1
ATOM 2718 C C . LEU A 1 326 ? -1.159 -2.631 18.810 1.00 52.28 326 LEU A C 1
ATOM 2720 O O . LEU A 1 326 ? -1.403 -3.467 17.942 1.00 52.28 326 LEU A O 1
ATOM 2724 N N . SER A 1 327 ? -0.991 -2.971 20.074 1.00 58.84 327 SER A N 1
ATOM 2725 C CA . SER A 1 327 ? -1.364 -4.282 20.543 1.00 58.84 327 SER A CA 1
ATOM 2726 C C . SER A 1 327 ? -2.888 -4.415 20.553 1.00 58.84 327 SER A C 1
ATOM 2728 O O . SER A 1 327 ? -3.529 -4.501 21.592 1.00 58.84 327 SER A O 1
ATOM 2730 N N . ILE A 1 328 ? -3.491 -4.499 19.365 1.00 64.75 328 ILE A N 1
ATOM 2731 C CA . ILE A 1 328 ? -4.859 -4.984 19.147 1.00 64.75 328 ILE A CA 1
ATOM 2732 C C . ILE A 1 328 ? -5.066 -6.261 19.959 1.00 64.75 328 ILE A C 1
ATOM 2734 O O . ILE A 1 328 ? -6.080 -6.416 20.621 1.00 64.75 328 ILE A O 1
ATOM 2738 N N . LYS A 1 329 ? -4.053 -7.131 20.007 1.00 67.31 329 LYS A N 1
ATOM 2739 C CA . LYS A 1 329 ? -4.033 -8.322 20.861 1.00 67.31 329 LYS A CA 1
ATOM 2740 C C . LYS A 1 329 ? -4.093 -8.032 22.370 1.00 67.31 329 LYS A C 1
ATOM 2742 O O . LYS A 1 329 ? -4.690 -8.805 23.120 1.00 67.31 329 LYS A O 1
ATOM 2747 N N . ASP A 1 330 ? -3.502 -6.939 22.845 1.00 68.75 330 ASP A N 1
ATOM 2748 C CA . ASP A 1 330 ? -3.550 -6.571 24.266 1.00 68.75 330 ASP A CA 1
ATOM 2749 C C . ASP A 1 330 ? -4.842 -5.813 24.599 1.00 68.75 330 ASP A C 1
ATOM 2751 O O . ASP A 1 330 ? -5.355 -5.929 25.712 1.00 68.75 330 ASP A O 1
ATOM 2755 N N . ILE A 1 331 ? -5.401 -5.065 23.642 1.00 71.88 331 ILE A N 1
ATOM 2756 C CA . ILE A 1 331 ? -6.640 -4.302 23.827 1.00 71.88 331 ILE A CA 1
ATOM 2757 C C . ILE A 1 331 ? -7.879 -5.181 23.617 1.00 71.88 331 ILE A C 1
ATOM 2759 O O . ILE A 1 331 ? -8.808 -5.115 24.417 1.00 71.88 331 ILE A O 1
ATOM 2763 N N . PHE A 1 332 ? -7.894 -5.994 22.569 1.00 79.44 332 PHE A N 1
ATOM 2764 C CA . PHE A 1 332 ? -9.053 -6.755 22.101 1.00 79.44 332 PHE A CA 1
ATOM 2765 C C . PHE A 1 332 ? -8.848 -8.278 22.146 1.00 79.44 332 PHE A C 1
ATOM 2767 O O . PHE A 1 332 ? -9.826 -9.022 22.150 1.00 79.44 332 PHE A O 1
ATOM 2774 N N . GLY A 1 333 ? -7.605 -8.761 22.244 1.00 75.19 333 GLY A N 1
ATOM 2775 C CA . GLY A 1 333 ? -7.284 -10.190 22.118 1.00 75.19 333 GLY A CA 1
ATOM 2776 C C . GLY A 1 333 ? -7.011 -10.612 20.679 1.00 75.19 333 GLY A C 1
ATOM 2777 O O . GLY A 1 333 ? -7.144 -9.808 19.761 1.00 75.19 333 GLY A O 1
ATOM 2778 N N . THR A 1 334 ? -6.620 -11.868 20.483 1.00 71.75 334 THR A N 1
ATOM 2779 C CA . THR A 1 334 ? -6.512 -12.496 19.153 1.00 71.75 334 THR A CA 1
ATOM 2780 C C . THR A 1 334 ? -7.699 -13.429 18.904 1.00 71.75 334 THR A C 1
ATOM 2782 O O . THR A 1 334 ? -8.438 -13.754 19.830 1.00 71.75 334 THR A O 1
ATOM 2785 N N . SER A 1 335 ? -7.866 -13.909 17.673 1.00 66.12 335 SER A N 1
ATOM 2786 C CA . SER A 1 335 ? -8.895 -14.882 17.270 1.00 66.12 335 SER A CA 1
ATOM 2787 C C . SER A 1 335 ? -8.780 -16.197 18.035 1.00 66.12 335 SER A C 1
ATOM 2789 O O . SER A 1 335 ? -9.779 -16.865 18.270 1.00 66.12 335 SER A O 1
ATOM 2791 N N . LEU A 1 336 ? -7.570 -16.550 18.478 1.00 65.00 336 LEU A N 1
ATOM 2792 C CA . LEU A 1 336 ? -7.319 -17.702 19.345 1.00 65.00 336 LEU A CA 1
ATOM 2793 C C . LEU A 1 336 ? -7.852 -17.490 20.775 1.00 65.00 336 LEU A C 1
ATOM 2795 O O . LEU A 1 336 ? -8.104 -18.458 21.490 1.00 65.00 336 LEU A O 1
ATOM 2799 N N . GLU A 1 337 ? -8.024 -16.236 21.197 1.00 69.44 337 GLU A N 1
ATOM 2800 C CA . GLU A 1 337 ? -8.560 -15.825 22.497 1.00 69.44 337 GLU A CA 1
ATOM 2801 C C . GLU A 1 337 ? -10.027 -15.369 22.366 1.00 69.44 337 GLU A C 1
ATOM 2803 O O . GLU A 1 337 ? -10.385 -14.271 22.808 1.00 69.44 337 GLU A O 1
ATOM 2808 N N . GLU A 1 338 ? -10.883 -16.203 21.752 1.00 65.31 338 GLU A N 1
ATOM 2809 C CA . GLU A 1 338 ? -12.308 -15.897 21.556 1.00 65.31 338 GLU A CA 1
ATOM 2810 C C . GLU A 1 338 ? -12.937 -15.288 22.825 1.00 65.31 338 GLU A C 1
ATOM 2812 O O . GLU A 1 338 ? -12.871 -15.846 23.925 1.00 65.31 338 GLU A O 1
ATOM 2817 N N . ASN A 1 339 ? -13.599 -14.140 22.658 1.00 75.56 339 ASN A N 1
ATOM 2818 C CA . ASN A 1 339 ? -14.317 -13.401 23.702 1.00 75.56 339 ASN A CA 1
ATOM 2819 C C . ASN A 1 339 ? -13.461 -12.691 24.766 1.00 75.56 339 ASN A C 1
ATOM 2821 O O . ASN A 1 339 ? -14.031 -12.231 25.756 1.00 75.56 339 ASN A O 1
ATOM 2825 N N . LYS A 1 340 ? -12.138 -12.536 24.610 1.00 83.81 340 LYS A N 1
ATOM 2826 C CA . LYS A 1 340 ? -11.322 -11.784 25.588 1.00 83.81 340 LYS A CA 1
ATOM 2827 C C . LYS A 1 340 ? -11.851 -10.374 25.848 1.00 83.81 340 LYS A C 1
ATOM 2829 O O . LYS A 1 340 ? -12.091 -10.034 27.005 1.00 83.81 340 LYS A O 1
ATOM 2834 N N . PHE A 1 341 ? -12.107 -9.599 24.795 1.00 88.31 341 PHE A N 1
ATOM 2835 C CA . PHE A 1 341 ? -12.650 -8.247 24.932 1.00 88.31 341 PHE A CA 1
ATOM 2836 C C . PHE A 1 341 ? -13.994 -8.230 25.681 1.00 88.31 341 PHE A C 1
ATOM 2838 O O . PHE A 1 341 ? -14.163 -7.498 26.654 1.00 88.31 341 PHE A O 1
ATOM 2845 N N . GLN A 1 342 ? -14.926 -9.111 25.302 1.00 89.44 342 GLN A N 1
ATOM 2846 C CA . GLN A 1 342 ? -16.223 -9.224 25.974 1.00 89.44 342 GLN A CA 1
ATOM 2847 C C . GLN A 1 342 ? -16.084 -9.666 27.440 1.00 89.44 342 GLN A C 1
ATOM 2849 O O . GLN A 1 342 ? -16.799 -9.177 28.313 1.00 89.44 342 GLN A O 1
ATOM 2854 N N . ASN A 1 343 ? -15.151 -10.569 27.743 1.00 89.75 343 ASN A N 1
ATOM 2855 C CA . ASN A 1 343 ? -14.875 -11.013 29.108 1.00 89.75 343 ASN A CA 1
ATOM 2856 C C . ASN A 1 343 ? -14.309 -9.886 29.975 1.00 89.75 343 ASN A C 1
ATOM 2858 O O . ASN A 1 343 ? -14.682 -9.768 31.141 1.00 89.75 343 ASN A O 1
ATOM 2862 N N . GLU A 1 344 ? -13.448 -9.038 29.419 1.00 90.75 344 GLU A N 1
ATOM 2863 C CA . GLU A 1 344 ? -12.935 -7.858 30.114 1.00 90.75 344 GLU A CA 1
ATOM 2864 C C . GLU A 1 344 ? -14.038 -6.830 30.380 1.00 90.75 344 GLU A C 1
ATOM 2866 O O . GLU A 1 344 ? -14.112 -6.318 31.495 1.00 90.75 344 GLU A O 1
ATOM 2871 N N . LEU A 1 345 ? -14.950 -6.597 29.429 1.00 93.06 345 LEU A N 1
ATOM 2872 C CA . LEU A 1 345 ? -16.137 -5.758 29.652 1.00 93.06 345 LEU A CA 1
ATOM 2873 C C . LEU A 1 345 ? -17.041 -6.333 30.755 1.00 93.06 345 LEU A C 1
ATOM 2875 O O . LEU A 1 345 ? -17.467 -5.610 31.658 1.00 93.06 345 LEU A O 1
ATOM 2879 N N . ASN A 1 346 ? -17.288 -7.646 30.733 1.00 93.81 346 ASN A N 1
ATOM 2880 C CA . ASN A 1 346 ? -18.086 -8.339 31.749 1.00 93.81 346 ASN A CA 1
ATOM 2881 C C . ASN A 1 346 ? -17.445 -8.257 33.144 1.00 93.81 346 ASN A C 1
ATOM 2883 O O . ASN A 1 346 ? -18.149 -8.135 34.148 1.00 93.81 346 ASN A O 1
ATOM 2887 N N . ASN A 1 347 ? -16.117 -8.358 33.230 1.00 93.62 347 ASN A N 1
ATOM 2888 C CA . ASN A 1 347 ? -15.391 -8.232 34.492 1.00 93.62 347 ASN A CA 1
ATOM 2889 C C . ASN A 1 347 ? -15.392 -6.786 34.987 1.00 93.62 347 ASN A C 1
ATOM 2891 O O . ASN A 1 347 ? -15.693 -6.550 36.156 1.00 93.62 347 ASN A O 1
ATOM 2895 N N . TYR A 1 348 ? -15.181 -5.822 34.089 1.00 94.31 348 TYR A N 1
ATOM 2896 C CA . TYR A 1 348 ? -15.267 -4.405 34.418 1.00 94.31 348 TYR A CA 1
ATOM 2897 C C . TYR A 1 348 ? -16.639 -4.041 34.996 1.00 94.31 348 TYR A C 1
ATOM 2899 O O . TYR A 1 348 ? -16.702 -3.386 36.032 1.00 94.31 348 TYR A O 1
ATOM 2907 N N . ALA A 1 349 ? -17.729 -4.550 34.410 1.00 93.94 349 ALA A N 1
ATOM 2908 C CA . ALA A 1 349 ? -19.088 -4.344 34.915 1.00 93.94 349 ALA A CA 1
ATOM 2909 C C . ALA A 1 349 ? -19.303 -4.872 36.348 1.00 93.94 349 ALA A C 1
ATOM 2911 O O . ALA A 1 349 ? -20.070 -4.291 37.116 1.00 93.94 349 ALA A O 1
ATOM 2912 N N . LYS A 1 350 ? -18.626 -5.966 36.728 1.00 93.75 350 LYS A N 1
ATOM 2913 C CA . LYS A 1 350 ? -18.686 -6.522 38.093 1.00 93.75 350 LYS A CA 1
ATOM 2914 C C . LYS A 1 350 ? -17.884 -5.687 39.087 1.00 93.75 350 LYS A C 1
ATOM 2916 O O . LYS A 1 350 ? -18.313 -5.522 40.225 1.00 93.75 350 LYS A O 1
ATOM 2921 N N . GLU A 1 351 ? -16.720 -5.202 38.668 1.00 92.56 351 GLU A N 1
ATOM 2922 C CA . GLU A 1 351 ? -15.808 -4.418 39.506 1.00 92.56 351 GLU A CA 1
ATOM 2923 C C . GLU A 1 351 ? -16.270 -2.962 39.670 1.00 92.56 351 GLU A C 1
ATOM 2925 O O . GLU A 1 351 ? -16.018 -2.349 40.706 1.00 92.56 351 GLU A O 1
ATOM 2930 N N . HIS A 1 352 ? -16.997 -2.433 38.682 1.00 90.38 352 HIS A N 1
ATOM 2931 C CA . HIS A 1 352 ? -17.443 -1.041 38.607 1.00 90.38 352 HIS A CA 1
ATOM 2932 C C . HIS A 1 352 ? -18.973 -0.968 38.438 1.00 90.38 352 HIS A C 1
ATOM 2934 O O . HIS A 1 352 ? -19.471 -0.548 37.388 1.00 90.38 352 HIS A O 1
ATOM 2940 N N . PRO A 1 353 ? -19.759 -1.386 39.451 1.00 86.62 353 PRO A N 1
ATOM 2941 C CA . PRO A 1 353 ? -21.214 -1.372 39.365 1.00 86.62 353 PRO A CA 1
ATOM 2942 C C . PRO A 1 353 ? -21.742 0.057 39.197 1.00 86.62 353 PRO A C 1
ATOM 2944 O O . PRO A 1 353 ? -21.407 0.971 39.955 1.00 86.62 353 PRO A O 1
ATOM 2947 N N . THR A 1 354 ? -22.613 0.252 38.210 1.00 85.62 354 THR A N 1
ATOM 2948 C CA . THR A 1 354 ? -23.139 1.576 37.871 1.00 85.62 354 THR A CA 1
ATOM 2949 C C . THR A 1 354 ? -24.115 2.085 38.923 1.00 85.62 354 THR A C 1
ATOM 2951 O O . THR A 1 354 ? -25.065 1.400 39.296 1.00 85.62 354 THR A O 1
ATOM 2954 N N . THR A 1 355 ? -23.931 3.333 39.351 1.00 76.88 355 THR A N 1
ATOM 2955 C CA . THR A 1 355 ? -24.806 4.014 40.322 1.00 76.88 355 THR A CA 1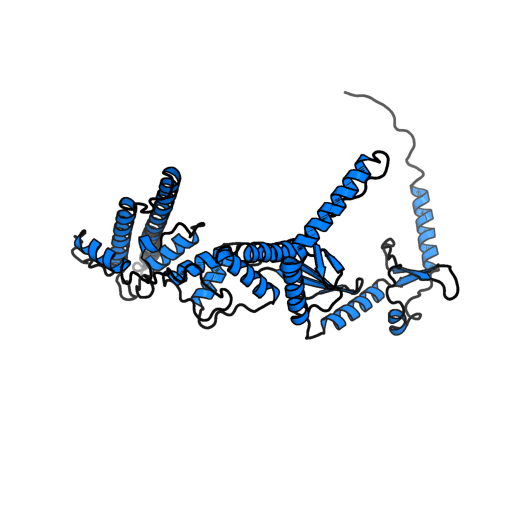
ATOM 2956 C C . THR A 1 355 ? -25.999 4.724 39.669 1.00 76.88 355 THR A C 1
ATOM 2958 O O . THR A 1 355 ? -26.864 5.264 40.364 1.00 76.88 355 THR A O 1
ATOM 2961 N N . ASN A 1 356 ? -26.069 4.722 38.332 1.00 74.88 356 ASN A N 1
ATOM 2962 C CA . ASN A 1 356 ? -27.167 5.299 37.566 1.00 74.88 356 ASN A CA 1
ATOM 2963 C C . ASN A 1 356 ? -28.479 4.545 37.860 1.00 74.88 356 ASN A C 1
ATOM 2965 O O . ASN A 1 356 ? -28.550 3.325 37.755 1.00 74.88 356 ASN A O 1
ATOM 2969 N N . LYS A 1 357 ? -29.544 5.274 38.216 1.00 76.88 357 LYS A N 1
ATOM 2970 C CA . LYS A 1 357 ? -30.858 4.678 38.527 1.00 76.88 357 LYS A CA 1
ATOM 2971 C C . LYS A 1 357 ? -31.615 4.176 37.293 1.00 76.88 357 LYS A C 1
ATOM 2973 O O . LYS A 1 357 ? -32.582 3.437 37.448 1.00 76.88 357 LYS A O 1
ATOM 2978 N N . LYS A 1 358 ? -31.234 4.629 36.096 1.00 86.62 358 LYS A N 1
ATOM 2979 C CA . LYS A 1 358 ? -31.952 4.394 34.836 1.00 86.62 358 LYS A CA 1
ATOM 2980 C C . LYS A 1 358 ? -31.346 3.264 34.007 1.00 86.62 358 LYS A C 1
ATOM 2982 O O . LYS A 1 358 ? -32.092 2.540 33.356 1.00 86.62 358 LYS A O 1
ATOM 2987 N N . PHE A 1 359 ? -30.025 3.105 34.039 1.00 90.56 359 PHE A N 1
ATOM 2988 C CA . PHE A 1 359 ? -29.304 2.119 33.237 1.00 90.56 359 PHE A CA 1
ATOM 2989 C C . PHE A 1 359 ? -28.318 1.335 34.099 1.00 90.56 359 PHE A C 1
ATOM 2991 O O . PHE A 1 359 ? -27.696 1.900 34.998 1.00 90.56 359 PHE A O 1
ATOM 2998 N N . ILE A 1 360 ? -28.174 0.044 33.802 1.00 89.62 360 ILE A N 1
ATOM 2999 C CA . ILE A 1 360 ? -27.215 -0.853 34.449 1.00 89.62 360 ILE A CA 1
ATOM 3000 C C . ILE A 1 360 ? -26.254 -1.347 33.377 1.00 89.62 360 ILE A C 1
ATOM 3002 O O . ILE A 1 360 ? -26.702 -1.859 32.351 1.00 89.62 360 ILE A O 1
ATOM 3006 N N . PHE A 1 361 ? -24.952 -1.206 33.617 1.00 94.06 361 PHE A N 1
ATOM 3007 C CA . PHE A 1 361 ? -23.947 -1.803 32.744 1.00 94.06 361 PHE A CA 1
ATOM 3008 C C . PHE A 1 361 ? -23.667 -3.243 33.176 1.00 94.06 361 PHE A C 1
ATOM 3010 O O . PHE A 1 361 ? -23.396 -3.507 34.345 1.00 94.06 361 PHE A O 1
ATOM 3017 N N . ASN A 1 362 ? -23.748 -4.174 32.231 1.00 91.62 362 ASN A N 1
ATOM 3018 C CA . ASN A 1 362 ? -23.556 -5.610 32.452 1.00 91.62 362 ASN A CA 1
ATOM 3019 C C . ASN A 1 362 ? -22.449 -6.209 31.565 1.00 91.62 362 ASN A C 1
ATOM 3021 O O . ASN A 1 362 ? -22.298 -7.428 31.543 1.00 91.62 362 ASN A O 1
ATOM 3025 N N . GLY A 1 363 ? -21.701 -5.367 30.845 1.00 91.38 363 GLY A N 1
ATOM 3026 C CA . GLY A 1 363 ? -20.701 -5.781 29.862 1.00 91.38 363 GLY A CA 1
ATOM 3027 C C . GLY A 1 363 ? -21.171 -5.678 28.409 1.00 91.38 363 GLY A C 1
ATOM 3028 O O . GLY A 1 363 ? -20.330 -5.682 27.516 1.00 91.38 363 GLY A O 1
ATOM 3029 N N . ASP A 1 364 ? -22.475 -5.543 28.145 1.00 92.56 364 ASP A N 1
ATOM 3030 C CA . ASP A 1 364 ? -22.985 -5.308 26.791 1.00 92.56 364 ASP A CA 1
ATOM 3031 C C . ASP A 1 364 ? -22.826 -3.834 26.406 1.00 92.56 364 ASP A C 1
ATOM 3033 O O . ASP A 1 364 ? -23.300 -2.931 27.100 1.00 92.56 364 ASP A O 1
ATOM 3037 N N . ILE A 1 365 ? -22.138 -3.607 25.291 1.00 93.94 365 ILE A N 1
ATOM 3038 C CA . ILE A 1 365 ? -21.878 -2.279 24.731 1.00 93.94 365 ILE A CA 1
ATOM 3039 C C . ILE A 1 365 ? -22.661 -2.044 23.437 1.00 93.94 365 ILE A C 1
ATOM 3041 O O . ILE A 1 365 ? -22.380 -1.088 22.717 1.00 93.94 365 ILE A O 1
ATOM 3045 N N . SER A 1 366 ? -23.620 -2.908 23.110 1.00 92.44 366 SER A N 1
ATOM 3046 C CA . SER A 1 366 ? -24.403 -2.802 21.885 1.00 92.44 366 SER A CA 1
ATOM 3047 C C . SER A 1 366 ? -25.341 -1.591 21.922 1.00 92.44 366 SER A C 1
ATOM 3049 O O . SER A 1 366 ? -26.137 -1.403 22.839 1.00 92.44 366 SER A O 1
ATOM 3051 N N . ILE A 1 367 ? -25.272 -0.783 20.873 1.00 89.56 367 ILE A N 1
ATOM 3052 C CA . ILE A 1 367 ? -26.134 0.349 20.565 1.00 89.56 367 ILE A CA 1
ATOM 3053 C C . ILE A 1 367 ? -26.803 0.067 19.222 1.00 89.56 367 ILE A C 1
ATOM 3055 O O . ILE A 1 367 ? -26.153 -0.025 18.179 1.00 89.56 367 ILE A O 1
ATOM 3059 N N . ASP A 1 368 ? -28.128 -0.016 19.228 1.00 84.00 368 ASP A N 1
ATOM 3060 C CA . ASP A 1 368 ? -28.915 -0.170 18.008 1.00 84.00 368 ASP A CA 1
ATOM 3061 C C . ASP A 1 368 ? -29.650 1.123 17.621 1.00 84.00 368 ASP A C 1
ATOM 3063 O O . ASP A 1 368 ? -29.615 2.143 18.311 1.00 84.00 368 ASP A O 1
ATOM 3067 N N . LYS A 1 369 ? -30.359 1.078 16.490 1.00 80.69 369 LYS A N 1
ATOM 3068 C CA . LYS A 1 369 ? -31.143 2.212 15.980 1.00 80.69 369 LYS A CA 1
ATOM 3069 C C . LYS A 1 369 ? -32.280 2.668 16.908 1.00 80.69 369 LYS A C 1
ATOM 3071 O O . LYS A 1 369 ? -32.786 3.768 16.721 1.00 80.69 369 LYS A O 1
ATOM 3076 N N . ASN A 1 370 ? -32.700 1.832 17.858 1.00 85.56 370 ASN A N 1
ATOM 3077 C CA . ASN A 1 370 ? -33.784 2.127 18.795 1.00 85.56 370 ASN A CA 1
ATOM 3078 C C . ASN A 1 370 ? -33.263 2.629 20.150 1.00 85.56 370 ASN A C 1
ATOM 3080 O O . ASN A 1 370 ? -34.051 3.067 20.989 1.00 85.56 370 ASN A O 1
ATOM 3084 N N . SER A 1 371 ? -31.952 2.567 20.373 1.00 88.62 371 SER A N 1
ATOM 3085 C CA . SER A 1 371 ? -31.308 3.051 21.585 1.00 88.62 371 SER A CA 1
ATOM 3086 C C . SER A 1 371 ? -31.520 4.554 21.745 1.00 88.62 371 SER A C 1
ATOM 3088 O O . SER A 1 371 ? -31.268 5.338 20.826 1.00 88.62 371 SER A O 1
ATOM 3090 N N . SER A 1 372 ? -31.990 4.961 22.926 1.00 89.81 372 SER A N 1
ATOM 3091 C CA . SER A 1 372 ? -32.168 6.374 23.251 1.00 89.81 372 SER A CA 1
ATOM 3092 C C . SER A 1 372 ? -30.819 7.071 23.362 1.00 89.81 372 SER A C 1
ATOM 3094 O O . SER A 1 372 ? -29.826 6.456 23.746 1.00 89.81 372 SER A O 1
ATOM 3096 N N . GLU A 1 373 ? -30.782 8.371 23.082 1.00 87.06 373 GLU A N 1
ATOM 3097 C CA . GLU A 1 373 ? -29.528 9.129 23.133 1.00 87.06 373 GLU A CA 1
ATOM 3098 C C . GLU A 1 373 ? -28.888 9.117 24.527 1.00 87.06 373 GLU A C 1
ATOM 3100 O O . GLU A 1 373 ? -27.680 8.962 24.668 1.00 87.06 373 GLU A O 1
ATOM 3105 N N . GLU A 1 374 ? -29.707 9.156 25.579 1.00 89.25 374 GLU A N 1
ATOM 3106 C CA . GLU A 1 374 ? -29.222 9.004 26.952 1.00 89.25 374 GLU A CA 1
ATOM 3107 C C . GLU A 1 374 ? -28.543 7.648 27.196 1.00 89.25 374 GLU A C 1
ATOM 3109 O O . GLU A 1 374 ? -27.556 7.588 27.927 1.00 89.25 374 GLU A O 1
ATOM 3114 N N . TYR A 1 375 ? -29.055 6.564 26.600 1.00 91.19 375 TYR A N 1
ATOM 3115 C CA . TYR A 1 375 ? -28.427 5.247 26.708 1.00 91.19 375 TYR A CA 1
ATOM 3116 C C . TYR A 1 375 ? -27.127 5.184 25.903 1.00 91.19 375 TYR A C 1
ATOM 3118 O O . TYR A 1 375 ? -26.137 4.650 26.396 1.00 91.19 375 TYR A O 1
ATOM 3126 N N . LYS A 1 376 ? -27.089 5.791 24.709 1.00 91.38 376 LYS A N 1
ATOM 3127 C CA . LYS A 1 376 ? -25.854 5.895 23.919 1.00 91.38 376 LYS A CA 1
ATOM 3128 C C . LYS A 1 376 ? -24.765 6.626 24.695 1.00 91.38 376 LYS A C 1
ATOM 3130 O O . LYS A 1 376 ? -23.677 6.085 24.847 1.00 91.38 376 LYS A O 1
ATOM 3135 N N . ASN A 1 377 ? -25.076 7.793 25.261 1.00 90.94 377 ASN A N 1
ATOM 3136 C CA . ASN A 1 377 ? -24.137 8.561 26.082 1.00 90.94 377 ASN A CA 1
ATOM 3137 C C . ASN A 1 377 ? -23.713 7.801 27.339 1.00 90.94 377 ASN A C 1
ATOM 3139 O O . ASN A 1 377 ? -22.548 7.855 27.726 1.00 90.94 377 ASN A O 1
ATOM 3143 N N . PHE A 1 378 ? -24.633 7.061 27.961 1.00 93.00 378 PHE A N 1
ATOM 3144 C CA . PHE A 1 378 ? -24.301 6.177 29.074 1.00 93.00 378 PHE A CA 1
ATOM 3145 C C . PHE A 1 378 ? -23.265 5.118 28.669 1.00 93.00 378 PHE A C 1
ATOM 3147 O O . PHE A 1 378 ? -22.237 5.016 29.331 1.00 93.00 378 PHE A O 1
ATOM 3154 N N . ILE A 1 379 ? -23.482 4.389 27.570 1.00 95.12 379 ILE A N 1
ATOM 3155 C CA . ILE A 1 379 ? -22.529 3.380 27.081 1.00 95.12 379 ILE A CA 1
ATOM 3156 C C . ILE A 1 379 ? -21.201 4.018 26.653 1.00 95.12 379 ILE A C 1
ATOM 3158 O O . ILE A 1 379 ? -20.146 3.502 27.014 1.00 95.12 379 ILE A O 1
ATOM 3162 N N . THR A 1 380 ? -21.218 5.153 25.948 1.00 94.50 380 THR A N 1
ATOM 3163 C CA . THR A 1 380 ? -19.985 5.855 25.550 1.00 94.50 380 THR A CA 1
ATOM 3164 C C . THR A 1 380 ? -19.163 6.291 26.768 1.00 94.50 380 THR A C 1
ATOM 3166 O O . THR A 1 380 ? -17.952 6.091 26.777 1.00 94.50 380 THR A O 1
ATOM 3169 N N . ASN A 1 381 ? -19.796 6.825 27.819 1.00 93.88 381 ASN A N 1
ATOM 3170 C CA . ASN A 1 381 ? -19.099 7.196 29.058 1.00 93.88 381 ASN A CA 1
ATOM 3171 C C . ASN A 1 381 ? -18.500 5.977 29.772 1.00 93.88 381 ASN A C 1
ATOM 3173 O O . ASN A 1 381 ? -17.361 6.038 30.221 1.00 93.88 381 ASN A O 1
ATOM 3177 N N . ILE A 1 382 ? -19.219 4.850 29.809 1.00 95.69 382 ILE A N 1
ATOM 3178 C CA . ILE A 1 382 ? -18.679 3.594 30.347 1.00 95.69 382 ILE A CA 1
ATOM 3179 C C . ILE A 1 382 ? -17.458 3.126 29.547 1.00 95.69 382 ILE A C 1
ATOM 3181 O O . ILE A 1 382 ? -16.475 2.691 30.139 1.00 95.69 382 ILE A O 1
ATOM 3185 N N . LEU A 1 383 ? -17.491 3.229 28.215 1.00 95.44 383 LEU A N 1
ATOM 3186 C CA . LEU A 1 383 ? -16.343 2.895 27.370 1.00 95.44 383 LEU A CA 1
ATOM 3187 C C . LEU A 1 383 ? -15.148 3.818 27.639 1.00 95.44 383 LEU A C 1
ATOM 3189 O O . LEU A 1 383 ? -14.021 3.334 27.703 1.00 95.44 383 LEU A O 1
ATOM 3193 N N . ILE A 1 384 ? -15.379 5.120 27.837 1.00 95.88 384 ILE A N 1
ATOM 3194 C CA . ILE A 1 384 ? -14.330 6.075 28.226 1.00 95.88 384 ILE A CA 1
ATOM 3195 C C . ILE A 1 384 ? -13.676 5.633 29.540 1.00 95.88 384 ILE A C 1
ATOM 3197 O O . ILE A 1 384 ? -12.458 5.467 29.578 1.00 95.88 384 ILE A O 1
ATOM 3201 N N . ASP A 1 385 ? -14.468 5.371 30.582 1.00 95.31 385 ASP A N 1
ATOM 3202 C CA . ASP A 1 385 ? -13.949 4.954 31.890 1.00 95.31 385 ASP A CA 1
ATOM 3203 C C . ASP A 1 385 ? -13.231 3.592 31.818 1.00 95.31 385 ASP A C 1
ATOM 3205 O O . ASP A 1 385 ? -12.196 3.381 32.459 1.00 95.31 385 ASP A O 1
ATOM 3209 N N . PHE A 1 386 ? -13.742 2.668 30.998 1.00 94.56 386 PHE A N 1
ATOM 3210 C CA . PHE A 1 386 ? -13.116 1.374 30.733 1.00 94.56 386 PHE A CA 1
ATOM 3211 C C . PHE A 1 386 ? -11.731 1.529 30.090 1.00 94.56 386 PHE A C 1
ATOM 3213 O O . PHE A 1 386 ? -10.761 0.918 30.552 1.00 94.56 386 PHE A O 1
ATOM 3220 N N . PHE A 1 387 ? 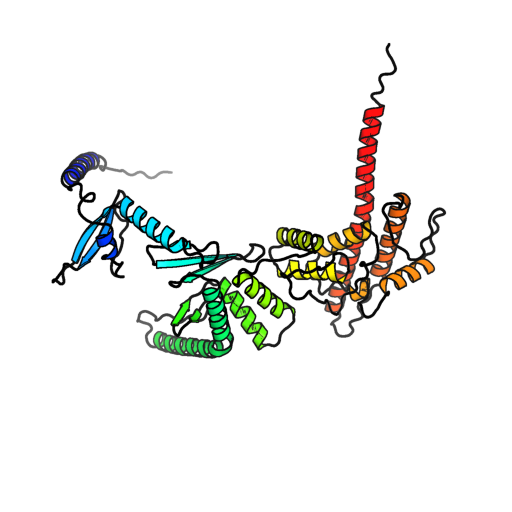-11.609 2.359 29.049 1.00 92.94 387 PHE A N 1
ATOM 3221 C CA . PHE A 1 387 ? -10.333 2.582 28.370 1.00 92.94 387 PHE A CA 1
ATOM 3222 C C . PHE A 1 387 ? -9.354 3.417 29.207 1.00 92.94 387 PHE A C 1
ATOM 3224 O O . PHE A 1 387 ? -8.160 3.127 29.173 1.00 92.94 387 PHE A O 1
ATOM 3231 N N . GLU A 1 388 ? -9.822 4.374 30.018 1.00 94.75 388 GLU A N 1
ATOM 3232 C CA . GLU A 1 388 ? -8.982 5.082 31.003 1.00 94.75 388 GLU A CA 1
ATOM 3233 C C . GLU A 1 388 ? -8.402 4.099 32.036 1.00 94.75 388 GLU A C 1
ATOM 3235 O O . GLU A 1 388 ? -7.202 4.123 32.331 1.00 94.75 388 GLU A O 1
ATOM 3240 N N . ASN A 1 389 ? -9.217 3.160 32.533 1.00 92.31 389 ASN A N 1
ATOM 3241 C CA . ASN A 1 389 ? -8.738 2.116 33.437 1.00 92.31 389 ASN A CA 1
ATOM 3242 C C . ASN A 1 389 ? -7.684 1.223 32.759 1.00 92.31 389 ASN A C 1
ATOM 3244 O O . ASN A 1 389 ? -6.600 1.016 33.315 1.00 92.31 389 ASN A O 1
ATOM 3248 N N . LYS A 1 390 ? -7.946 0.750 31.531 1.00 88.25 390 LYS A N 1
ATOM 3249 C CA . LYS A 1 390 ? -6.970 -0.034 30.752 1.00 88.25 390 LYS A CA 1
ATOM 3250 C C . LYS A 1 390 ? -5.658 0.712 30.537 1.00 88.25 390 LYS A C 1
ATOM 3252 O O . LYS A 1 390 ? -4.595 0.147 30.775 1.00 88.25 390 LYS A O 1
ATOM 3257 N N . LYS A 1 391 ? -5.728 1.984 30.146 1.00 89.50 391 LYS A N 1
ATOM 3258 C CA . LYS A 1 391 ? -4.563 2.854 29.968 1.00 89.50 391 LYS A CA 1
ATOM 3259 C C . LYS A 1 391 ? -3.727 2.938 31.245 1.00 89.50 391 LYS A C 1
ATOM 3261 O O . LYS A 1 391 ? -2.517 2.753 31.199 1.00 89.50 391 LYS A O 1
ATOM 3266 N N . SER A 1 392 ? -4.368 3.169 32.393 1.00 89.38 392 SER A N 1
ATOM 3267 C CA . SER A 1 392 ? -3.678 3.322 33.684 1.00 89.38 392 SER A CA 1
ATOM 3268 C C . SER A 1 392 ? -3.040 2.032 34.216 1.00 89.38 392 SER A C 1
ATOM 3270 O O . SER A 1 392 ? -2.095 2.079 35.005 1.00 89.38 392 SER A O 1
ATOM 3272 N N . THR A 1 393 ? -3.551 0.875 33.791 1.00 86.31 393 THR A N 1
ATOM 3273 C CA . THR A 1 393 ? -3.117 -0.448 34.264 1.00 86.31 393 THR A CA 1
ATOM 3274 C C . THR A 1 393 ? -2.252 -1.200 33.253 1.00 86.31 393 THR A C 1
ATOM 3276 O O . THR A 1 393 ? -1.741 -2.277 33.579 1.00 86.31 393 THR A O 1
ATOM 3279 N N . TYR A 1 394 ? -2.053 -0.641 32.055 1.00 84.00 394 TYR A N 1
ATOM 3280 C CA . TYR A 1 394 ? -1.259 -1.250 30.996 1.00 84.00 394 TYR A CA 1
ATOM 3281 C C . TYR A 1 394 ? 0.191 -1.468 31.440 1.00 84.00 394 TYR A C 1
ATOM 3283 O O . TYR A 1 394 ? 0.843 -0.592 32.008 1.00 84.00 394 TYR A O 1
ATOM 3291 N N . LYS A 1 395 ? 0.700 -2.671 31.170 1.00 78.31 395 LYS A N 1
ATOM 3292 C CA . LYS A 1 395 ? 2.093 -3.053 31.406 1.00 78.31 395 LYS A CA 1
ATOM 3293 C C . LYS A 1 395 ? 2.567 -3.871 30.221 1.00 78.31 395 LYS A C 1
ATOM 3295 O O . LYS A 1 395 ? 1.953 -4.893 29.912 1.00 78.31 395 LYS A O 1
ATOM 3300 N N . ASP A 1 396 ? 3.669 -3.448 29.612 1.00 71.69 396 ASP A N 1
ATOM 3301 C CA . ASP A 1 396 ? 4.325 -4.240 28.579 1.00 71.69 396 ASP A CA 1
ATOM 3302 C C . ASP A 1 396 ? 4.829 -5.558 29.192 1.00 71.69 396 ASP A C 1
ATOM 3304 O O . ASP A 1 396 ? 5.566 -5.574 30.183 1.00 71.69 396 ASP A O 1
ATOM 3308 N N . LYS A 1 397 ? 4.375 -6.682 28.631 1.00 64.00 397 LYS A N 1
ATOM 3309 C CA . LYS A 1 397 ? 4.747 -8.034 29.073 1.00 64.00 397 LYS A CA 1
ATOM 3310 C C . LYS A 1 397 ? 6.013 -8.544 28.378 1.00 64.00 397 LYS A C 1
ATOM 3312 O O . LYS A 1 397 ? 6.436 -9.669 28.646 1.00 64.00 397 LYS A O 1
ATOM 3317 N N . THR A 1 398 ? 6.625 -7.751 27.501 1.00 62.41 398 THR A N 1
ATOM 3318 C CA . THR A 1 398 ? 7.761 -8.173 26.678 1.00 62.41 398 THR A CA 1
ATOM 3319 C C . THR A 1 398 ? 9.072 -8.076 27.468 1.00 62.41 398 THR A C 1
ATOM 3321 O O . THR A 1 398 ? 9.717 -7.034 27.563 1.00 62.41 398 THR A O 1
ATOM 3324 N N . ILE A 1 399 ? 9.475 -9.196 28.078 1.00 52.66 399 ILE A N 1
ATOM 3325 C CA . ILE A 1 399 ? 10.618 -9.281 29.012 1.00 52.66 399 ILE A CA 1
ATOM 3326 C C . ILE A 1 399 ? 11.979 -9.023 28.323 1.00 52.66 399 ILE A C 1
ATOM 3328 O O . ILE A 1 399 ? 12.940 -8.647 28.991 1.00 52.66 399 ILE A O 1
ATOM 3332 N N . SER A 1 400 ? 12.077 -9.193 27.001 1.00 59.19 400 SER A N 1
ATOM 3333 C CA . SER A 1 400 ? 13.346 -9.214 26.254 1.00 59.19 400 SER A CA 1
ATOM 3334 C C . SER A 1 400 ? 13.869 -7.859 25.761 1.00 59.19 400 SER A C 1
ATOM 3336 O O . SER A 1 400 ? 14.994 -7.815 25.270 1.00 59.19 400 SER A O 1
ATOM 3338 N N . ALA A 1 401 ? 13.096 -6.775 25.868 1.00 65.81 401 ALA A N 1
ATOM 3339 C CA . ALA A 1 401 ? 13.520 -5.446 25.416 1.00 65.81 401 ALA A CA 1
ATOM 3340 C C . ALA A 1 401 ? 14.306 -4.689 26.501 1.00 65.81 401 ALA A C 1
ATOM 3342 O O . ALA A 1 401 ? 14.123 -4.923 27.703 1.00 65.81 401 ALA A O 1
ATOM 3343 N N . SER A 1 402 ? 15.183 -3.771 26.086 1.00 79.75 402 SER A N 1
ATOM 3344 C CA . SER A 1 402 ? 15.853 -2.853 27.013 1.00 79.75 402 SER A CA 1
ATOM 3345 C C . SER A 1 402 ? 14.835 -1.953 27.727 1.00 79.75 402 SER A C 1
ATOM 3347 O O . SER A 1 402 ? 13.702 -1.785 27.283 1.00 79.75 402 SER A O 1
ATOM 3349 N N . GLU A 1 403 ? 15.215 -1.364 28.863 1.00 80.25 403 GLU A N 1
ATOM 3350 C CA . GLU A 1 403 ? 14.311 -0.499 29.634 1.00 80.25 403 GLU A CA 1
ATOM 3351 C C . GLU A 1 403 ? 13.801 0.699 28.820 1.00 80.25 403 GLU A C 1
ATOM 3353 O O . GLU A 1 403 ? 12.605 0.974 28.844 1.00 80.25 403 GLU A O 1
ATOM 3358 N N . ALA A 1 404 ? 14.677 1.325 28.029 1.00 80.31 404 ALA A N 1
ATOM 3359 C CA . ALA A 1 404 ? 14.325 2.447 27.161 1.00 80.31 404 ALA A CA 1
ATOM 3360 C C . ALA A 1 404 ? 13.352 2.047 26.037 1.00 80.31 404 ALA A C 1
ATOM 3362 O O . ALA A 1 404 ? 12.420 2.787 25.737 1.00 80.31 404 ALA A O 1
ATOM 3363 N N . GLU A 1 405 ? 13.532 0.868 25.433 1.00 76.88 405 GLU A N 1
ATOM 3364 C CA . GLU A 1 405 ? 12.607 0.355 24.413 1.00 76.88 405 GLU A CA 1
ATOM 3365 C C . GLU A 1 405 ? 11.235 0.038 25.016 1.00 76.88 405 GLU A C 1
ATOM 3367 O O . GLU A 1 405 ? 10.215 0.421 24.449 1.00 76.88 405 GLU A O 1
ATOM 3372 N N . ARG A 1 406 ? 11.192 -0.588 26.200 1.00 76.25 406 ARG A N 1
ATOM 3373 C CA . ARG A 1 406 ? 9.928 -0.844 26.911 1.00 76.25 406 ARG A CA 1
ATOM 3374 C C . ARG A 1 406 ? 9.196 0.448 27.253 1.00 76.25 406 ARG A C 1
ATOM 3376 O O . ARG A 1 406 ? 7.990 0.535 27.049 1.00 76.25 406 ARG A O 1
ATOM 3383 N N . GLU A 1 407 ? 9.904 1.452 27.766 1.00 80.69 407 GLU A N 1
ATOM 3384 C CA . GLU A 1 407 ? 9.312 2.755 28.086 1.00 80.69 407 GLU A CA 1
ATOM 3385 C C . GLU A 1 407 ? 8.762 3.440 26.827 1.00 80.69 407 GLU A C 1
ATOM 3387 O O . GLU A 1 407 ? 7.634 3.935 26.828 1.00 80.69 407 GLU A O 1
ATOM 3392 N N . HIS A 1 408 ? 9.509 3.388 25.722 1.00 80.62 408 HIS A N 1
ATOM 3393 C CA . HIS A 1 408 ? 9.059 3.899 24.432 1.00 80.62 408 HIS A CA 1
ATOM 3394 C C . HIS A 1 408 ? 7.779 3.206 23.935 1.00 80.62 408 HIS A C 1
ATOM 3396 O O . HIS A 1 408 ? 6.866 3.883 23.459 1.00 80.62 408 HIS A O 1
ATOM 3402 N N . TYR A 1 409 ? 7.668 1.883 24.083 1.00 76.69 409 TYR A N 1
ATOM 3403 C CA . TYR A 1 409 ? 6.464 1.138 23.703 1.00 76.69 409 TYR A CA 1
ATOM 3404 C C . TYR A 1 409 ? 5.270 1.418 24.615 1.00 76.69 409 TYR A C 1
ATOM 3406 O O . TYR A 1 409 ? 4.158 1.625 24.128 1.00 76.69 409 TYR A O 1
ATOM 3414 N N . ILE A 1 410 ? 5.487 1.480 25.930 1.00 80.69 410 ILE A N 1
ATOM 3415 C CA . ILE A 1 410 ? 4.434 1.826 26.893 1.00 80.69 410 ILE A CA 1
ATOM 3416 C C . ILE A 1 410 ? 3.863 3.212 26.586 1.00 80.69 410 ILE A C 1
ATOM 3418 O O . ILE A 1 410 ? 2.640 3.372 26.575 1.00 80.69 410 ILE A O 1
ATOM 3422 N N . ASN A 1 411 ? 4.720 4.195 26.296 1.00 82.00 411 ASN A N 1
ATOM 3423 C CA . ASN A 1 411 ? 4.284 5.550 25.963 1.00 82.00 411 ASN A CA 1
ATOM 3424 C C . ASN A 1 411 ? 3.412 5.570 24.701 1.00 82.00 411 ASN A C 1
ATOM 3426 O O . ASN A 1 411 ? 2.332 6.154 24.725 1.00 82.00 411 ASN A O 1
ATOM 3430 N N . GLN A 1 412 ? 3.803 4.854 23.646 1.00 79.25 412 GLN A N 1
ATOM 3431 C CA . GLN A 1 412 ? 3.022 4.803 22.405 1.00 79.25 412 GLN A CA 1
ATOM 3432 C C . GLN A 1 412 ? 1.651 4.143 22.580 1.00 79.25 412 GLN A C 1
ATOM 3434 O O . GLN A 1 412 ? 0.644 4.673 22.111 1.00 79.25 412 GLN A O 1
ATOM 3439 N N . VAL A 1 413 ? 1.569 3.025 23.308 1.00 80.81 413 VAL A N 1
ATOM 3440 C CA . VAL A 1 413 ? 0.273 2.388 23.605 1.00 80.81 413 VAL A CA 1
ATOM 3441 C C . VAL A 1 413 ? -0.604 3.310 24.458 1.00 80.81 413 VAL A C 1
ATOM 3443 O O . VAL A 1 413 ? -1.809 3.427 24.231 1.00 80.81 413 VAL A O 1
ATOM 3446 N N . THR A 1 414 ? 0.001 4.016 25.414 1.00 84.62 414 THR A N 1
ATOM 3447 C CA . THR A 1 414 ? -0.691 4.987 26.273 1.00 84.62 414 THR A CA 1
ATOM 3448 C C . THR A 1 414 ? -1.255 6.163 25.468 1.00 84.62 414 THR A C 1
ATOM 3450 O O . THR A 1 414 ? -2.384 6.591 25.725 1.00 84.62 414 THR A O 1
ATOM 3453 N N . GLU A 1 415 ? -0.512 6.664 24.479 1.00 84.56 415 GLU A N 1
ATOM 3454 C CA . GLU A 1 415 ? -0.974 7.688 23.534 1.00 84.56 415 GLU A CA 1
ATOM 3455 C C . GLU A 1 415 ? -2.129 7.178 22.664 1.00 84.56 415 GLU A C 1
ATOM 3457 O O . GLU A 1 415 ? -3.122 7.882 22.488 1.00 84.56 415 GLU A O 1
ATOM 3462 N N . CYS A 1 416 ? -2.068 5.927 22.200 1.00 83.81 416 CYS A N 1
ATOM 3463 C CA . CYS A 1 416 ? -3.155 5.312 21.435 1.00 83.81 416 CYS A CA 1
ATOM 3464 C C . CYS A 1 416 ? -4.453 5.217 22.249 1.00 83.81 416 CYS A C 1
ATOM 3466 O O . CYS A 1 416 ? -5.526 5.560 21.748 1.00 83.81 416 CYS A O 1
ATOM 3468 N N . PHE A 1 417 ? -4.366 4.797 23.518 1.00 88.00 417 PHE A N 1
ATOM 3469 C CA . PHE A 1 417 ? -5.521 4.824 24.416 1.00 88.00 417 PHE A CA 1
ATOM 3470 C C . PHE A 1 417 ? -6.071 6.240 24.574 1.00 88.00 417 PHE A C 1
ATOM 3472 O O . PHE A 1 417 ? -7.284 6.426 24.507 1.00 88.00 417 PHE A O 1
ATOM 3479 N N . GLN A 1 418 ? -5.197 7.235 24.758 1.00 90.31 418 GLN A N 1
ATOM 3480 C CA . GLN A 1 418 ? -5.624 8.625 24.893 1.00 90.31 418 GLN A CA 1
ATOM 3481 C C . GLN A 1 418 ? -6.374 9.110 23.648 1.00 90.31 418 GLN A C 1
ATOM 3483 O O . GLN A 1 418 ? -7.453 9.681 23.781 1.00 90.31 418 GLN A O 1
ATOM 3488 N N . LEU A 1 419 ? -5.861 8.822 22.449 1.00 90.06 419 LEU A N 1
ATOM 3489 C CA . LEU A 1 419 ? -6.523 9.174 21.192 1.00 90.06 419 LEU A CA 1
ATOM 3490 C C . LEU A 1 419 ? -7.899 8.510 21.057 1.00 90.06 419 LEU A C 1
ATOM 3492 O O . LEU A 1 419 ? -8.858 9.172 20.659 1.00 90.06 419 LEU A O 1
ATOM 3496 N N . LEU A 1 420 ? -8.029 7.232 21.433 1.00 91.06 420 LEU A N 1
ATOM 3497 C CA . LEU A 1 420 ? -9.322 6.540 21.440 1.00 91.06 420 LEU A CA 1
ATOM 3498 C C . LEU A 1 420 ? -10.314 7.191 22.406 1.00 91.06 420 LEU A C 1
ATOM 3500 O O . LEU A 1 420 ? -11.467 7.429 22.045 1.00 91.06 420 LEU A O 1
ATOM 3504 N N . ILE A 1 421 ? -9.861 7.511 23.617 1.00 93.38 421 ILE A N 1
ATOM 3505 C CA . ILE A 1 421 ? -10.666 8.184 24.637 1.00 93.38 421 ILE A CA 1
ATOM 3506 C C . ILE A 1 421 ? -11.125 9.561 24.146 1.00 93.38 421 ILE A C 1
ATOM 3508 O O . ILE A 1 421 ? -12.296 9.913 24.296 1.00 93.38 421 ILE A O 1
ATOM 3512 N N . ASP A 1 422 ? -10.230 10.338 23.540 1.00 93.88 422 ASP A N 1
ATOM 3513 C CA . ASP A 1 422 ? -10.552 11.669 23.029 1.00 93.88 422 ASP A CA 1
ATOM 3514 C C . ASP A 1 422 ? -11.536 11.596 21.859 1.00 93.88 422 ASP A C 1
ATOM 3516 O O . ASP A 1 422 ? -12.494 12.370 21.813 1.00 93.88 422 ASP A O 1
ATOM 3520 N N . ASN A 1 423 ? -11.377 10.620 20.962 1.00 93.06 423 ASN A N 1
ATOM 3521 C CA . ASN A 1 423 ? -12.333 10.369 19.885 1.00 93.06 423 ASN A CA 1
ATOM 3522 C C . ASN A 1 423 ? -13.714 9.955 20.422 1.00 93.06 423 ASN A C 1
ATOM 3524 O O . ASN A 1 423 ? -14.724 10.485 19.956 1.00 93.06 423 ASN A O 1
ATOM 3528 N N . LEU A 1 424 ? -13.779 9.103 21.453 1.00 93.88 424 LEU A N 1
ATOM 3529 C CA . LEU A 1 424 ? -15.038 8.763 22.127 1.00 93.88 424 LEU A CA 1
ATOM 3530 C C . LEU A 1 424 ? -15.693 10.005 22.751 1.00 93.88 424 LEU A C 1
ATOM 3532 O O . LEU A 1 424 ? -16.883 10.240 22.536 1.00 93.88 424 LEU A O 1
ATOM 3536 N N . LYS A 1 425 ? -14.928 10.857 23.446 1.00 93.81 425 LYS A N 1
ATOM 3537 C CA . LYS A 1 425 ? -15.429 12.131 24.003 1.00 93.81 425 LYS A CA 1
ATOM 3538 C C . LYS A 1 425 ? -15.966 13.061 22.910 1.00 93.81 425 LYS A C 1
ATOM 3540 O O . LYS A 1 425 ? -17.007 13.690 23.089 1.00 93.81 425 LYS A O 1
ATOM 3545 N N . GLN A 1 426 ? -15.305 13.122 21.753 1.00 89.75 426 GLN A N 1
ATOM 3546 C CA . GLN A 1 426 ? -15.776 13.923 20.619 1.00 89.75 426 GLN A CA 1
ATOM 3547 C C . GLN A 1 426 ? -17.117 13.441 20.057 1.00 89.75 426 GLN A C 1
ATOM 3549 O O . GLN A 1 426 ? -17.887 14.277 19.579 1.00 89.75 426 GLN A O 1
ATOM 3554 N N . THR A 1 427 ? -17.425 12.137 20.117 1.00 84.50 427 THR A N 1
ATOM 3555 C CA . THR A 1 427 ? -18.743 11.643 19.674 1.00 84.50 427 THR A CA 1
ATOM 3556 C C . THR A 1 427 ? -19.884 12.215 20.513 1.00 84.50 427 THR A C 1
ATOM 3558 O O . THR A 1 427 ? -20.910 12.579 19.948 1.00 84.50 427 THR A O 1
ATOM 3561 N N . ILE A 1 428 ? -19.667 12.402 21.819 1.00 77.94 428 ILE A N 1
ATOM 3562 C CA . ILE A 1 428 ? -20.629 13.043 22.728 1.00 77.94 428 ILE A CA 1
ATOM 3563 C C . ILE A 1 428 ? -20.734 14.546 22.414 1.00 77.94 428 ILE A C 1
ATOM 3565 O O . ILE A 1 428 ? -21.827 15.075 22.223 1.00 77.94 428 ILE A O 1
ATOM 3569 N N . ASN A 1 429 ? -19.596 15.238 22.284 1.00 66.19 429 ASN A N 1
ATOM 3570 C CA . ASN A 1 429 ? -19.571 16.698 22.118 1.00 66.19 429 ASN A CA 1
ATOM 3571 C C . ASN A 1 429 ? -20.150 17.178 20.774 1.00 66.19 429 ASN A C 1
ATOM 3573 O O . ASN A 1 429 ? -20.895 18.157 20.746 1.00 66.19 429 ASN A O 1
ATOM 3577 N N . LYS A 1 430 ? -19.859 16.493 19.654 1.00 63.50 430 LYS A N 1
ATOM 3578 C CA . LYS A 1 430 ? -20.442 16.842 18.340 1.00 63.50 430 LYS A CA 1
ATOM 3579 C C . LYS A 1 430 ? -21.971 16.765 18.360 1.00 63.50 430 LYS A C 1
ATOM 3581 O O . LYS A 1 430 ? -22.639 17.590 17.744 1.00 63.50 430 LYS A O 1
ATOM 3586 N N . GLN A 1 431 ? -22.525 15.812 19.107 1.00 58.00 431 GLN A N 1
ATOM 3587 C CA . GLN A 1 431 ? -23.971 15.653 19.253 1.00 58.00 431 GLN A CA 1
ATOM 3588 C C . GLN A 1 431 ? -24.584 16.741 20.139 1.00 58.00 431 GLN A C 1
ATOM 3590 O O . GLN A 1 431 ? -25.682 17.219 19.850 1.00 58.00 431 GLN A O 1
ATOM 3595 N N . GLU A 1 432 ? -23.892 17.177 21.196 1.00 58.19 432 GLU A N 1
ATOM 3596 C CA . GLU A 1 432 ? -24.323 18.330 21.995 1.00 58.19 432 GLU A CA 1
ATOM 3597 C C . GLU A 1 432 ? -24.350 19.617 21.157 1.00 58.19 432 GLU A C 1
ATOM 3599 O O . GLU A 1 432 ? -25.311 20.382 21.241 1.00 58.19 432 GLU A O 1
ATOM 3604 N N . GLU A 1 433 ? -23.359 19.838 20.290 1.00 57.31 433 GLU A N 1
ATOM 3605 C CA . GLU A 1 433 ? -23.323 20.984 19.373 1.00 57.31 433 GLU A CA 1
ATOM 3606 C C . GLU A 1 433 ? -24.421 20.931 18.298 1.00 57.31 433 GLU A C 1
ATOM 3608 O O . GLU A 1 433 ? -25.082 21.942 18.047 1.00 57.31 433 GLU A O 1
ATOM 3613 N N . GLU A 1 434 ? -24.680 19.769 17.690 1.00 57.31 434 GLU A N 1
ATOM 3614 C CA . GLU A 1 434 ? -25.777 19.584 16.728 1.00 57.31 434 GLU A CA 1
ATOM 3615 C C . GLU A 1 434 ? -27.155 19.788 17.380 1.00 57.31 434 GLU A C 1
ATOM 3617 O O . GLU A 1 434 ? -28.004 20.499 16.830 1.00 57.31 434 GLU A O 1
ATOM 3622 N N . ASN A 1 435 ? -27.363 19.254 18.588 1.00 55.12 435 ASN A N 1
ATOM 3623 C CA . ASN A 1 435 ? -28.595 19.448 19.357 1.00 55.12 435 ASN A CA 1
ATOM 3624 C C . ASN A 1 435 ? -28.778 20.907 19.795 1.00 55.12 435 ASN A C 1
ATOM 3626 O O . ASN A 1 435 ? -29.889 21.436 19.715 1.00 55.12 435 ASN A O 1
ATOM 3630 N N . ASN A 1 436 ? -27.704 21.588 20.201 1.00 55.81 436 ASN A N 1
ATOM 3631 C CA . ASN A 1 436 ? -27.736 23.010 20.540 1.00 55.81 436 ASN A CA 1
ATOM 3632 C C . ASN A 1 436 ? -28.019 23.882 19.308 1.00 55.81 436 ASN A C 1
ATOM 3634 O O . ASN A 1 436 ? -28.786 24.842 19.405 1.00 55.81 436 ASN A O 1
ATOM 3638 N N . ASN A 1 437 ? -27.481 23.529 18.138 1.00 57.03 437 ASN A N 1
ATOM 3639 C CA . ASN A 1 437 ? -27.773 24.212 16.877 1.00 57.03 437 ASN A CA 1
ATOM 3640 C C . ASN A 1 437 ? -29.226 24.003 16.421 1.00 57.03 437 ASN A C 1
ATOM 3642 O O . ASN A 1 437 ? -29.883 24.966 16.019 1.00 57.03 437 ASN A O 1
ATOM 3646 N N . LEU A 1 438 ? -29.768 22.787 16.539 1.00 55.34 438 LEU A N 1
ATOM 3647 C CA . LEU A 1 438 ? -31.186 22.506 16.282 1.00 55.34 438 LEU A CA 1
ATOM 3648 C C . LEU A 1 438 ? -32.092 23.260 17.265 1.00 55.34 438 LEU A C 1
ATOM 3650 O O . LEU A 1 438 ? -33.039 23.926 16.845 1.00 55.34 438 LEU A O 1
ATOM 3654 N N . LEU A 1 439 ? -31.781 23.238 18.564 1.00 52.88 439 LEU A N 1
ATOM 3655 C CA . LEU A 1 439 ? -32.529 23.972 19.589 1.00 52.88 439 LEU A CA 1
ATOM 3656 C C . LEU A 1 439 ? -32.475 25.490 19.357 1.00 52.88 439 LEU A C 1
ATOM 3658 O O . LEU A 1 439 ? -33.488 26.174 19.525 1.00 52.88 439 LEU A O 1
ATOM 3662 N N . TYR A 1 440 ? -31.333 26.023 18.918 1.00 55.56 440 TYR A N 1
ATOM 3663 C CA . TYR A 1 440 ? -31.185 27.421 18.510 1.00 55.56 440 TYR A CA 1
ATOM 3664 C C . TYR A 1 440 ? -32.067 27.757 17.297 1.00 55.56 440 TYR A C 1
ATOM 3666 O O . TYR A 1 440 ? -32.754 28.780 17.297 1.00 55.56 440 TYR A O 1
ATOM 3674 N N . GLN A 1 441 ? -32.133 26.884 16.287 1.00 51.00 441 GLN A N 1
ATOM 3675 C CA . GLN A 1 441 ? -33.034 27.060 15.141 1.00 51.00 441 GLN A CA 1
ATOM 3676 C C . GLN A 1 441 ? -34.516 27.009 15.553 1.00 51.00 441 GLN A C 1
ATOM 3678 O O . GLN A 1 441 ? -35.299 27.867 15.137 1.00 51.00 441 GLN A O 1
ATOM 3683 N N . TYR A 1 442 ? -34.908 26.079 16.430 1.00 52.19 442 TYR A N 1
ATOM 3684 C CA . TYR A 1 442 ? -36.280 25.989 16.942 1.00 52.19 442 TYR A CA 1
ATOM 3685 C C . TYR A 1 442 ? -36.665 27.190 17.815 1.00 52.19 442 TYR A C 1
ATOM 3687 O O . TYR A 1 442 ? -37.733 27.768 17.628 1.00 52.19 442 TYR A O 1
ATOM 3695 N N . THR A 1 443 ? -35.802 27.632 18.731 1.00 54.94 443 THR A N 1
ATOM 3696 C CA . THR A 1 443 ? -36.074 28.802 19.590 1.00 54.94 443 THR A CA 1
ATOM 3697 C C . THR A 1 443 ? -36.094 30.118 18.810 1.00 54.94 443 THR A C 1
ATOM 3699 O O . THR A 1 443 ? -36.877 31.014 19.142 1.00 54.94 443 THR A O 1
ATOM 3702 N N . LYS A 1 444 ? -35.311 30.231 17.730 1.00 47.91 444 LYS A N 1
ATOM 3703 C CA . LYS A 1 444 ? -35.395 31.349 16.780 1.00 47.91 444 LYS A CA 1
ATOM 3704 C C . LYS A 1 444 ? -36.732 31.359 16.027 1.00 47.91 444 LYS A C 1
ATOM 3706 O O . LYS A 1 444 ? -37.309 32.431 15.864 1.00 47.91 444 LYS A O 1
ATOM 3711 N N . ASN A 1 445 ? -37.262 30.191 15.659 1.00 46.16 445 ASN A N 1
ATOM 3712 C CA . ASN A 1 445 ? -38.566 30.062 14.997 1.00 46.16 445 ASN A CA 1
ATOM 3713 C C . ASN A 1 445 ? -39.761 30.253 15.953 1.00 46.16 445 ASN A C 1
ATOM 3715 O O . ASN A 1 445 ? -40.788 30.777 15.539 1.00 46.16 445 ASN A O 1
ATOM 3719 N N . ILE A 1 446 ? -39.633 29.924 17.244 1.00 45.50 446 ILE A N 1
ATOM 3720 C CA . ILE A 1 446 ? -40.700 30.142 18.245 1.00 45.50 446 ILE A CA 1
ATOM 3721 C C . ILE A 1 446 ? -40.817 31.624 18.649 1.00 45.50 446 ILE A C 1
ATOM 3723 O O . ILE A 1 446 ? -41.907 32.089 18.980 1.00 45.50 446 ILE A O 1
ATOM 3727 N N . LYS A 1 447 ? -39.732 32.410 18.561 1.00 45.78 447 LYS A N 1
ATOM 3728 C CA . LYS A 1 447 ? -39.795 33.879 18.722 1.00 45.78 447 LYS A CA 1
ATOM 3729 C C . LYS A 1 447 ? -40.507 34.597 17.566 1.00 45.78 447 LYS A C 1
ATOM 3731 O O . LYS A 1 447 ? -40.756 35.795 17.679 1.00 45.78 447 LYS A O 1
ATOM 3736 N N . VAL A 1 448 ? -40.878 33.883 16.502 1.00 46.47 448 VAL A N 1
ATOM 3737 C CA . VAL A 1 448 ? -41.710 34.385 15.401 1.00 46.47 448 VAL A CA 1
ATOM 3738 C C . VAL A 1 448 ? -43.045 33.639 15.417 1.00 46.47 448 VAL A C 1
ATOM 3740 O O . VAL A 1 448 ? -43.389 32.926 14.483 1.00 46.47 448 VAL A O 1
ATOM 3743 N N . ASN A 1 449 ? -43.805 33.779 16.504 1.00 38.00 449 ASN A N 1
ATOM 3744 C CA . ASN A 1 449 ? -45.218 33.412 16.507 1.00 38.00 449 ASN A CA 1
ATOM 3745 C C . ASN A 1 449 ? -46.050 34.704 16.399 1.00 38.00 449 ASN A C 1
ATOM 3747 O O . ASN A 1 449 ? -46.154 35.440 17.385 1.00 38.00 449 ASN A O 1
ATOM 3751 N N . PRO A 1 450 ? -46.605 35.038 15.218 1.00 43.97 450 PRO A N 1
ATOM 3752 C CA . PRO A 1 450 ? -47.488 36.180 15.037 1.00 43.97 450 PRO A CA 1
ATOM 3753 C C . PRO A 1 450 ? -48.888 35.804 15.532 1.00 43.97 450 PRO A C 1
ATOM 3755 O O . PRO A 1 450 ? -49.794 35.525 14.757 1.00 43.97 450 PRO A O 1
ATOM 3758 N N . LEU A 1 451 ? -49.060 35.767 16.849 1.00 44.72 451 LEU A N 1
ATOM 3759 C CA . LEU A 1 451 ? -50.372 35.747 17.497 1.00 44.72 451 LEU A CA 1
ATOM 3760 C C . LEU A 1 451 ? -50.424 36.896 18.503 1.00 44.72 451 LEU A C 1
ATOM 3762 O O . LEU A 1 451 ? -50.484 36.696 19.710 1.00 44.72 451 LEU A O 1
ATOM 3766 N N . ASN A 1 452 ? -50.309 38.114 17.975 1.00 43.22 452 ASN A N 1
ATOM 3767 C CA . ASN A 1 452 ? -50.860 39.342 18.543 1.00 43.22 452 ASN A CA 1
ATOM 3768 C C . ASN A 1 452 ? -50.874 40.402 17.434 1.00 43.22 452 ASN A C 1
ATOM 3770 O O . ASN A 1 452 ? -49.827 40.688 16.860 1.00 43.22 452 ASN A O 1
ATOM 3774 N N . THR A 1 453 ? -52.054 40.980 17.179 1.00 41.03 453 THR A N 1
ATOM 3775 C CA . THR A 1 453 ? -52.495 41.769 16.002 1.00 41.03 453 THR A CA 1
ATOM 3776 C C . THR A 1 453 ? -52.782 40.877 14.783 1.00 41.03 453 THR A C 1
ATOM 3778 O O . THR A 1 453 ? -51.857 40.390 14.150 1.00 41.03 453 THR A O 1
ATOM 3781 N N . ILE A 1 454 ? -54.028 40.542 14.426 1.00 36.94 454 ILE A N 1
ATOM 3782 C CA . ILE A 1 454 ? -55.335 41.226 14.531 1.00 36.94 454 ILE A CA 1
ATOM 3783 C C . ILE A 1 454 ? -56.430 40.215 14.884 1.00 36.94 454 ILE A C 1
ATOM 3785 O O . ILE A 1 454 ? -56.375 39.094 14.331 1.00 36.94 454 ILE A O 1
#

Sequence (454 aa):
MEITSNISTYTNNQSKEEQSTSKTKNTIFAFFPSLIPDMFSIEELDKFKYTSESTFDDYLDDGAYLLKTKKYGTEDYETIYLNKIKVNEHLKEIENKVLDDDSLVDNVTYCSKSEVYSLKHNDSIGSKSYQIWTKEPITEKYLKERYDKIQSFFHNNYKKFLLEVEKYNNEMRKYNESNPNEMQKSYKGSFNRVILDGETINIDEEEYNRHYSIYLTTRNGDSVTEDIESNFYYQEFMNIDNRYENAPEFESMVNKLSNESNDIFDVWRKVSLFVNLGLIPEGNQTLFSNLQDSENASYAMQNIKNKNLEQSLINTFSLIFDFRLLSIKDIFGTSLEENKFQNELNNYAKEHPTTNKKFIFNGDISIDKNSSEEYKNFITNILIDFFENKKSTYKDKTISASEAEREHYINQVTECFQLLIDNLKQTINKQEEENNNLLYQYTKNIKVNPLNTI